Protein AF-A0A951DGU3-F1 (afdb_monomer)

Radius of gyration: 23.43 Å; Cα contacts (8 Å, |Δi|>4): 684; chains: 1; bounding box: 63×49×63 Å

pLDDT: mean 91.6, std 9.41, range [34.16, 98.75]

Secondary structure (DSSP, 8-state):
-HHHHHHTS-HHHHHHTGGGSBHHHHTTGGGS-HHHIIIIIIIHHHHHHSS-TTTBBHHHHHHHHHHHHHHTTSTT-S----SS-HIIIIIHHHHHHHHHTTPPP--SEEEEEEEEETTEEEEEEEEETTEEEEE--S-EEE---HHHHHHHS-HHHHHH-GGGTTGGGSEEE--EEEEEEESS----SSS-EE-TT-TT-EEEEEGGGGSPTTGGGGSTTS---EEEEEEE--SSSPPSSSSS-GGGS-HHHHHHHHHHHHHHHHS-TT---S-GGGEEEEEE-TTEEPPSSSS-EESSPEEE-BTTGGGGPPPSB-SSTTEEE-STTS--SS-SSSHHHHHHHHHHHHHHHHHHTT--SPPPP----PPPGGGHHHHHHHHHHHHTTPPPP------

Solvent-accessible surface area (backbone atoms only — not comparable to full-atom values): 22348 Å² total; per-residue (Å²): 108,67,67,54,51,57,73,30,42,23,73,67,51,36,59,73,50,30,24,61,34,24,33,29,65,75,70,44,34,89,84,47,55,71,65,50,32,33,50,68,33,43,31,52,28,44,76,74,58,67,28,57,24,79,45,19,10,27,34,47,56,47,51,47,53,51,53,52,56,53,35,68,75,45,91,85,68,74,80,89,77,69,56,49,58,63,50,75,75,45,50,51,58,50,52,52,53,39,43,76,71,68,54,82,85,78,75,74,58,48,78,72,42,71,40,68,53,99,92,17,63,72,30,35,38,28,32,41,92,89,38,83,42,81,46,74,63,88,63,45,74,45,63,58,55,58,82,58,41,37,66,51,43,37,74,71,50,21,72,56,21,59,61,49,66,38,33,75,72,57,49,66,40,61,67,50,46,38,36,38,34,17,49,56,60,60,85,62,70,101,51,81,44,74,42,59,82,41,59,34,45,37,33,34,32,40,49,58,83,52,31,55,89,74,63,47,56,82,42,92,89,43,58,49,45,22,38,43,40,30,40,43,48,33,46,74,40,48,38,91,77,80,64,44,23,49,50,77,41,53,73,71,52,42,52,54,38,52,52,49,52,51,34,66,69,56,40,46,98,86,43,80,70,67,56,79,89,38,57,72,51,71,48,68,45,80,49,58,40,72,62,80,90,85,43,49,44,70,75,74,62,41,68,37,67,36,40,54,37,70,81,40,39,31,59,23,58,51,72,30,80,34,42,25,32,28,21,60,62,32,65,46,69,66,56,49,73,46,72,65,23,30,49,47,15,38,31,46,19,50,38,48,48,35,59,70,69,68,50,86,69,85,69,61,82,82,75,69,86,80,72,66,71,88,46,46,68,49,19,52,52,27,40,57,29,48,78,69,74,43,74,79,74,87,75,78,74,83,129

Mean predicted aligned error: 5.34 Å

Foldseek 3Di:
DLLVLLLLAAPVCCVVPQLFAFQCVSVVVVPDDPVCCLCVQAQLCCVQFLDHSRFFGRSLSSLSVVVLVVCVVDPDDRFDDDQAPCCPRPVVVVVVVVVVVVDDDDPQKAWDEFDADPQFTQWTWIDHPNDIDTGDDQFAEDADALVVLLVRCDPVNCVLFVLSPLSVVFDFFDKWKKKFFFQAQQQDPQHKDWLRPFQQRKIWDWNNSRYDPPNQCPDDVSRGRTMIMMMRSWQQAQADPPRGRVFADDPVRNVVRNLVSVQVRPCPPNRGRDDPVGTDDMDTDPQFDQDDDHTTGRNDTGTGSTRPCLSSAAAQDTSRLRYGYQYQSHDAQSSHPDPVSSVLSVLRNVQSVCVSVVHPDDRRDGDHDDRPPVSVVSNVVNVVCVVVVHDRDPDDPDD

Sequence (399 aa):
DRLFILLTSCPERRLAEYEKIPWWTFIGAAERSTDYQTLLGKGLTRSLVAVRAQEGSTRTVGYTLLQLLFGLLTYGGFDRLLNGPTNDVWLTPWVDYLRQRGVQFQSQTLITSFQVSESGIAGVTAETAGKPLQITADYYISAIPVEVMAVLADEQLTKFAPSLANLGKIRTAWMNGIQFYLAQDVPLEFGHSLYADSPWALTSISQRQFWREGSLAGFGDGRVGGILSVDVSDWQVPGILYGKPAMQCSADEIEKEVWQQIKVHLNVSGNQVLLDTNLLSWFMDPDISFPNPTSVTNLEPLMINTSGSLQFRPEAHTEISNLFLASDYVKTYTDVACMEAANEAARRAVNALLDRAGSSAPRAAVWPLAEPEFFRPLIEYDRLRFDLGLPHAPFAIPA

Structure (mmCIF, N/CA/C/O backbone):
data_AF-A0A951DGU3-F1
#
_entry.id   AF-A0A951DGU3-F1
#
loop_
_atom_site.group_PDB
_atom_site.id
_atom_site.type_symbol
_atom_site.label_atom_id
_atom_site.label_alt_id
_atom_site.label_comp_id
_atom_site.label_asym_id
_atom_site.label_entity_id
_atom_site.label_seq_id
_atom_site.pdbx_PDB_ins_code
_atom_site.Cartn_x
_atom_site.Cartn_y
_atom_site.Cartn_z
_atom_site.occupancy
_atom_site.B_iso_or_equiv
_atom_site.auth_seq_id
_atom_site.auth_comp_id
_atom_site.auth_asym_id
_atom_site.auth_atom_id
_atom_site.pdbx_PDB_model_num
ATOM 1 N N . ASP A 1 1 ? 25.015 -8.450 5.203 1.00 77.00 1 ASP A N 1
ATOM 2 C CA . ASP A 1 1 ? 25.273 -7.713 6.465 1.00 77.00 1 ASP A CA 1
ATOM 3 C C . ASP A 1 1 ? 24.042 -7.008 7.025 1.00 77.00 1 ASP A C 1
ATOM 5 O O . ASP A 1 1 ? 23.509 -7.457 8.027 1.00 77.00 1 ASP A O 1
ATOM 9 N N . ARG A 1 2 ? 23.535 -5.939 6.394 1.00 88.19 2 ARG A N 1
ATOM 10 C CA . ARG A 1 2 ? 22.447 -5.110 6.964 1.00 88.19 2 ARG A CA 1
ATOM 11 C C . ARG A 1 2 ? 21.130 -5.860 7.209 1.00 88.19 2 ARG A C 1
ATOM 13 O O . ARG A 1 2 ? 20.534 -5.703 8.267 1.00 88.19 2 ARG A O 1
ATOM 20 N N . LEU A 1 3 ? 20.718 -6.729 6.284 1.00 87.62 3 LEU A N 1
ATOM 21 C CA . LEU A 1 3 ? 19.549 -7.598 6.486 1.00 87.62 3 LEU A CA 1
ATOM 22 C C . LEU A 1 3 ? 19.761 -8.630 7.601 1.00 87.62 3 LEU A C 1
ATOM 24 O O . LEU A 1 3 ? 18.819 -8.946 8.313 1.00 87.62 3 LEU A O 1
ATOM 28 N N . PHE A 1 4 ? 20.991 -9.114 7.794 1.00 90.19 4 PHE A N 1
ATOM 29 C CA . PHE A 1 4 ? 21.311 -10.038 8.884 1.00 90.19 4 PHE A CA 1
ATOM 30 C C . PHE A 1 4 ? 21.227 -9.344 10.248 1.00 90.19 4 PHE A C 1
ATOM 32 O O . PHE A 1 4 ? 20.694 -9.918 11.193 1.00 90.19 4 PHE A O 1
ATOM 39 N N . ILE A 1 5 ? 21.686 -8.088 10.339 1.00 93.19 5 ILE A N 1
ATOM 40 C CA . ILE A 1 5 ? 21.488 -7.252 11.533 1.00 93.19 5 ILE A CA 1
ATOM 41 C C . ILE A 1 5 ? 19.998 -7.153 11.841 1.00 93.19 5 ILE A C 1
ATOM 43 O O . ILE A 1 5 ? 19.596 -7.463 12.956 1.00 93.19 5 ILE A O 1
ATOM 47 N N . LEU A 1 6 ? 19.169 -6.800 10.851 1.00 92.12 6 LEU A N 1
ATOM 48 C CA . LEU A 1 6 ? 17.720 -6.729 11.044 1.00 92.12 6 LEU A CA 1
ATOM 49 C C . LEU A 1 6 ? 17.149 -8.056 11.533 1.00 92.12 6 LEU A C 1
ATOM 51 O O . LEU A 1 6 ? 16.522 -8.076 12.588 1.00 92.12 6 LEU A O 1
ATOM 55 N N . LEU A 1 7 ? 17.435 -9.147 10.823 1.00 92.31 7 LEU A N 1
ATOM 56 C CA . LEU A 1 7 ? 16.982 -10.502 11.138 1.00 92.31 7 LEU A CA 1
ATOM 57 C C . LEU A 1 7 ? 17.350 -10.950 12.556 1.00 92.31 7 LEU A C 1
ATOM 59 O O . LEU A 1 7 ? 16.583 -11.645 13.204 1.00 92.31 7 LEU A O 1
ATOM 63 N N . THR A 1 8 ? 18.505 -10.526 13.060 1.00 94.25 8 THR A N 1
ATOM 64 C CA . THR A 1 8 ? 18.994 -10.899 14.395 1.00 94.25 8 THR A CA 1
ATOM 65 C C . THR A 1 8 ? 18.763 -9.821 15.452 1.00 94.25 8 THR A C 1
ATOM 67 O O . THR A 1 8 ? 19.254 -9.958 16.566 1.00 94.25 8 THR A O 1
ATOM 70 N N . SER A 1 9 ? 18.055 -8.739 15.122 1.00 95.31 9 SER A N 1
ATOM 71 C CA . SER A 1 9 ? 17.674 -7.705 16.088 1.00 95.31 9 SER A CA 1
ATOM 72 C C . SER A 1 9 ? 16.375 -8.063 16.792 1.00 95.31 9 SER A C 1
ATOM 74 O O . SER A 1 9 ? 15.453 -8.560 16.147 1.00 95.31 9 SER A O 1
ATOM 76 N N . CYS A 1 10 ? 16.259 -7.755 18.081 1.00 95.00 10 CYS A N 1
ATOM 77 C CA . CYS A 1 10 ? 15.014 -7.979 18.809 1.00 95.00 10 CYS A CA 1
ATOM 78 C C . CYS A 1 10 ? 13.883 -7.044 18.328 1.00 95.00 10 CYS A C 1
ATOM 80 O O . CYS A 1 10 ? 14.155 -5.924 17.870 1.00 95.00 10 CYS A O 1
ATOM 82 N N . PRO A 1 11 ? 12.602 -7.461 18.418 1.00 93.62 11 PRO A N 1
ATOM 83 C CA . PRO A 1 11 ? 11.464 -6.617 18.046 1.00 93.62 11 PRO A CA 1
ATOM 84 C C . PRO A 1 11 ? 11.469 -5.244 18.733 1.00 93.62 11 PRO A C 1
ATOM 86 O O . PRO A 1 11 ? 11.115 -4.242 18.110 1.00 93.62 11 PRO A O 1
ATOM 89 N N . GLU A 1 12 ? 11.923 -5.185 19.986 1.00 96.06 12 GLU A N 1
ATOM 90 C CA . GLU A 1 12 ? 12.018 -3.962 20.779 1.00 96.06 12 GLU A CA 1
ATOM 91 C C . GLU A 1 12 ? 13.017 -2.971 20.166 1.00 96.06 12 GLU A C 1
ATOM 93 O O . GLU A 1 12 ? 12.669 -1.806 19.960 1.00 96.06 12 GLU A O 1
ATOM 98 N N . ARG A 1 13 ? 14.214 -3.431 19.770 1.00 97.19 13 ARG A N 1
ATOM 99 C CA . ARG A 1 13 ? 15.205 -2.601 19.066 1.00 97.19 13 ARG A CA 1
ATOM 100 C C . ARG A 1 13 ? 14.674 -2.131 17.720 1.00 97.19 13 ARG A C 1
ATOM 102 O O . ARG A 1 13 ? 14.782 -0.950 17.386 1.00 97.19 13 ARG A O 1
ATOM 109 N N . ARG A 1 14 ? 14.078 -3.035 16.939 1.00 95.31 14 ARG A N 1
ATOM 110 C CA . ARG A 1 14 ? 13.527 -2.696 15.617 1.00 95.31 14 ARG A CA 1
ATOM 111 C C . ARG A 1 14 ? 12.480 -1.586 15.717 1.00 95.31 14 ARG A C 1
ATOM 113 O O . ARG A 1 14 ? 12.458 -0.693 14.875 1.00 95.31 14 ARG A O 1
ATOM 120 N N . LEU A 1 15 ? 11.651 -1.612 16.758 1.00 95.25 15 LEU A N 1
ATOM 121 C CA . LEU A 1 15 ? 10.664 -0.571 17.035 1.00 95.25 15 LEU A CA 1
ATOM 122 C C . LEU A 1 15 ? 11.295 0.719 17.584 1.00 95.25 15 LEU A C 1
ATOM 124 O O . LEU A 1 15 ? 10.924 1.816 17.172 1.00 95.25 15 LEU A O 1
ATOM 128 N N . ALA A 1 16 ? 12.229 0.614 18.527 1.00 96.31 16 ALA A N 1
ATOM 129 C CA . ALA A 1 16 ? 12.781 1.772 19.222 1.00 96.31 16 ALA A CA 1
ATOM 130 C C . ALA A 1 16 ? 13.787 2.567 18.376 1.00 96.31 16 ALA A C 1
ATOM 132 O O . ALA A 1 16 ? 13.841 3.796 18.505 1.00 96.31 16 ALA A O 1
ATOM 133 N N . GLU A 1 17 ? 14.557 1.879 17.532 1.00 96.00 17 GLU A N 1
ATOM 134 C CA . GLU A 1 17 ? 15.648 2.434 16.728 1.00 96.00 17 GLU A CA 1
ATOM 135 C C . GLU A 1 17 ? 15.293 2.433 15.237 1.00 96.00 17 GLU A C 1
ATOM 137 O O . GLU A 1 17 ? 15.254 3.490 14.609 1.00 96.00 17 GLU A O 1
ATOM 142 N N . TYR A 1 18 ? 14.999 1.263 14.661 1.00 95.88 18 TYR A N 1
ATOM 143 C CA . TYR A 1 18 ? 14.912 1.111 13.200 1.00 95.88 18 TYR A CA 1
ATOM 144 C C . TYR A 1 18 ? 13.622 1.647 12.587 1.00 95.88 18 TYR A C 1
ATOM 146 O O . TYR A 1 18 ? 13.611 2.030 11.421 1.00 95.88 18 TYR A O 1
ATOM 154 N N . GLU A 1 19 ? 12.555 1.774 13.368 1.00 95.94 19 GLU A N 1
ATOM 155 C CA . GLU A 1 19 ? 11.368 2.510 12.936 1.00 95.94 19 GLU A CA 1
ATOM 156 C C . GLU A 1 19 ? 11.675 3.989 12.673 1.00 95.94 19 GLU A C 1
ATOM 158 O O . GLU A 1 19 ? 11.032 4.618 11.841 1.00 95.94 19 GLU A O 1
ATOM 163 N N . LYS A 1 20 ? 12.661 4.560 13.374 1.00 96.50 20 LYS A N 1
ATOM 164 C CA . LYS A 1 20 ? 12.921 6.006 13.397 1.00 96.50 20 LYS A CA 1
ATOM 165 C C . LYS A 1 20 ? 13.996 6.456 12.413 1.00 96.50 20 LYS A C 1
ATOM 167 O O . LYS A 1 20 ? 14.275 7.652 12.346 1.00 96.50 20 LYS A O 1
ATOM 172 N N . ILE A 1 21 ? 14.607 5.533 11.672 1.00 96.12 21 ILE A N 1
ATOM 173 C CA . ILE A 1 21 ? 15.666 5.853 10.713 1.00 96.12 21 ILE A CA 1
ATOM 174 C C . ILE A 1 21 ? 15.287 5.428 9.289 1.00 96.12 21 ILE A C 1
ATOM 176 O O . ILE A 1 21 ? 14.768 4.321 9.093 1.00 96.12 21 ILE A O 1
ATOM 180 N N . PRO A 1 22 ? 15.610 6.255 8.278 1.00 95.19 22 PRO A N 1
ATOM 181 C CA . PRO A 1 22 ? 15.389 5.884 6.891 1.00 95.19 22 PRO A CA 1
ATOM 182 C C . PRO A 1 22 ? 16.235 4.695 6.444 1.00 95.19 22 PRO A C 1
ATOM 184 O O . PRO A 1 22 ? 17.409 4.588 6.817 1.00 95.19 22 PRO A O 1
ATOM 187 N N . TRP A 1 23 ? 15.675 3.861 5.564 1.00 93.62 23 TRP A N 1
ATOM 188 C CA . TRP A 1 23 ? 16.373 2.716 4.967 1.00 93.62 23 TRP A CA 1
ATOM 189 C C . TRP A 1 23 ? 17.717 3.105 4.345 1.00 93.62 23 TRP A C 1
ATOM 191 O O . TRP A 1 23 ? 18.731 2.449 4.587 1.00 93.62 23 TRP A O 1
ATOM 201 N N . TRP A 1 24 ? 17.745 4.212 3.595 1.00 93.88 24 TRP A N 1
ATOM 202 C CA . TRP A 1 24 ? 18.949 4.741 2.948 1.00 93.88 24 TRP A CA 1
ATOM 203 C C . TRP A 1 24 ? 20.097 4.966 3.938 1.00 93.88 24 TRP A C 1
ATOM 205 O O . TRP A 1 24 ? 21.249 4.626 3.652 1.00 93.88 24 TRP A O 1
ATOM 215 N N . THR A 1 25 ? 19.773 5.505 5.115 1.00 94.81 25 THR A N 1
ATOM 216 C CA . THR A 1 25 ? 20.730 5.743 6.199 1.00 94.81 25 THR A CA 1
ATOM 217 C C . THR A 1 25 ? 21.183 4.427 6.815 1.00 94.81 25 THR A C 1
ATOM 219 O O . THR A 1 25 ? 22.383 4.212 6.971 1.00 94.81 25 THR A O 1
ATOM 222 N N . PHE A 1 26 ? 20.253 3.512 7.108 1.00 94.06 26 PHE A N 1
ATOM 223 C CA . PHE A 1 26 ? 20.580 2.224 7.721 1.00 94.06 26 PHE A CA 1
ATOM 224 C C . PHE A 1 26 ? 21.552 1.397 6.877 1.00 94.06 26 PHE A C 1
ATOM 226 O O . PHE A 1 26 ? 22.516 0.839 7.407 1.00 94.06 26 PHE A O 1
ATOM 233 N N . ILE A 1 27 ? 21.347 1.344 5.558 1.00 92.38 27 ILE A N 1
ATOM 234 C CA . ILE A 1 27 ? 22.244 0.595 4.672 1.00 92.38 27 ILE A CA 1
ATOM 235 C C . ILE A 1 27 ? 23.543 1.341 4.335 1.00 92.38 27 ILE A C 1
ATOM 237 O O . ILE A 1 27 ? 24.456 0.745 3.762 1.00 92.38 27 ILE A O 1
ATOM 241 N N . GLY A 1 28 ? 23.660 2.613 4.732 1.00 93.00 28 GLY A N 1
ATOM 242 C CA . GLY A 1 28 ? 24.805 3.469 4.425 1.00 93.00 28 GLY A CA 1
ATOM 243 C C . GLY A 1 28 ? 24.919 3.786 2.935 1.00 93.00 28 GLY A C 1
ATOM 244 O O . GLY A 1 28 ? 26.024 3.868 2.412 1.00 93.00 28 GLY A O 1
ATOM 245 N N . ALA A 1 29 ? 23.792 3.915 2.226 1.00 92.25 29 ALA A N 1
ATOM 246 C CA . ALA A 1 29 ? 23.773 3.991 0.763 1.00 92.25 29 ALA A CA 1
ATOM 247 C C . ALA A 1 29 ? 24.591 5.163 0.195 1.00 92.25 29 ALA A C 1
ATOM 249 O O . ALA A 1 29 ? 25.199 5.010 -0.860 1.00 92.25 29 ALA A O 1
ATOM 250 N N . ALA A 1 30 ? 24.656 6.298 0.900 1.00 92.75 30 ALA A N 1
ATOM 251 C CA . ALA A 1 30 ? 25.411 7.480 0.468 1.00 92.75 30 ALA A CA 1
ATOM 252 C C . ALA A 1 30 ? 26.919 7.221 0.283 1.00 92.75 30 ALA A C 1
ATOM 254 O O . ALA A 1 30 ? 27.559 7.882 -0.528 1.00 92.75 30 ALA A O 1
ATOM 255 N N . GLU A 1 31 ? 27.476 6.250 1.008 1.00 93.62 31 GLU A N 1
ATOM 256 C CA . GLU A 1 31 ? 28.903 5.897 0.986 1.00 93.62 31 GLU A CA 1
ATOM 257 C C . GLU A 1 31 ? 29.201 4.720 0.040 1.00 93.62 31 GLU A C 1
ATOM 259 O O . GLU A 1 31 ? 30.326 4.223 -0.027 1.00 93.62 31 GLU A O 1
ATOM 264 N N . ARG A 1 32 ? 28.183 4.222 -0.671 1.00 93.50 32 ARG A N 1
ATOM 265 C CA . ARG A 1 32 ? 28.284 3.069 -1.574 1.00 93.50 32 ARG A CA 1
ATOM 266 C C . ARG A 1 32 ? 28.257 3.504 -3.036 1.00 93.50 32 ARG A C 1
ATOM 268 O O . ARG A 1 32 ? 27.914 4.641 -3.353 1.00 93.50 32 ARG A O 1
ATOM 275 N N . SER A 1 33 ? 28.616 2.576 -3.924 1.00 94.31 33 SER A N 1
ATOM 276 C CA . SER A 1 33 ? 28.634 2.807 -5.371 1.00 94.31 33 SER A CA 1
ATOM 277 C C . SER A 1 33 ? 27.263 3.216 -5.917 1.00 94.31 33 SER A C 1
ATOM 279 O O . SER A 1 33 ? 26.221 2.886 -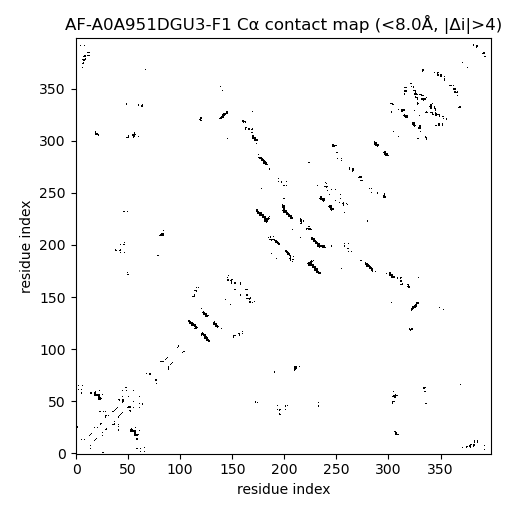5.345 1.00 94.31 33 SER A O 1
ATOM 281 N N . THR A 1 34 ? 27.261 3.887 -7.068 1.00 91.50 34 THR A N 1
ATOM 282 C CA . THR A 1 34 ? 26.035 4.246 -7.795 1.00 91.50 34 THR A CA 1
ATOM 283 C C . THR A 1 34 ? 25.166 3.023 -8.089 1.00 91.50 34 THR A C 1
ATOM 285 O O . THR A 1 34 ? 23.949 3.087 -7.924 1.00 91.50 34 THR A O 1
ATOM 288 N N . ASP A 1 35 ? 25.773 1.885 -8.428 1.00 90.75 35 ASP A N 1
ATOM 289 C CA . ASP A 1 35 ? 25.045 0.637 -8.685 1.00 90.75 35 ASP A CA 1
ATOM 290 C C . ASP A 1 35 ? 24.359 0.112 -7.421 1.00 90.75 35 ASP A C 1
ATOM 292 O O . ASP A 1 35 ? 23.192 -0.273 -7.456 1.00 90.75 35 ASP A O 1
ATOM 296 N N . TYR A 1 36 ? 25.042 0.166 -6.271 1.00 90.31 36 TYR A N 1
ATOM 297 C CA . TYR A 1 36 ? 24.450 -0.204 -4.984 1.00 90.31 36 TYR A CA 1
ATOM 298 C C . TYR A 1 36 ? 23.258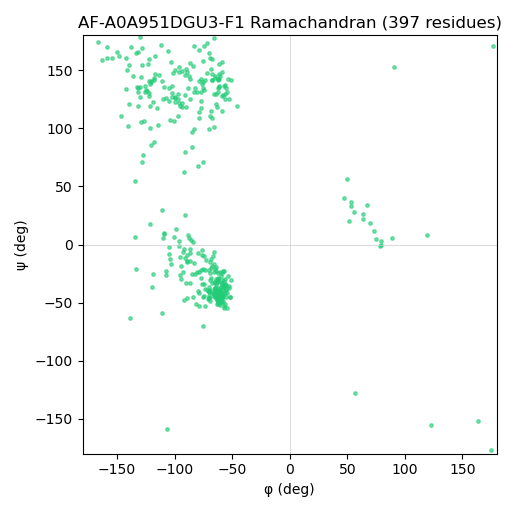 0.697 -4.649 1.00 90.31 36 TYR A C 1
ATOM 300 O O . TYR A 1 36 ? 22.192 0.224 -4.251 1.00 90.31 36 TYR A O 1
ATOM 308 N N . GLN A 1 37 ? 23.432 2.006 -4.831 1.00 90.31 37 GLN A N 1
ATOM 309 C CA . GLN A 1 37 ? 22.379 2.992 -4.614 1.00 90.31 37 GLN A CA 1
ATOM 310 C C . GLN A 1 37 ? 21.174 2.754 -5.527 1.00 90.31 37 GLN A C 1
ATOM 312 O O . GLN A 1 37 ? 20.037 2.891 -5.079 1.00 90.31 37 GLN A O 1
ATOM 317 N N . THR A 1 38 ? 21.416 2.391 -6.785 1.00 86.69 38 THR A N 1
ATOM 318 C CA . THR A 1 38 ? 20.378 2.171 -7.796 1.00 86.69 38 THR A CA 1
ATOM 319 C C . THR A 1 38 ? 19.628 0.873 -7.538 1.00 86.69 38 THR A C 1
ATOM 321 O O . THR A 1 38 ? 18.413 0.907 -7.388 1.00 86.69 38 THR A O 1
ATOM 324 N N . LEU A 1 39 ? 20.327 -0.251 -7.383 1.00 84.38 39 LEU A N 1
ATOM 325 C CA . LEU A 1 39 ? 19.698 -1.566 -7.250 1.00 84.38 39 LEU A CA 1
ATOM 326 C C . LEU A 1 39 ? 19.145 -1.817 -5.838 1.00 84.38 39 LEU A C 1
ATOM 328 O O . LEU A 1 39 ? 17.970 -2.140 -5.674 1.00 84.38 39 LEU A O 1
ATOM 332 N N . LEU A 1 40 ? 19.975 -1.645 -4.804 1.00 82.62 40 LEU A N 1
ATOM 333 C CA . LEU A 1 40 ? 19.638 -2.037 -3.426 1.00 82.62 40 LEU A CA 1
ATOM 334 C C . LEU A 1 40 ? 19.051 -0.893 -2.593 1.00 82.62 40 LEU A C 1
ATOM 336 O O . LEU A 1 40 ? 18.255 -1.127 -1.682 1.00 82.62 40 LEU A O 1
ATOM 340 N N . GLY A 1 41 ? 19.438 0.346 -2.897 1.00 82.44 41 GLY A N 1
ATOM 341 C CA . GLY A 1 41 ? 18.839 1.533 -2.296 1.00 82.44 41 GLY A CA 1
ATOM 342 C C . GLY A 1 41 ? 17.462 1.815 -2.889 1.00 82.44 41 GLY A C 1
ATOM 343 O O . GLY A 1 41 ? 16.447 1.659 -2.213 1.00 82.44 41 GLY A O 1
ATOM 344 N N . LYS A 1 42 ? 17.432 2.245 -4.154 1.00 80.94 42 LYS A N 1
ATOM 345 C CA . LYS A 1 42 ? 16.222 2.725 -4.837 1.00 80.94 42 LYS A CA 1
ATOM 346 C C . LYS A 1 42 ? 15.359 1.588 -5.379 1.00 80.94 42 LYS A C 1
ATOM 348 O O . LYS A 1 42 ? 14.175 1.563 -5.070 1.00 80.94 42 LYS A O 1
ATOM 353 N N . GLY A 1 43 ? 15.938 0.660 -6.140 1.00 74.31 43 GLY A N 1
ATOM 354 C CA . GLY A 1 43 ? 15.212 -0.394 -6.851 1.00 74.31 43 GLY A CA 1
ATOM 355 C C . GLY A 1 43 ? 14.358 -1.246 -5.918 1.00 74.31 43 GLY A C 1
ATOM 356 O O . GLY A 1 43 ? 13.143 -1.308 -6.086 1.00 74.31 43 GLY A O 1
ATOM 357 N N . LEU A 1 44 ? 14.964 -1.821 -4.874 1.00 72.88 44 LEU A N 1
ATOM 358 C CA . LEU A 1 44 ? 14.238 -2.656 -3.908 1.00 72.88 44 LEU A CA 1
ATOM 359 C C . LEU A 1 44 ? 13.136 -1.906 -3.145 1.00 72.88 44 LEU A C 1
ATOM 361 O O . LEU A 1 44 ? 12.063 -2.458 -2.934 1.00 72.88 44 LEU A O 1
ATOM 365 N N . THR A 1 45 ? 13.371 -0.661 -2.724 1.00 72.06 45 THR A N 1
ATOM 366 C CA . THR A 1 45 ? 12.366 0.082 -1.941 1.00 72.06 45 THR A CA 1
ATOM 367 C C . THR A 1 45 ? 11.222 0.593 -2.803 1.00 72.06 45 THR A C 1
ATOM 369 O O . THR A 1 45 ? 10.061 0.410 -2.452 1.00 72.06 45 THR A O 1
ATOM 372 N N . ARG A 1 46 ? 11.522 1.170 -3.968 1.00 71.88 46 ARG A N 1
ATOM 373 C CA . ARG A 1 46 ? 10.485 1.696 -4.859 1.00 71.88 46 ARG A CA 1
ATOM 374 C C . ARG A 1 46 ? 9.589 0.590 -5.411 1.00 71.88 46 ARG A C 1
ATOM 376 O O . ARG A 1 46 ? 8.385 0.786 -5.448 1.00 71.88 46 ARG A O 1
ATOM 383 N N . SER A 1 47 ? 10.154 -0.573 -5.739 1.00 64.19 47 SER A N 1
ATOM 384 C CA . SER A 1 47 ? 9.387 -1.674 -6.346 1.00 64.19 47 SER A CA 1
ATOM 385 C C . SER A 1 47 ? 8.518 -2.451 -5.357 1.00 64.19 47 SER A C 1
ATOM 387 O O . SER A 1 47 ? 7.523 -3.031 -5.764 1.00 64.19 47 SER A O 1
ATOM 389 N N . LEU A 1 48 ? 8.908 -2.526 -4.077 1.00 66.69 48 LEU A N 1
ATOM 390 C CA . LEU A 1 48 ? 8.262 -3.431 -3.111 1.00 66.69 48 LEU A CA 1
ATOM 391 C C . LEU A 1 48 ? 7.382 -2.719 -2.085 1.00 66.69 48 LEU A C 1
ATOM 393 O O . LEU A 1 48 ? 6.484 -3.336 -1.523 1.00 66.69 48 LEU A O 1
ATOM 397 N N . VAL A 1 49 ? 7.665 -1.450 -1.790 1.00 64.25 49 VAL A N 1
ATOM 398 C CA . VAL A 1 49 ? 6.975 -0.704 -0.724 1.00 64.25 49 VAL A CA 1
ATOM 399 C C . VAL A 1 49 ? 6.545 0.701 -1.156 1.00 64.25 49 VAL A C 1
ATOM 401 O O . VAL A 1 49 ? 6.111 1.476 -0.306 1.00 64.25 49 VAL A O 1
ATOM 404 N N . ALA A 1 50 ? 6.704 1.050 -2.442 1.00 68.50 50 ALA A N 1
ATOM 405 C CA . ALA A 1 50 ? 6.302 2.331 -3.039 1.00 68.50 50 ALA A CA 1
ATOM 406 C C . ALA A 1 50 ? 6.806 3.590 -2.296 1.00 68.50 50 ALA A C 1
ATOM 408 O O . ALA A 1 50 ? 6.279 4.689 -2.461 1.00 68.50 50 ALA A O 1
ATOM 409 N N . VAL A 1 51 ? 7.851 3.457 -1.469 1.00 76.50 51 VAL A N 1
ATOM 410 C CA . VAL A 1 51 ? 8.431 4.562 -0.700 1.00 76.50 51 VAL A CA 1
ATOM 411 C C . VAL A 1 51 ? 9.877 4.785 -1.107 1.00 76.50 51 VAL A C 1
ATOM 413 O O . VAL A 1 51 ? 10.654 3.855 -1.332 1.00 76.50 51 VAL A O 1
ATOM 416 N N . ARG A 1 52 ? 10.271 6.057 -1.169 1.00 79.69 52 ARG A N 1
ATOM 417 C CA . ARG A 1 52 ? 11.669 6.436 -1.367 1.00 79.69 52 ARG A CA 1
ATOM 418 C C . ARG A 1 52 ? 12.505 5.929 -0.193 1.00 79.69 52 ARG A C 1
ATOM 420 O O . ARG A 1 52 ? 12.188 6.209 0.962 1.00 79.69 52 ARG A O 1
ATOM 427 N N . ALA A 1 53 ? 13.623 5.266 -0.481 1.00 77.56 53 ALA A N 1
ATOM 428 C CA . ALA A 1 53 ? 14.566 4.782 0.531 1.00 77.56 53 ALA A CA 1
ATOM 429 C C . ALA A 1 53 ? 15.005 5.845 1.555 1.00 77.56 53 ALA A C 1
ATOM 431 O O . ALA A 1 53 ? 15.326 5.511 2.693 1.00 77.56 53 ALA A O 1
ATOM 432 N N . GLN A 1 54 ? 15.054 7.116 1.151 1.00 86.62 54 GLN A N 1
ATOM 433 C CA . GLN A 1 54 ? 15.441 8.246 2.000 1.00 86.62 54 GLN A CA 1
ATOM 434 C C . GLN A 1 54 ? 14.377 8.625 3.040 1.00 86.62 54 GLN A C 1
ATOM 436 O O . GLN A 1 54 ? 14.676 9.376 3.962 1.00 86.62 54 GLN A O 1
ATOM 441 N N . GLU A 1 55 ? 13.155 8.117 2.901 1.00 90.75 55 GLU A N 1
ATOM 442 C CA . GLU A 1 55 ? 12.013 8.458 3.753 1.00 90.75 55 GLU A CA 1
ATOM 443 C C . GLU A 1 55 ? 11.464 7.221 4.477 1.00 90.75 55 GLU A C 1
ATOM 445 O O . GLU A 1 55 ? 11.075 7.309 5.645 1.00 90.75 55 GLU A O 1
ATOM 450 N N . GLY A 1 56 ? 11.466 6.065 3.805 1.00 90.81 56 GLY A N 1
ATOM 451 C CA . GLY A 1 56 ? 10.885 4.816 4.294 1.00 90.81 56 GLY A CA 1
ATOM 452 C C . GLY A 1 56 ? 11.525 4.292 5.578 1.00 90.81 56 GLY A C 1
ATOM 453 O O . GLY A 1 56 ? 12.751 4.270 5.700 1.00 90.81 56 GLY A O 1
ATOM 454 N N . SER A 1 57 ? 10.687 3.841 6.516 1.00 94.50 57 SER A N 1
ATOM 455 C CA . SER A 1 57 ? 11.117 3.215 7.773 1.00 94.50 57 SER A CA 1
ATOM 456 C C . SER A 1 57 ? 11.990 1.986 7.505 1.00 94.50 57 SER A C 1
ATOM 458 O O . SER A 1 57 ? 11.598 1.075 6.770 1.00 94.50 57 SER A O 1
ATOM 460 N N . THR A 1 58 ? 13.163 1.921 8.144 1.00 94.44 58 THR A N 1
ATOM 461 C CA . THR A 1 58 ? 14.044 0.745 8.053 1.00 94.44 58 THR A CA 1
ATOM 462 C C . THR A 1 58 ? 13.347 -0.512 8.562 1.00 94.44 58 THR A C 1
ATOM 464 O O . THR A 1 58 ? 13.541 -1.585 7.994 1.00 94.44 58 THR A O 1
ATOM 467 N N . ARG A 1 59 ? 12.516 -0.393 9.603 1.00 94.00 59 ARG A N 1
ATOM 468 C CA . ARG A 1 59 ? 11.745 -1.518 10.141 1.00 94.00 59 ARG A CA 1
ATOM 469 C C . ARG A 1 59 ? 10.772 -2.071 9.097 1.00 94.00 59 ARG A C 1
ATOM 471 O O . ARG A 1 59 ? 10.812 -3.268 8.834 1.00 94.00 59 ARG A O 1
ATOM 478 N N . THR A 1 60 ? 9.966 -1.214 8.469 1.00 92.00 60 THR A N 1
ATOM 479 C CA . THR A 1 60 ? 8.988 -1.631 7.448 1.00 92.00 60 THR A CA 1
ATOM 480 C C . THR A 1 60 ? 9.665 -2.240 6.223 1.00 92.00 60 THR A C 1
ATOM 482 O O . THR A 1 60 ? 9.326 -3.351 5.809 1.00 92.00 60 THR A O 1
ATOM 485 N N . VAL A 1 61 ? 10.660 -1.544 5.658 1.00 91.06 61 VAL A N 1
ATOM 486 C CA . VAL A 1 61 ? 11.417 -2.041 4.497 1.00 91.06 61 VAL A CA 1
ATOM 487 C C . VAL A 1 61 ? 12.087 -3.371 4.838 1.00 91.06 61 VAL A C 1
ATOM 489 O O . VAL A 1 61 ? 11.998 -4.332 4.077 1.00 91.06 61 VAL A O 1
ATOM 492 N N . GLY A 1 62 ? 12.713 -3.450 6.012 1.00 90.06 62 GLY A N 1
ATOM 493 C CA . GLY A 1 62 ? 13.364 -4.650 6.516 1.00 90.06 62 GLY A CA 1
ATOM 494 C C . GLY A 1 62 ? 12.414 -5.836 6.648 1.00 90.06 62 GLY A C 1
ATOM 495 O O . GLY A 1 62 ? 12.721 -6.911 6.146 1.00 90.06 62 GLY A O 1
ATOM 496 N N . TYR A 1 63 ? 11.253 -5.650 7.278 1.00 89.31 63 TYR A N 1
ATOM 497 C CA . TYR A 1 63 ? 10.238 -6.699 7.431 1.00 89.31 63 TYR A CA 1
ATOM 498 C C . TYR A 1 63 ? 9.674 -7.173 6.111 1.00 89.31 63 TYR A C 1
ATOM 500 O O . TYR A 1 63 ? 9.494 -8.376 5.933 1.00 89.31 63 TYR A O 1
ATOM 508 N N . THR A 1 64 ? 9.439 -6.254 5.181 1.00 88.56 64 THR A N 1
ATOM 509 C CA . THR A 1 64 ? 9.004 -6.619 3.834 1.00 88.56 64 THR A CA 1
ATOM 510 C C . THR A 1 64 ? 10.071 -7.488 3.168 1.00 88.56 64 THR A C 1
ATOM 512 O O . THR A 1 64 ? 9.783 -8.601 2.744 1.00 88.56 64 THR A O 1
ATOM 515 N N . LEU A 1 65 ? 11.338 -7.061 3.175 1.00 87.19 65 LEU A N 1
ATOM 516 C CA . LEU A 1 65 ? 12.436 -7.825 2.573 1.00 87.19 65 LEU A CA 1
ATOM 517 C C . LEU A 1 65 ? 12.676 -9.186 3.245 1.00 87.19 65 LEU A C 1
ATOM 519 O O . LEU A 1 65 ? 12.951 -10.159 2.547 1.00 87.19 65 LEU A O 1
ATOM 523 N N . LEU A 1 66 ? 12.567 -9.284 4.574 1.00 87.69 66 LEU A N 1
ATOM 524 C CA . LEU A 1 66 ? 12.704 -10.556 5.292 1.00 87.69 66 LEU A CA 1
ATOM 525 C C . LEU A 1 66 ? 11.563 -11.521 4.956 1.00 87.69 66 LEU A C 1
ATOM 527 O O . LEU A 1 66 ? 11.827 -12.687 4.674 1.00 87.69 66 LEU A O 1
ATOM 531 N N . GLN A 1 67 ? 10.318 -11.038 4.926 1.00 85.94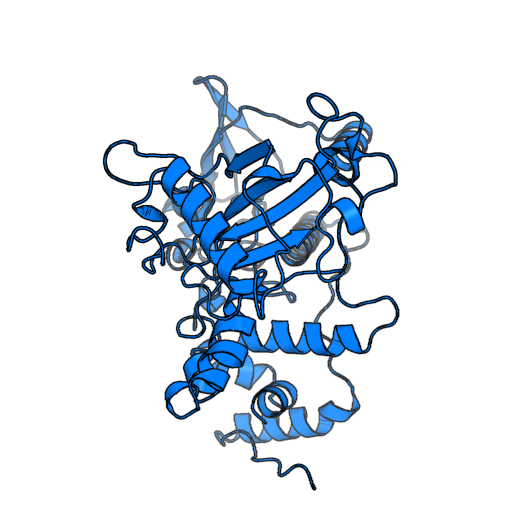 67 GLN A N 1
ATOM 532 C CA . GLN A 1 67 ? 9.160 -11.835 4.504 1.00 85.94 67 GLN A CA 1
ATOM 533 C C . GLN A 1 67 ? 9.333 -12.359 3.081 1.00 85.94 67 GLN A C 1
ATOM 535 O O . GLN A 1 67 ? 9.130 -13.545 2.830 1.00 85.94 67 GLN A O 1
ATOM 540 N N . LEU A 1 68 ? 9.772 -11.493 2.168 1.00 83.75 68 LEU A N 1
ATOM 541 C CA . LEU A 1 68 ? 10.026 -11.857 0.782 1.00 83.75 68 LEU A CA 1
ATOM 542 C C . LEU A 1 68 ? 11.147 -12.904 0.662 1.00 83.75 68 LEU A C 1
ATOM 544 O O . LEU A 1 68 ? 10.988 -13.904 -0.036 1.00 83.75 68 LEU A O 1
ATOM 548 N N . LEU A 1 69 ? 12.244 -12.734 1.407 1.00 84.06 69 LEU A N 1
ATOM 549 C CA . LEU A 1 69 ? 13.342 -13.703 1.460 1.00 84.06 69 LEU A CA 1
ATOM 550 C C . LEU A 1 69 ? 12.886 -15.063 2.001 1.00 84.06 69 LEU A C 1
ATOM 552 O O . LEU A 1 69 ? 13.257 -16.096 1.450 1.00 84.06 69 LEU A O 1
ATOM 556 N N . PHE A 1 70 ? 12.075 -15.088 3.059 1.00 84.19 70 PHE A N 1
ATOM 557 C CA . PHE A 1 70 ? 11.511 -16.337 3.571 1.00 84.19 70 PHE A CA 1
ATOM 558 C C . PHE A 1 70 ? 10.522 -16.962 2.591 1.00 84.19 70 PHE A C 1
ATOM 560 O O . PHE A 1 70 ? 10.490 -18.183 2.473 1.00 84.19 70 PHE A O 1
ATOM 567 N N . GLY A 1 71 ? 9.783 -16.150 1.834 1.00 79.75 71 GLY A N 1
ATOM 568 C CA . GLY A 1 71 ? 8.937 -16.605 0.733 1.00 79.75 71 GLY A CA 1
ATOM 569 C C . GLY A 1 71 ? 9.711 -17.354 -0.356 1.00 79.75 71 GLY A C 1
ATOM 570 O O . GLY A 1 71 ? 9.203 -18.329 -0.895 1.00 79.75 71 GLY A O 1
ATOM 571 N N . LEU A 1 72 ? 10.972 -16.995 -0.628 1.00 79.31 72 LEU A N 1
ATOM 572 C CA . LEU A 1 72 ? 11.826 -17.765 -1.551 1.00 79.31 72 LEU A CA 1
ATOM 573 C C . LEU A 1 72 ? 12.142 -19.179 -1.040 1.00 79.31 72 LEU A C 1
ATOM 575 O O . LEU A 1 72 ? 12.507 -20.053 -1.824 1.00 79.31 72 LEU A O 1
ATOM 579 N N . LEU A 1 73 ? 12.016 -19.406 0.269 1.00 76.62 73 LEU A N 1
ATOM 580 C CA . LEU A 1 73 ? 12.241 -20.701 0.907 1.00 76.62 73 LEU A CA 1
ATOM 581 C C . LEU A 1 73 ? 10.947 -21.519 1.043 1.00 76.62 73 LEU A C 1
ATOM 583 O O . LEU A 1 73 ? 11.011 -22.678 1.461 1.00 76.62 73 LEU A O 1
ATOM 587 N N . THR A 1 74 ? 9.777 -20.953 0.717 1.00 72.94 74 THR A N 1
ATOM 588 C CA . THR A 1 74 ? 8.500 -21.671 0.795 1.00 72.94 74 THR A CA 1
ATOM 589 C C . THR A 1 74 ? 8.170 -22.397 -0.507 1.00 72.94 74 THR A C 1
ATOM 591 O O . THR A 1 74 ? 8.535 -22.005 -1.616 1.00 72.94 74 THR A O 1
ATOM 594 N N . TYR A 1 75 ? 7.469 -23.521 -0.369 1.00 60.84 75 TYR A N 1
ATOM 595 C CA . TYR A 1 75 ? 7.061 -24.347 -1.499 1.00 60.84 75 TYR A CA 1
ATOM 596 C C . TYR A 1 75 ? 5.861 -23.699 -2.210 1.00 60.84 75 TYR A C 1
ATOM 598 O O . TYR A 1 75 ? 4.827 -23.470 -1.584 1.00 60.84 75 TYR A O 1
ATOM 606 N N . GLY A 1 76 ? 5.969 -23.434 -3.517 1.00 63.47 76 GLY A N 1
ATOM 607 C CA . GLY A 1 76 ? 4.857 -22.915 -4.332 1.00 63.47 76 GLY A CA 1
ATOM 608 C C . GLY A 1 76 ? 5.068 -21.548 -4.991 1.00 63.47 76 GLY A C 1
ATOM 609 O O . GLY A 1 76 ? 4.113 -21.031 -5.574 1.00 63.47 76 GLY A O 1
ATOM 610 N N . GLY A 1 77 ? 6.279 -20.989 -4.938 1.00 65.88 77 GLY A N 1
ATOM 611 C CA . GLY A 1 77 ? 6.658 -19.777 -5.670 1.00 65.88 77 GLY A CA 1
ATOM 612 C C . GLY A 1 77 ? 6.432 -18.476 -4.896 1.00 65.88 77 GLY A C 1
ATOM 613 O O . GLY A 1 77 ? 5.569 -18.394 -4.026 1.00 65.88 77 GLY A O 1
ATOM 614 N N . PHE A 1 78 ? 7.239 -17.473 -5.239 1.00 69.94 78 PHE A N 1
ATOM 615 C CA . PHE A 1 78 ? 7.358 -16.181 -4.556 1.00 69.94 78 PHE A CA 1
ATOM 616 C C . PHE A 1 78 ? 6.492 -15.067 -5.170 1.00 69.94 78 PHE A C 1
ATOM 618 O O . PHE A 1 78 ? 6.094 -14.145 -4.466 1.00 69.94 78 PHE A O 1
ATOM 625 N N . ASP A 1 79 ? 6.173 -15.173 -6.461 1.00 79.69 79 ASP A N 1
ATOM 626 C CA . ASP A 1 79 ? 5.404 -14.185 -7.220 1.00 79.69 79 ASP A CA 1
ATOM 627 C C . ASP A 1 79 ? 4.201 -14.876 -7.878 1.00 79.69 79 ASP A C 1
ATOM 629 O O . ASP A 1 79 ? 4.335 -15.961 -8.455 1.00 79.69 79 ASP A O 1
ATOM 633 N N . ARG A 1 80 ? 3.008 -14.293 -7.729 1.00 85.44 80 ARG A N 1
ATOM 634 C CA . ARG A 1 80 ? 1.747 -14.840 -8.243 1.00 85.44 80 ARG A CA 1
ATOM 635 C C . ARG A 1 80 ? 0.858 -13.721 -8.743 1.00 85.44 80 ARG A C 1
ATOM 637 O O . ARG A 1 80 ? 0.615 -12.745 -8.041 1.00 85.44 80 ARG A O 1
ATOM 644 N N . LEU A 1 81 ? 0.296 -13.940 -9.922 1.00 89.31 81 LEU A N 1
ATOM 645 C CA . LEU A 1 81 ? -0.577 -12.992 -10.593 1.00 89.31 81 LEU A CA 1
ATOM 646 C C . LEU A 1 81 ? -1.936 -13.618 -10.889 1.00 89.31 81 LEU A C 1
ATOM 648 O O . LEU A 1 81 ? -2.082 -14.841 -10.977 1.00 89.31 81 LEU A O 1
ATOM 652 N N . LEU A 1 82 ? -2.942 -12.756 -11.017 1.00 91.00 82 LEU A N 1
ATOM 653 C CA . LEU A 1 82 ? -4.284 -13.157 -11.419 1.00 91.00 82 LEU A CA 1
ATOM 654 C C . LEU A 1 82 ? -4.265 -13.692 -12.857 1.00 91.00 82 LEU A C 1
ATOM 656 O O . LEU A 1 82 ? -3.558 -13.182 -13.723 1.00 91.00 82 LEU A O 1
ATOM 660 N N . ASN A 1 83 ? -5.073 -14.719 -13.119 1.00 92.00 83 ASN A N 1
ATOM 661 C CA . ASN A 1 83 ? -5.127 -15.410 -14.412 1.00 92.00 83 ASN A CA 1
ATOM 662 C C . ASN A 1 83 ? -6.166 -14.828 -15.389 1.00 92.00 83 ASN A C 1
ATOM 664 O O . ASN A 1 83 ? -6.685 -15.544 -16.253 1.00 92.00 83 ASN A O 1
ATOM 668 N N . GLY A 1 84 ? -6.489 -13.548 -15.222 1.00 92.69 84 GLY A N 1
ATOM 669 C CA . GLY A 1 84 ? -7.470 -12.799 -15.996 1.00 92.69 84 GLY A CA 1
ATOM 670 C C . GLY A 1 84 ? -7.654 -11.384 -15.434 1.00 92.69 84 GLY A C 1
ATOM 671 O O . GLY A 1 84 ? -6.984 -11.028 -14.458 1.00 92.69 84 GLY A O 1
ATOM 672 N N . PRO A 1 85 ? -8.572 -10.588 -16.009 1.00 91.31 85 PRO A N 1
ATOM 673 C CA . PRO A 1 85 ? -8.923 -9.277 -15.473 1.00 91.31 85 PRO A CA 1
ATOM 674 C C . PRO A 1 85 ? -9.383 -9.374 -14.016 1.00 91.31 85 PRO A C 1
ATOM 676 O O . PRO A 1 85 ? -10.188 -10.241 -13.674 1.00 91.31 85 PRO A O 1
ATOM 679 N N . THR A 1 86 ? -8.922 -8.452 -13.168 1.00 92.25 86 THR A N 1
ATOM 680 C CA . THR A 1 86 ? -9.208 -8.438 -11.721 1.00 92.25 86 THR A CA 1
ATOM 681 C C . THR A 1 86 ? -10.704 -8.507 -11.400 1.00 92.25 86 THR A C 1
ATOM 683 O O . THR A 1 86 ? -11.106 -9.201 -10.464 1.00 92.25 86 THR A O 1
ATOM 686 N N . ASN A 1 87 ? -11.541 -7.844 -12.203 1.00 92.81 87 ASN A N 1
ATOM 687 C CA . ASN A 1 87 ? -12.995 -7.906 -12.058 1.00 92.81 87 ASN A CA 1
ATOM 688 C C . ASN A 1 87 ? -13.525 -9.334 -12.233 1.00 92.81 87 ASN A C 1
ATOM 690 O O . ASN A 1 87 ? -14.211 -9.851 -11.353 1.00 92.81 87 ASN A O 1
ATOM 694 N N . ASP A 1 88 ? -13.148 -9.988 -13.328 1.00 92.19 88 ASP A N 1
ATOM 695 C CA . ASP A 1 88 ? -13.717 -11.268 -13.744 1.00 92.19 88 ASP A CA 1
ATOM 696 C C . ASP A 1 88 ? -13.296 -12.418 -12.827 1.00 92.19 88 ASP A C 1
ATOM 698 O O . ASP A 1 88 ? -14.103 -13.288 -12.498 1.00 92.19 88 ASP A O 1
ATOM 702 N N . VAL A 1 89 ? -12.025 -12.439 -12.413 1.00 93.38 89 VAL A N 1
ATOM 703 C CA . VAL A 1 89 ? -11.468 -13.576 -11.662 1.00 93.38 89 VAL A CA 1
ATOM 704 C C . VAL A 1 89 ? -11.509 -13.389 -10.149 1.00 93.38 89 VAL A C 1
ATOM 706 O O . VAL A 1 89 ? -11.277 -14.356 -9.422 1.00 93.38 89 VAL A O 1
ATOM 709 N N . TRP A 1 90 ? -11.813 -12.181 -9.661 1.00 94.12 90 TRP A N 1
ATOM 710 C CA . TRP A 1 90 ? -11.821 -11.899 -8.227 1.00 94.12 90 TRP A CA 1
ATOM 711 C C . TRP A 1 90 ? -12.993 -11.034 -7.756 1.00 94.12 90 TRP A C 1
ATOM 713 O O . TRP A 1 90 ? -13.797 -11.521 -6.957 1.00 94.12 90 TRP A O 1
ATOM 723 N N . LEU A 1 91 ? -13.119 -9.783 -8.216 1.00 95.94 91 LEU A N 1
ATOM 724 C CA . LEU A 1 91 ? -14.058 -8.834 -7.598 1.00 95.94 91 LEU A CA 1
ATOM 725 C C . LEU A 1 91 ? -15.523 -9.208 -7.841 1.00 95.94 91 LEU A C 1
ATOM 727 O O . LEU A 1 91 ? -16.296 -9.277 -6.885 1.00 95.94 91 LEU A O 1
ATOM 731 N N . THR A 1 92 ? -15.915 -9.506 -9.080 1.00 96.75 92 THR A N 1
ATOM 732 C CA . THR A 1 92 ? -17.296 -9.888 -9.406 1.00 96.75 92 THR A CA 1
ATOM 733 C C . THR A 1 92 ? -17.714 -11.186 -8.704 1.00 96.75 92 THR A C 1
ATOM 735 O O . THR A 1 92 ? -18.730 -11.153 -8.004 1.00 96.75 92 THR A O 1
ATOM 738 N N . PRO A 1 93 ? -16.933 -12.290 -8.753 1.00 97.62 93 PRO A N 1
ATOM 739 C CA . PRO A 1 93 ? -17.247 -13.494 -7.981 1.00 97.62 93 PRO A CA 1
ATOM 740 C C . PRO A 1 93 ? -17.409 -13.234 -6.478 1.00 97.62 93 PRO A C 1
ATOM 742 O O . PRO A 1 93 ? -18.291 -13.810 -5.837 1.00 97.62 93 PRO A O 1
ATOM 745 N N . TRP A 1 94 ? -16.575 -12.360 -5.905 1.00 96.94 94 TRP A N 1
ATOM 746 C CA . TRP A 1 94 ? -16.639 -12.027 -4.485 1.00 96.94 94 TRP A CA 1
ATOM 747 C C . TRP A 1 94 ? -17.885 -11.211 -4.128 1.00 96.94 94 TRP A C 1
ATOM 749 O O . TRP A 1 94 ? -18.576 -11.530 -3.159 1.00 96.94 94 TRP A O 1
ATOM 759 N N . VAL A 1 95 ? -18.222 -10.203 -4.934 1.00 97.38 95 VAL A N 1
ATOM 760 C CA . VAL A 1 95 ? -19.448 -9.408 -4.770 1.00 97.38 95 VAL A CA 1
ATOM 761 C C . VAL A 1 95 ? -20.688 -10.295 -4.876 1.00 97.38 95 VAL A C 1
ATOM 763 O O . VAL A 1 95 ? -21.587 -10.192 -4.039 1.00 97.38 95 VAL A O 1
ATOM 766 N N . ASP A 1 96 ? -20.732 -11.196 -5.857 1.00 97.81 96 ASP A N 1
ATOM 767 C CA . ASP A 1 96 ? -21.861 -12.107 -6.045 1.00 97.81 96 ASP A CA 1
ATOM 768 C C . ASP A 1 96 ? -22.010 -13.077 -4.871 1.00 97.81 96 ASP A C 1
ATOM 770 O O . ASP A 1 96 ? -23.118 -13.269 -4.362 1.00 97.81 96 ASP A O 1
ATOM 774 N N . TYR A 1 97 ? -20.898 -13.623 -4.372 1.00 98.25 97 TYR A N 1
ATOM 775 C CA . TYR A 1 97 ? -20.894 -14.443 -3.163 1.00 98.25 97 TYR A CA 1
ATOM 776 C C . TYR A 1 97 ? -21.439 -13.677 -1.947 1.00 98.25 97 TYR A C 1
ATOM 778 O O . TYR A 1 97 ? -22.298 -14.188 -1.225 1.00 98.25 97 TYR A O 1
ATOM 786 N N . LEU A 1 98 ? -20.998 -12.436 -1.726 1.00 98.00 98 LEU A N 1
ATOM 787 C CA . LEU A 1 98 ? -21.466 -11.613 -0.608 1.00 98.00 98 LEU A CA 1
ATOM 788 C C . LEU A 1 98 ? -22.957 -11.263 -0.730 1.00 98.00 98 LEU A C 1
ATOM 790 O O . LEU A 1 98 ? -23.688 -11.355 0.260 1.00 98.00 98 LEU A O 1
ATOM 794 N N . ARG A 1 99 ? -23.446 -10.952 -1.937 1.00 98.06 99 ARG A N 1
ATOM 795 C CA . ARG A 1 99 ? -24.882 -10.737 -2.196 1.00 98.06 99 ARG A CA 1
ATOM 796 C C . ARG A 1 99 ? -25.713 -11.977 -1.880 1.00 98.06 99 ARG A C 1
ATOM 798 O O . ARG A 1 99 ? -26.743 -11.863 -1.222 1.00 98.06 99 ARG A O 1
ATOM 805 N N . GLN A 1 100 ? -25.249 -13.165 -2.273 1.00 98.25 100 GLN A N 1
ATOM 806 C CA . GLN A 1 100 ? -25.909 -14.434 -1.930 1.00 98.25 100 GLN A CA 1
ATOM 807 C C . GLN A 1 100 ? -25.947 -14.689 -0.414 1.00 98.25 100 GLN A C 1
ATOM 809 O O . GLN A 1 100 ? -26.832 -15.391 0.071 1.00 98.25 100 GLN A O 1
ATOM 814 N N . ARG A 1 101 ? -25.019 -14.097 0.349 1.00 98.06 101 ARG A N 1
ATOM 815 C CA . ARG A 1 101 ? -25.006 -14.110 1.822 1.00 98.06 101 ARG A CA 1
ATOM 816 C C . ARG A 1 101 ? -25.812 -12.975 2.463 1.00 98.06 101 ARG A C 1
ATOM 818 O O . ARG A 1 101 ? -25.808 -12.858 3.684 1.00 98.06 101 ARG A O 1
ATOM 825 N N . GLY A 1 102 ? -26.521 -12.174 1.669 1.00 98.06 102 GLY A N 1
ATOM 826 C CA . GLY A 1 102 ? -27.403 -11.109 2.147 1.00 98.06 102 GLY A CA 1
ATOM 827 C C . GLY A 1 102 ? -26.729 -9.751 2.341 1.00 98.06 102 GLY A C 1
ATOM 828 O O . GLY A 1 102 ? -27.389 -8.825 2.815 1.00 98.06 102 GLY A O 1
ATOM 829 N N . VAL A 1 103 ? -25.454 -9.596 1.961 1.00 98.06 103 VAL A N 1
ATOM 830 C CA . VAL A 1 103 ? -24.769 -8.297 2.013 1.00 98.06 103 VAL A CA 1
ATOM 831 C C . VAL A 1 103 ? -25.438 -7.322 1.047 1.00 98.06 103 VAL A C 1
ATOM 833 O O . VAL A 1 103 ? -25.633 -7.622 -0.132 1.00 98.06 103 VAL A O 1
ATOM 836 N N . GLN A 1 104 ? -25.771 -6.138 1.558 1.00 97.06 104 GLN A N 1
ATOM 837 C CA . GLN A 1 104 ? -26.339 -5.043 0.780 1.00 97.06 104 GLN A CA 1
ATOM 838 C C . GLN A 1 104 ? -25.220 -4.089 0.362 1.00 97.06 104 GLN A C 1
ATOM 840 O O . GLN A 1 104 ? -24.526 -3.536 1.211 1.00 97.06 104 GLN A O 1
ATOM 845 N N . PHE A 1 105 ? -25.062 -3.881 -0.944 1.00 96.12 105 PHE A N 1
ATOM 846 C CA . PHE A 1 105 ? -24.118 -2.910 -1.494 1.00 96.12 105 PHE A CA 1
ATOM 847 C C . PHE A 1 105 ? -24.867 -1.636 -1.881 1.00 96.12 105 PHE A C 1
ATOM 849 O O . PHE A 1 105 ? -25.826 -1.703 -2.648 1.00 96.12 105 PHE A O 1
ATOM 856 N N . GLN A 1 106 ? -24.413 -0.490 -1.374 1.00 93.75 106 GLN A N 1
ATOM 857 C CA . GLN A 1 106 ? -24.962 0.829 -1.692 1.00 93.75 106 GLN A CA 1
ATOM 858 C C . GLN A 1 106 ? -23.903 1.637 -2.450 1.00 93.75 106 GLN A C 1
ATOM 860 O O . GLN A 1 106 ? -22.935 2.111 -1.863 1.00 93.75 106 GLN A O 1
ATOM 865 N N . SER A 1 107 ? -24.056 1.753 -3.769 1.00 93.50 107 SER A N 1
ATOM 866 C CA . SER A 1 107 ? -23.202 2.607 -4.608 1.00 93.50 107 SER A CA 1
ATOM 867 C C . SER A 1 107 ? -23.679 4.062 -4.584 1.00 93.50 107 SER A C 1
ATOM 869 O O . SER A 1 107 ? -24.781 4.341 -4.116 1.00 93.50 107 SER A O 1
ATOM 871 N N . GLN A 1 108 ? -22.889 4.989 -5.141 1.00 93.44 108 GLN A N 1
ATOM 872 C CA . GLN A 1 108 ? -23.256 6.415 -5.242 1.00 93.44 108 GLN A CA 1
ATOM 873 C C . GLN A 1 108 ? -23.663 7.017 -3.883 1.00 93.44 108 GLN A C 1
ATOM 875 O O . GLN A 1 108 ? -24.610 7.799 -3.789 1.00 93.44 108 GLN A O 1
ATOM 880 N N . THR A 1 109 ? -22.979 6.584 -2.825 1.00 95.69 109 THR A N 1
ATOM 881 C CA . THR A 1 109 ? -23.219 6.999 -1.444 1.00 95.69 109 THR A CA 1
ATOM 882 C C . THR A 1 109 ? -21.899 7.497 -0.876 1.00 95.69 109 THR A C 1
ATOM 884 O O . THR A 1 109 ? -20.992 6.704 -0.633 1.00 95.69 109 THR A O 1
ATOM 887 N N . LEU A 1 110 ? -21.776 8.810 -0.713 1.00 95.62 110 LEU A N 1
ATOM 888 C CA . LEU A 1 110 ? -20.590 9.459 -0.163 1.00 95.62 110 LEU A CA 1
ATOM 889 C C . LEU A 1 110 ? -20.779 9.656 1.339 1.00 95.62 110 LEU A C 1
ATOM 891 O O . LEU A 1 110 ? -21.726 10.318 1.745 1.00 95.62 110 LEU A O 1
ATOM 895 N N . ILE A 1 111 ? -19.890 9.111 2.165 1.00 96.50 111 ILE A N 1
ATOM 896 C CA . ILE A 1 111 ? -19.897 9.376 3.608 1.00 96.50 111 ILE A CA 1
ATOM 897 C C . ILE A 1 111 ? -19.302 10.762 3.874 1.00 96.50 111 ILE A C 1
ATOM 899 O O . ILE A 1 111 ? -18.225 11.068 3.370 1.00 96.50 111 ILE A O 1
ATOM 903 N N . THR A 1 112 ? -19.983 11.583 4.675 1.00 95.94 112 THR A N 1
ATOM 904 C CA . THR A 1 112 ? -19.582 12.977 4.933 1.00 95.94 112 THR A CA 1
ATOM 905 C C . THR A 1 112 ? -19.277 13.280 6.396 1.00 95.94 112 THR A C 1
ATOM 907 O O . THR A 1 112 ? -18.492 14.188 6.658 1.00 95.94 112 THR A O 1
ATOM 910 N N . SER A 1 113 ? -19.844 12.546 7.363 1.00 96.75 113 SER A N 1
ATOM 911 C CA . SER A 1 113 ? -19.486 12.711 8.781 1.00 96.75 113 SER A CA 1
ATOM 912 C C . SER A 1 113 ? -19.913 11.544 9.672 1.00 96.75 113 SER A C 1
ATOM 914 O O . SER A 1 113 ? -20.843 10.797 9.358 1.00 96.75 113 SER A O 1
ATOM 916 N N . PHE A 1 114 ? -19.261 11.429 10.831 1.00 97.69 114 PHE A N 1
ATOM 917 C CA . PHE A 1 114 ? -19.654 10.536 11.919 1.00 97.69 114 PHE A CA 1
ATOM 918 C C . PHE A 1 114 ? -20.360 11.333 13.017 1.00 97.69 114 PHE A C 1
ATOM 920 O O . PHE A 1 114 ? -19.842 12.332 13.503 1.00 97.69 114 PHE A O 1
ATOM 927 N N . GLN A 1 115 ? -21.526 10.870 13.455 1.00 97.06 115 GLN A N 1
ATOM 928 C CA . GLN A 1 115 ? -22.222 11.435 14.607 1.00 97.06 115 GLN A CA 1
ATOM 929 C C . GLN A 1 115 ? -21.894 10.588 15.830 1.00 97.06 115 GLN A C 1
ATOM 931 O O . GLN A 1 115 ? -22.318 9.435 15.929 1.00 97.06 115 GLN A O 1
ATOM 936 N N . VAL A 1 116 ? -21.133 11.155 16.761 1.00 96.81 116 VAL A N 1
ATOM 937 C CA . VAL A 1 116 ? -20.666 10.464 17.968 1.00 96.81 116 VAL A CA 1
ATOM 938 C C . VAL A 1 116 ? -21.335 11.018 19.225 1.00 96.81 116 VAL A C 1
ATOM 940 O O . VAL A 1 116 ? -21.536 12.225 19.372 1.00 96.81 116 VAL A O 1
ATOM 943 N N . SER A 1 117 ? -21.666 10.126 20.149 1.00 92.94 117 SER A N 1
ATOM 944 C CA . SER A 1 117 ? -22.177 10.420 21.485 1.00 92.94 117 SER A CA 1
ATOM 945 C C . SER A 1 117 ? -21.386 9.634 22.538 1.00 92.94 117 SER A C 1
ATOM 947 O O . SER A 1 117 ? -20.509 8.834 22.213 1.00 92.94 117 SER A O 1
ATOM 949 N N . GLU A 1 118 ? -21.718 9.814 23.818 1.00 90.38 118 GLU A N 1
ATOM 950 C CA . GLU A 1 118 ? -21.093 9.054 24.913 1.00 90.38 118 GLU A CA 1
ATOM 951 C C . GLU A 1 118 ? -21.304 7.534 24.801 1.00 90.38 118 GLU A C 1
ATOM 953 O O . GLU A 1 118 ? -20.504 6.760 25.322 1.00 90.38 118 GLU A O 1
ATOM 958 N N . SER A 1 119 ? -22.356 7.089 24.103 1.00 91.75 119 SER A N 1
ATOM 959 C CA . SER A 1 119 ? -22.637 5.667 23.875 1.00 91.75 119 SER A CA 1
ATOM 960 C C . SER A 1 119 ? -21.919 5.084 22.650 1.00 91.75 119 SER A C 1
ATOM 962 O O . SER A 1 119 ? -21.975 3.873 22.441 1.00 91.75 119 SER A O 1
ATOM 964 N N . GLY A 1 120 ? -21.253 5.918 21.844 1.00 96.69 120 GLY A N 1
ATOM 965 C CA . GLY A 1 120 ? -20.536 5.535 20.627 1.00 96.69 120 GLY A CA 1
ATOM 966 C C . GLY A 1 120 ? -21.023 6.277 19.379 1.00 96.69 120 GLY A C 1
ATOM 967 O O . GLY A 1 120 ? -21.564 7.376 19.470 1.00 96.69 120 GLY A O 1
ATOM 968 N N . ILE A 1 121 ? -20.834 5.690 18.197 1.00 98.12 121 ILE A N 1
ATOM 969 C CA . ILE A 1 121 ? -21.389 6.222 16.947 1.00 98.12 121 ILE A CA 1
ATOM 970 C C . ILE A 1 121 ? -22.911 6.072 16.978 1.00 98.12 121 ILE A C 1
ATOM 972 O O . ILE A 1 121 ? -23.431 4.955 16.985 1.00 98.12 121 ILE A O 1
ATOM 976 N N . ALA A 1 122 ? -23.611 7.204 16.990 1.00 97.25 122 ALA A N 1
ATOM 977 C CA . ALA A 1 122 ? -25.067 7.296 16.921 1.00 97.25 122 ALA A CA 1
ATOM 978 C C . ALA A 1 122 ? -25.583 7.195 15.476 1.00 97.25 122 ALA A C 1
ATOM 980 O O . ALA A 1 122 ? -26.719 6.784 15.245 1.00 97.25 122 ALA A O 1
ATOM 981 N N . GLY A 1 123 ? -24.747 7.549 14.500 1.00 97.44 123 GLY A N 1
ATOM 982 C CA . GLY A 1 123 ? -25.053 7.420 13.084 1.00 97.44 123 GLY A CA 1
ATOM 983 C C . GLY A 1 123 ? -23.949 7.974 12.195 1.00 97.44 123 GLY A C 1
ATOM 984 O O . GLY A 1 123 ? -23.016 8.625 12.661 1.00 97.44 123 GLY A O 1
ATOM 985 N N . VAL A 1 124 ? -24.071 7.724 10.899 1.00 97.56 124 VAL A N 1
ATOM 986 C CA . VAL A 1 124 ? -23.167 8.228 9.866 1.00 97.56 124 VAL A CA 1
ATOM 987 C C . VAL A 1 124 ? -23.984 9.027 8.862 1.00 97.56 124 VAL A C 1
ATOM 989 O O . VAL A 1 124 ? -24.991 8.540 8.345 1.00 97.56 124 VAL A O 1
ATOM 992 N N . THR A 1 125 ? -23.554 10.258 8.600 1.00 97.06 125 THR A N 1
ATOM 993 C CA . THR A 1 125 ? -24.150 11.102 7.566 1.00 97.06 125 THR A CA 1
ATOM 994 C C . THR A 1 125 ? -23.540 10.726 6.225 1.00 97.06 125 THR A C 1
ATOM 996 O O . THR A 1 125 ? -22.317 10.628 6.090 1.00 97.06 125 THR A O 1
ATOM 999 N N . ALA A 1 126 ? -24.393 10.524 5.232 1.00 96.94 126 ALA A N 1
ATOM 1000 C CA . ALA A 1 126 ? -24.006 10.243 3.865 1.00 96.94 126 ALA A CA 1
ATOM 1001 C C . ALA A 1 126 ? -24.802 11.108 2.885 1.00 96.94 126 ALA A C 1
ATOM 1003 O O . ALA A 1 126 ? -25.841 11.667 3.230 1.00 96.94 126 ALA A O 1
ATOM 1004 N N . GLU A 1 127 ? -24.348 11.183 1.643 1.00 96.19 127 GLU A N 1
ATOM 1005 C CA . GLU A 1 127 ? -25.057 11.814 0.540 1.00 96.19 127 GLU A CA 1
ATOM 1006 C C . GLU A 1 127 ? -25.227 10.832 -0.613 1.00 96.19 127 GLU A C 1
ATOM 1008 O O . GLU A 1 127 ? -24.275 10.177 -1.037 1.00 96.19 127 GLU A O 1
ATOM 1013 N N . THR A 1 128 ? -26.442 10.750 -1.153 1.00 93.44 128 THR A N 1
ATOM 1014 C CA . THR A 1 128 ? -26.733 9.983 -2.367 1.00 93.44 128 THR A CA 1
ATOM 1015 C C . THR A 1 128 ? -27.510 10.841 -3.354 1.00 93.44 128 THR A C 1
ATOM 1017 O O . THR A 1 128 ? -28.507 11.470 -2.996 1.00 93.44 128 THR A O 1
ATOM 1020 N N . ALA A 1 129 ? -27.018 10.937 -4.592 1.00 88.88 129 ALA A N 1
ATOM 1021 C CA . ALA A 1 129 ? -27.568 11.827 -5.621 1.00 88.88 129 ALA A CA 1
ATOM 1022 C C . ALA A 1 129 ? -27.822 13.273 -5.117 1.00 88.88 129 ALA A C 1
ATOM 1024 O O . ALA A 1 129 ? -28.851 13.879 -5.424 1.00 88.88 129 ALA A O 1
ATOM 1025 N N . GLY A 1 130 ? -26.903 13.801 -4.295 1.00 86.38 130 GLY A N 1
ATOM 1026 C CA . GLY A 1 130 ? -26.982 15.144 -3.702 1.00 86.38 130 GLY A CA 1
ATOM 1027 C C . GLY A 1 130 ? -28.016 15.308 -2.582 1.00 86.38 130 GLY A C 1
ATOM 1028 O O . GLY A 1 130 ? -28.327 16.435 -2.201 1.00 86.38 130 GLY A O 1
ATOM 1029 N N . LYS A 1 131 ? -28.591 14.214 -2.069 1.00 91.81 131 LYS A N 1
ATOM 1030 C CA . LYS A 1 131 ? -29.529 14.233 -0.940 1.00 91.81 131 LYS A CA 1
ATOM 1031 C C . LYS A 1 131 ? -28.882 13.630 0.305 1.00 91.81 131 LYS A C 1
ATOM 1033 O O . LYS A 1 131 ? -28.297 12.551 0.195 1.00 91.81 131 LYS A O 1
ATOM 1038 N N . PRO A 1 132 ? -29.034 14.265 1.480 1.00 93.69 132 PRO A N 1
ATOM 1039 C CA . PRO A 1 132 ? -28.524 13.711 2.722 1.00 93.69 132 PRO A CA 1
ATOM 1040 C C . PRO A 1 132 ? -29.291 12.441 3.108 1.00 93.69 132 PRO A C 1
ATOM 1042 O O . PRO A 1 132 ? -30.513 12.355 2.963 1.00 93.69 132 PRO A O 1
ATOM 1045 N N . LEU A 1 133 ? -28.554 11.469 3.628 1.00 94.88 133 LEU A N 1
ATOM 1046 C CA . LEU A 1 133 ? -29.011 10.187 4.140 1.00 94.88 133 LEU A CA 1
ATOM 1047 C C . LEU A 1 133 ? -28.357 9.954 5.501 1.00 94.88 133 LEU A C 1
ATOM 1049 O O . LEU A 1 133 ? -27.152 10.134 5.655 1.00 94.88 133 LEU A O 1
ATOM 1053 N N . GLN A 1 134 ? -29.145 9.503 6.473 1.00 96.19 134 GLN A N 1
ATOM 1054 C CA . GLN A 1 134 ? -28.622 9.054 7.756 1.00 96.19 134 GLN A CA 1
ATOM 1055 C C . GLN A 1 134 ? -28.543 7.529 7.773 1.00 96.19 134 GLN A C 1
ATOM 1057 O O . GLN A 1 134 ? -29.544 6.854 7.529 1.00 96.19 134 GLN A O 1
ATOM 1062 N N . ILE A 1 135 ? -27.368 6.996 8.091 1.00 96.31 135 ILE A N 1
ATOM 1063 C CA . ILE A 1 135 ? -27.127 5.561 8.233 1.00 96.31 135 ILE A CA 1
ATOM 1064 C C . ILE A 1 135 ? -26.970 5.253 9.719 1.00 96.31 135 ILE A C 1
ATOM 1066 O O . ILE A 1 135 ? -26.147 5.863 10.402 1.00 96.31 135 ILE A O 1
ATOM 1070 N N . THR A 1 136 ? -27.756 4.302 10.220 1.00 97.19 136 THR A N 1
ATOM 1071 C CA . THR A 1 136 ? -27.659 3.809 11.596 1.00 97.19 136 THR A CA 1
ATOM 1072 C C . THR A 1 136 ? -27.408 2.306 11.610 1.00 97.19 136 THR A C 1
ATOM 1074 O O . THR A 1 136 ? -27.953 1.556 10.800 1.00 97.19 136 THR A O 1
ATOM 1077 N N . ALA A 1 137 ? -26.553 1.873 12.528 1.00 97.31 137 ALA A N 1
ATOM 1078 C CA . ALA A 1 137 ? -26.200 0.485 12.774 1.00 97.31 137 ALA A CA 1
ATOM 1079 C C . ALA A 1 137 ? -25.741 0.319 14.228 1.00 97.31 137 ALA A C 1
ATOM 1081 O O . ALA A 1 137 ? -25.326 1.287 14.871 1.00 97.31 137 ALA A O 1
ATOM 1082 N N . ASP A 1 138 ? -25.770 -0.916 14.724 1.00 97.44 138 ASP A N 1
ATOM 1083 C CA . ASP A 1 138 ? -25.239 -1.242 16.050 1.00 97.44 138 ASP A CA 1
ATOM 1084 C C . ASP A 1 138 ? -23.706 -1.146 16.080 1.00 97.44 138 ASP A C 1
ATOM 1086 O O . ASP A 1 138 ? -23.128 -0.686 17.064 1.00 97.44 138 ASP A O 1
ATOM 1090 N N . TYR A 1 139 ? -23.056 -1.534 14.977 1.00 98.19 139 TYR A N 1
ATOM 1091 C CA . TYR A 1 139 ? -21.605 -1.536 14.798 1.00 98.19 139 TYR A CA 1
ATOM 1092 C C . TYR A 1 139 ? -21.216 -0.974 13.429 1.00 98.19 139 TYR A C 1
ATOM 1094 O O . TYR A 1 139 ? -21.889 -1.231 12.431 1.00 98.19 139 TYR A O 1
ATOM 1102 N N . TYR A 1 140 ? -20.085 -0.269 13.379 1.00 98.31 140 TYR A N 1
ATOM 1103 C CA . TYR A 1 140 ? -19.523 0.334 12.173 1.00 98.31 140 TYR A CA 1
ATOM 1104 C C . TYR A 1 140 ? -18.093 -0.165 11.958 1.00 98.31 140 TYR A C 1
ATOM 1106 O O . TYR A 1 140 ? -17.273 -0.141 12.877 1.00 98.31 140 TYR A O 1
ATOM 1114 N N . ILE A 1 141 ? -17.778 -0.587 10.733 1.00 98.31 141 ILE A N 1
ATOM 1115 C CA . ILE A 1 141 ? -16.411 -0.898 10.298 1.00 98.31 141 ILE A CA 1
ATOM 1116 C C . ILE A 1 141 ? -16.044 0.100 9.200 1.00 98.31 141 ILE A C 1
ATOM 1118 O O . ILE A 1 141 ? -16.686 0.125 8.153 1.00 98.31 141 ILE A O 1
ATOM 1122 N N . SER A 1 142 ? -15.027 0.926 9.444 1.00 97.88 142 SER A N 1
ATOM 1123 C CA . SER A 1 142 ? -14.512 1.895 8.477 1.00 97.88 142 SER A CA 1
ATOM 1124 C C . SER A 1 142 ? -13.348 1.297 7.690 1.00 97.88 142 SER A C 1
ATOM 1126 O O . SER A 1 142 ? -12.315 0.959 8.266 1.00 97.88 142 SER A O 1
ATOM 1128 N N . ALA A 1 143 ? -13.515 1.191 6.373 1.00 97.12 143 ALA A N 1
ATOM 1129 C CA . ALA A 1 143 ? -12.463 0.842 5.412 1.00 97.12 143 ALA A CA 1
ATOM 1130 C C . ALA A 1 143 ? -12.103 2.048 4.521 1.00 97.12 143 ALA A C 1
ATOM 1132 O O . ALA A 1 143 ? -11.771 1.899 3.351 1.00 97.12 143 ALA A O 1
ATOM 1133 N N . I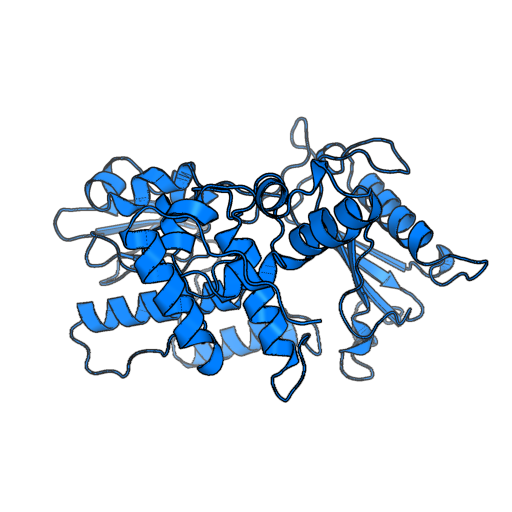LE A 1 144 ? -12.251 3.258 5.065 1.00 96.38 144 ILE A N 1
ATOM 1134 C CA . ILE A 1 144 ? -11.969 4.523 4.378 1.00 96.38 144 ILE A CA 1
ATOM 1135 C C . ILE A 1 144 ? -10.442 4.712 4.307 1.00 96.38 144 ILE A C 1
ATOM 1137 O O . ILE A 1 144 ? -9.775 4.385 5.292 1.00 96.38 144 ILE A O 1
ATOM 1141 N N . PRO A 1 145 ? -9.861 5.207 3.199 1.00 95.62 145 PRO A N 1
ATOM 1142 C CA . PRO A 1 145 ? -8.420 5.457 3.104 1.00 95.62 145 PRO A CA 1
ATOM 1143 C C . PRO A 1 145 ? -7.979 6.631 3.994 1.00 95.62 145 PRO A C 1
ATOM 1145 O O . PRO A 1 145 ? -8.798 7.438 4.449 1.00 95.62 145 PRO A O 1
ATOM 1148 N N . VAL A 1 146 ? -6.684 6.704 4.312 1.00 96.25 146 VAL A N 1
ATOM 1149 C CA . VAL A 1 146 ? -6.168 7.569 5.390 1.00 96.25 146 VAL A CA 1
ATOM 1150 C C . VAL A 1 146 ? -6.421 9.056 5.150 1.00 96.25 146 VAL A C 1
ATOM 1152 O O . VAL A 1 146 ? -6.796 9.769 6.079 1.00 96.25 146 VAL A O 1
ATOM 1155 N N . GLU A 1 147 ? -6.260 9.526 3.918 1.00 95.25 147 GLU A N 1
ATOM 1156 C CA . GLU A 1 147 ? -6.427 10.922 3.519 1.00 95.25 147 GLU A CA 1
ATOM 1157 C C . GLU A 1 147 ? -7.883 11.383 3.603 1.00 95.25 147 GLU A C 1
ATOM 1159 O O . GLU A 1 147 ? -8.138 12.547 3.903 1.00 95.25 147 GLU A O 1
ATOM 1164 N N . VAL A 1 148 ? -8.838 10.464 3.436 1.00 96.56 148 VAL A N 1
ATOM 1165 C CA . VAL A 1 148 ? -10.266 10.742 3.623 1.00 96.56 148 VAL A CA 1
ATOM 1166 C C . VAL A 1 148 ? -10.645 10.615 5.099 1.00 96.56 148 VAL A C 1
ATOM 1168 O O . VAL A 1 148 ? -11.298 11.501 5.652 1.00 96.56 148 VAL A O 1
ATOM 1171 N N . MET A 1 149 ? -10.198 9.558 5.786 1.00 97.62 149 MET A N 1
ATOM 1172 C CA . MET A 1 149 ? -10.515 9.360 7.203 1.00 97.62 149 MET A CA 1
ATOM 1173 C C . MET A 1 149 ? -9.915 10.462 8.084 1.00 97.62 149 MET A C 1
ATOM 1175 O O . MET A 1 149 ? -10.542 10.861 9.059 1.00 97.62 149 MET A O 1
ATOM 1179 N N . ALA A 1 150 ? -8.743 11.002 7.737 1.00 97.06 150 ALA A N 1
ATOM 1180 C CA . ALA A 1 150 ? -8.143 12.135 8.441 1.00 97.06 150 ALA A CA 1
ATOM 1181 C C . ALA A 1 150 ? -9.009 13.405 8.376 1.00 97.06 150 ALA A C 1
ATOM 1183 O O . ALA A 1 150 ? -8.966 14.208 9.304 1.00 97.06 150 ALA A O 1
ATOM 1184 N N . VAL A 1 151 ? -9.803 13.578 7.313 1.00 96.50 151 VAL A N 1
ATOM 1185 C CA . VAL A 1 151 ? -10.770 14.681 7.183 1.00 96.50 151 VAL A CA 1
ATOM 1186 C C . VAL A 1 151 ? -12.051 14.383 7.963 1.00 96.50 151 VAL A C 1
ATOM 1188 O O . VAL A 1 151 ? -12.592 15.274 8.612 1.00 96.50 151 VAL A O 1
ATOM 1191 N N . LEU A 1 152 ? -12.527 13.134 7.933 1.00 97.81 152 LEU A N 1
ATOM 1192 C CA . LEU A 1 152 ? -13.735 12.709 8.655 1.00 97.81 152 LEU A CA 1
ATOM 1193 C C . LEU A 1 152 ? -13.530 12.582 10.174 1.00 97.81 152 LEU A C 1
ATOM 1195 O O . LEU A 1 152 ? -14.502 12.616 10.929 1.00 97.81 152 LEU A O 1
ATOM 1199 N N . ALA A 1 153 ? -12.286 12.420 10.629 1.00 97.06 153 ALA A N 1
ATOM 1200 C CA . ALA A 1 153 ? -11.907 12.381 12.036 1.00 97.06 153 ALA A CA 1
ATOM 1201 C C . ALA A 1 153 ? -11.829 13.794 12.630 1.00 97.06 153 ALA A C 1
ATOM 1203 O O . ALA A 1 153 ? -10.758 14.285 12.986 1.00 97.06 153 ALA A O 1
ATOM 1204 N N . ASP A 1 154 ? -12.987 14.443 12.730 1.00 95.69 154 ASP A N 1
ATOM 1205 C CA . ASP A 1 154 ? -13.122 15.780 13.299 1.00 95.69 154 ASP A CA 1
ATOM 1206 C C . ASP A 1 154 ? -12.805 15.839 14.811 1.00 95.69 154 ASP A C 1
ATOM 1208 O O . ASP A 1 154 ? -12.492 14.840 15.472 1.00 95.69 154 ASP A O 1
ATOM 1212 N N . GLU A 1 155 ? -12.872 17.042 15.387 1.00 95.75 155 GLU A N 1
ATOM 1213 C CA . GLU A 1 155 ? -12.612 17.268 16.816 1.00 95.75 155 GLU A CA 1
ATOM 1214 C C . GLU A 1 155 ? -13.548 16.444 17.715 1.00 95.75 155 GLU A C 1
ATOM 1216 O O . GLU A 1 155 ? -13.133 15.940 18.763 1.00 95.75 155 GLU A O 1
ATOM 1221 N N . GLN A 1 156 ? -14.807 16.266 17.309 1.00 95.38 156 GLN A N 1
ATOM 1222 C CA . GLN A 1 156 ? -15.776 15.525 18.102 1.00 95.38 156 GLN A CA 1
ATOM 1223 C C . GLN A 1 156 ? -15.443 14.032 18.095 1.00 95.38 156 GLN A C 1
ATOM 1225 O O . GLN A 1 156 ? -15.401 13.421 19.162 1.00 95.38 156 GLN A O 1
ATOM 1230 N N . LEU A 1 157 ? -15.155 13.447 16.930 1.00 97.12 157 LEU A N 1
ATOM 1231 C CA . LEU A 1 157 ? -14.776 12.042 16.810 1.00 97.12 157 LEU A CA 1
ATOM 1232 C C . LEU A 1 157 ? -13.467 11.756 17.548 1.00 97.12 157 LEU A C 1
ATOM 1234 O O . LEU A 1 157 ? -13.395 10.810 18.330 1.00 97.12 157 LEU A O 1
ATOM 1238 N N . THR A 1 158 ? -12.450 12.595 17.357 1.00 97.38 158 THR A N 1
ATOM 1239 C CA . THR A 1 158 ? -11.122 12.406 17.966 1.00 97.38 158 THR A CA 1
ATOM 1240 C C . THR A 1 158 ? -11.114 12.618 19.477 1.00 97.38 158 THR A C 1
ATOM 1242 O O . THR A 1 158 ? -10.300 12.011 20.170 1.00 97.38 158 THR A O 1
ATOM 1245 N N . LYS A 1 159 ? -12.056 13.393 20.028 1.00 96.94 159 LYS A N 1
ATOM 1246 C CA . LYS A 1 159 ? -12.271 13.467 21.480 1.00 96.94 159 LYS A CA 1
ATOM 1247 C C . LYS A 1 159 ? -12.649 12.108 22.078 1.00 96.94 159 LYS A C 1
ATOM 1249 O O . LYS A 1 159 ? -12.217 11.799 23.187 1.00 96.94 159 LYS A O 1
ATOM 1254 N N . PHE A 1 160 ? -13.457 11.319 21.369 1.00 97.69 160 PHE A N 1
ATOM 1255 C CA . PHE A 1 160 ? -13.893 9.994 21.823 1.00 97.69 160 PHE A CA 1
ATOM 1256 C C . PHE A 1 160 ? -12.995 8.855 21.328 1.00 97.69 160 PHE A C 1
ATOM 1258 O O . PHE A 1 160 ? -12.942 7.826 21.990 1.00 97.69 160 PHE A O 1
ATOM 1265 N N . ALA A 1 161 ? -12.272 9.043 20.221 1.00 97.44 161 ALA A N 1
ATOM 1266 C CA . ALA A 1 161 ? -11.253 8.128 19.708 1.00 97.44 161 ALA A CA 1
ATOM 1267 C C . ALA A 1 161 ? -9.916 8.858 19.458 1.00 97.44 161 ALA A C 1
ATOM 1269 O O . ALA A 1 161 ? -9.575 9.158 18.305 1.00 97.44 161 ALA A O 1
ATOM 1270 N N . PRO A 1 162 ? -9.134 9.161 20.517 1.00 97.62 162 PRO A N 1
ATOM 1271 C CA . PRO A 1 162 ? -7.853 9.858 20.388 1.00 97.62 162 PRO A CA 1
ATOM 1272 C C . PRO A 1 162 ? -6.849 9.155 19.469 1.00 97.62 162 PRO A C 1
ATOM 1274 O O . PRO A 1 162 ? -5.974 9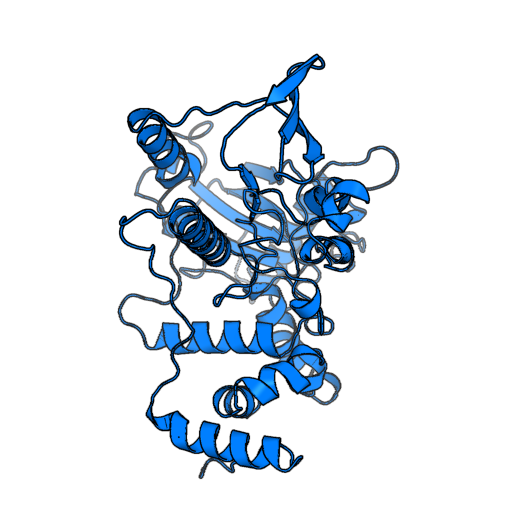.818 18.904 1.00 97.62 162 PRO A O 1
ATOM 1277 N N . SER A 1 163 ? -6.985 7.840 19.260 1.00 97.19 163 SER A N 1
ATOM 1278 C CA . SER A 1 163 ? -6.169 7.080 18.309 1.00 97.19 163 SER A CA 1
ATOM 1279 C C . SER A 1 163 ? -6.253 7.603 16.867 1.00 97.19 163 SER A C 1
ATOM 1281 O O . SER A 1 163 ? -5.339 7.360 16.081 1.00 97.19 163 SER A O 1
ATOM 1283 N N . LEU A 1 164 ? -7.323 8.323 16.506 1.00 98.12 164 LEU A N 1
ATOM 1284 C CA . LEU A 1 164 ? -7.539 8.882 15.166 1.00 98.12 164 LEU A CA 1
ATOM 1285 C C . LEU A 1 164 ? -6.937 10.287 14.988 1.00 98.12 164 LEU A C 1
ATOM 1287 O O . LEU A 1 164 ? -6.776 10.753 13.862 1.00 98.12 164 LEU A O 1
ATOM 1291 N N . ALA A 1 165 ? -6.554 10.962 16.076 1.00 97.44 165 ALA A N 1
ATOM 1292 C CA . ALA A 1 165 ? -6.175 12.380 16.058 1.00 97.44 165 ALA A CA 1
ATOM 1293 C C . ALA A 1 165 ? -4.917 12.692 15.229 1.00 97.44 165 ALA A C 1
ATOM 1295 O O . ALA A 1 165 ? -4.672 13.838 14.861 1.00 97.44 165 ALA A O 1
ATOM 1296 N N . ASN A 1 166 ? -4.088 11.682 14.956 1.00 96.94 166 ASN A N 1
ATOM 1297 C CA . ASN A 1 166 ? -2.825 11.850 14.242 1.00 96.94 166 ASN A CA 1
ATOM 1298 C C . ASN A 1 166 ? -2.830 11.265 12.824 1.00 96.94 166 ASN A C 1
ATOM 1300 O O . ASN A 1 166 ? -1.768 11.242 12.203 1.00 96.94 166 ASN A O 1
ATOM 1304 N N . LEU A 1 167 ? -3.978 10.832 12.288 1.00 97.38 167 LEU A N 1
ATOM 1305 C CA . LEU A 1 167 ? -4.033 10.250 10.940 1.00 97.38 167 LEU A CA 1
ATOM 1306 C C . LEU A 1 167 ? -3.497 11.206 9.865 1.00 97.38 167 LEU A C 1
ATOM 1308 O O . LEU A 1 167 ? -2.755 10.775 8.991 1.00 97.38 167 LEU A O 1
ATOM 1312 N N . GLY A 1 168 ? -3.737 12.516 9.994 1.00 96.31 168 GLY A N 1
ATOM 1313 C CA . GLY A 1 168 ? -3.196 13.528 9.073 1.00 96.31 168 GLY A CA 1
ATOM 1314 C C . GLY A 1 168 ? -1.665 13.687 9.088 1.00 96.31 168 GLY A C 1
ATOM 1315 O O . GLY A 1 168 ? -1.121 14.436 8.282 1.00 96.31 168 GLY A O 1
ATOM 1316 N N . LYS A 1 169 ? -0.949 13.012 10.000 1.00 96.81 169 LYS A N 1
ATOM 1317 C CA . LYS A 1 169 ? 0.526 12.950 10.010 1.00 96.81 169 LYS A CA 1
ATOM 1318 C C . LYS A 1 169 ? 1.073 11.766 9.210 1.00 96.81 169 LYS A C 1
ATOM 1320 O O . LYS A 1 169 ? 2.281 11.708 8.975 1.00 96.81 169 LYS A O 1
ATOM 1325 N N . ILE A 1 170 ? 0.218 10.821 8.821 1.00 95.88 170 ILE A N 1
ATOM 1326 C CA . ILE A 1 170 ? 0.574 9.735 7.911 1.00 95.88 170 ILE A CA 1
ATOM 1327 C C . ILE A 1 170 ? 0.663 10.327 6.506 1.00 95.88 170 ILE A C 1
ATOM 1329 O O . ILE A 1 170 ? -0.189 11.108 6.091 1.00 95.88 170 ILE A O 1
ATOM 1333 N N . ARG A 1 171 ? 1.737 9.996 5.790 1.00 94.19 171 ARG A N 1
ATOM 1334 C CA . ARG A 1 171 ? 1.993 10.534 4.455 1.00 94.19 171 ARG A CA 1
ATOM 1335 C C . ARG A 1 171 ? 1.502 9.572 3.387 1.00 94.19 171 ARG A C 1
ATOM 1337 O O . ARG A 1 171 ? 1.506 8.358 3.583 1.00 94.19 171 ARG A O 1
ATOM 1344 N N . THR A 1 172 ? 1.156 10.139 2.243 1.00 92.69 172 THR A N 1
ATOM 1345 C CA . THR A 1 172 ? 0.824 9.401 1.029 1.00 92.69 172 THR A CA 1
ATOM 1346 C C . THR A 1 172 ? 1.816 9.727 -0.091 1.00 92.69 172 THR A C 1
ATOM 1348 O O . THR A 1 172 ? 2.566 10.710 -0.021 1.00 92.69 172 THR A O 1
ATOM 1351 N N . ALA A 1 173 ? 1.858 8.872 -1.107 1.00 89.88 173 ALA A N 1
ATOM 1352 C CA . ALA A 1 173 ? 2.631 9.039 -2.331 1.00 89.88 173 ALA A CA 1
ATOM 1353 C C . ALA A 1 173 ? 1.803 8.607 -3.548 1.00 89.88 173 ALA A C 1
ATOM 1355 O O . ALA A 1 173 ? 0.713 8.059 -3.409 1.00 89.88 173 ALA A O 1
ATOM 1356 N N . TRP A 1 174 ? 2.304 8.901 -4.746 1.00 90.56 174 TRP A N 1
ATOM 1357 C CA . TRP A 1 174 ? 1.638 8.527 -5.992 1.00 90.56 174 TRP A CA 1
ATOM 1358 C C . TRP A 1 174 ? 2.332 7.318 -6.598 1.00 90.56 174 TRP A C 1
ATOM 1360 O O . TRP A 1 174 ? 3.547 7.335 -6.801 1.00 90.56 174 TRP A O 1
ATOM 1370 N N . MET A 1 175 ? 1.534 6.302 -6.890 1.00 90.62 175 MET A N 1
ATOM 1371 C CA . MET A 1 175 ? 1.910 5.123 -7.646 1.00 90.62 175 MET A CA 1
ATOM 1372 C C . MET A 1 175 ? 0.665 4.716 -8.422 1.00 90.62 175 MET A C 1
ATOM 1374 O O . MET A 1 175 ? -0.329 4.331 -7.817 1.00 90.62 175 MET A O 1
ATOM 1378 N N . ASN A 1 176 ? 0.700 4.880 -9.740 1.00 92.56 176 ASN A N 1
ATOM 1379 C CA . ASN A 1 176 ? -0.483 4.744 -10.586 1.00 92.56 176 ASN A CA 1
ATOM 1380 C C . ASN A 1 176 ? -0.130 4.010 -11.875 1.00 92.56 176 ASN A C 1
ATOM 1382 O O . ASN A 1 176 ? 1.025 4.024 -12.317 1.00 92.56 176 ASN A O 1
ATOM 1386 N N . GLY A 1 177 ? -1.139 3.374 -12.462 1.00 93.75 177 GLY A N 1
ATOM 1387 C CA . GLY A 1 177 ? -0.966 2.481 -13.598 1.00 93.75 177 GLY A CA 1
ATOM 1388 C C . GLY A 1 177 ? -1.151 3.149 -14.961 1.00 93.75 177 GLY A C 1
ATOM 1389 O O . GLY A 1 177 ? -1.987 4.032 -15.149 1.00 93.75 177 GLY A O 1
ATOM 1390 N N . ILE A 1 178 ? -0.431 2.645 -15.958 1.00 97.75 178 ILE A N 1
ATOM 1391 C CA . ILE A 1 178 ? -0.782 2.785 -17.372 1.00 97.75 178 ILE A CA 1
ATOM 1392 C C . ILE A 1 178 ? -0.690 1.414 -18.042 1.00 97.75 178 ILE A C 1
ATOM 1394 O O . ILE A 1 178 ? 0.253 0.649 -17.840 1.00 97.75 178 ILE A O 1
ATOM 1398 N N . GLN A 1 179 ? -1.693 1.080 -18.843 1.00 97.44 179 GLN A N 1
ATOM 1399 C CA . GLN A 1 179 ? -1.739 -0.155 -19.616 1.00 97.44 179 GLN A CA 1
ATOM 1400 C C . GLN A 1 179 ? -1.461 0.145 -21.082 1.00 97.44 179 GLN A C 1
ATOM 1402 O O . GLN A 1 179 ? -2.061 1.058 -21.645 1.00 97.44 179 GLN A O 1
ATOM 1407 N N . PHE A 1 180 ? -0.610 -0.660 -21.714 1.00 98.25 180 PHE A N 1
ATOM 1408 C CA . PHE A 1 180 ? -0.377 -0.641 -23.156 1.00 98.25 180 PHE A CA 1
ATOM 1409 C C . PHE A 1 180 ? -0.944 -1.908 -23.792 1.00 98.25 180 PHE A C 1
ATOM 1411 O O . PHE A 1 180 ? -0.589 -3.026 -23.410 1.00 98.25 180 PHE A O 1
ATOM 1418 N N . TYR A 1 181 ? -1.804 -1.731 -24.790 1.00 97.25 181 TYR A N 1
ATOM 1419 C CA . TYR A 1 181 ? -2.415 -2.811 -25.557 1.00 97.25 181 TYR A CA 1
ATOM 1420 C C . TYR A 1 181 ? -1.637 -3.021 -26.850 1.00 97.25 181 TYR A C 1
ATOM 1422 O O . TYR A 1 181 ? -1.457 -2.090 -27.637 1.00 97.25 181 TYR A O 1
ATOM 1430 N N . LEU A 1 182 ? -1.183 -4.249 -27.076 1.00 97.31 182 LEU A N 1
ATOM 1431 C CA . LEU A 1 182 ? -0.248 -4.593 -28.143 1.00 97.31 182 LEU A CA 1
ATOM 1432 C C . LEU A 1 182 ? -0.907 -5.498 -29.185 1.00 97.31 182 LEU A C 1
ATOM 1434 O O . LEU A 1 182 ? -1.729 -6.344 -28.835 1.00 97.31 182 LEU A O 1
ATOM 1438 N N . ALA A 1 183 ? -0.540 -5.351 -30.459 1.00 96.12 183 ALA A N 1
ATOM 1439 C CA . ALA A 1 183 ? -1.060 -6.183 -31.550 1.00 96.12 183 ALA A CA 1
ATOM 1440 C C . ALA A 1 183 ? -0.510 -7.614 -31.496 1.00 96.12 183 ALA A C 1
ATOM 1442 O O . ALA A 1 183 ? -1.221 -8.586 -31.740 1.00 96.12 183 ALA A O 1
ATOM 1443 N N . GLN A 1 184 ? 0.766 -7.741 -31.153 1.00 94.81 184 GLN A N 1
ATOM 1444 C CA . GLN A 1 184 ? 1.458 -8.992 -30.893 1.00 94.81 184 GLN A CA 1
ATOM 1445 C C . GLN A 1 184 ? 1.943 -8.999 -29.451 1.00 94.81 184 GLN A C 1
ATOM 1447 O O . GLN A 1 184 ? 2.355 -7.963 -28.923 1.00 94.81 184 GLN A O 1
ATOM 1452 N N . ASP A 1 185 ? 1.886 -10.174 -28.827 1.00 94.44 185 ASP A N 1
ATOM 1453 C CA . ASP A 1 185 ? 2.382 -10.331 -27.468 1.00 94.44 185 ASP A CA 1
ATOM 1454 C C . ASP A 1 185 ? 3.881 -10.043 -27.397 1.00 94.44 185 ASP A C 1
ATOM 1456 O O . ASP A 1 185 ? 4.640 -10.427 -28.289 1.00 94.44 185 ASP A O 1
ATOM 1460 N N . VAL A 1 186 ? 4.292 -9.394 -26.315 1.00 94.75 186 VAL A N 1
ATOM 1461 C CA . VAL A 1 186 ? 5.699 -9.156 -25.995 1.00 94.75 186 VAL A CA 1
ATOM 1462 C C . VAL A 1 186 ? 5.944 -9.828 -24.649 1.00 94.75 186 VAL A C 1
ATOM 1464 O O . VAL A 1 186 ? 5.770 -9.191 -23.605 1.00 94.75 186 VAL A O 1
ATOM 1467 N N . PRO A 1 187 ? 6.260 -11.136 -24.638 1.00 93.31 187 PRO A N 1
ATOM 1468 C CA . PRO A 1 187 ? 6.580 -11.821 -23.400 1.00 93.31 187 PRO A CA 1
ATOM 1469 C C . PRO A 1 187 ? 7.883 -11.245 -22.842 1.00 93.31 187 PRO A C 1
ATOM 1471 O O . PRO A 1 187 ? 8.878 -11.120 -23.558 1.00 93.31 187 PRO A O 1
ATOM 1474 N N . LEU A 1 188 ? 7.855 -10.882 -21.565 1.00 92.25 188 LEU A N 1
ATOM 1475 C CA . LEU A 1 188 ? 9.029 -10.464 -20.805 1.00 92.25 188 LEU A CA 1
ATOM 1476 C C . LEU A 1 188 ? 9.394 -11.592 -19.830 1.00 92.25 188 LEU A C 1
ATOM 1478 O O . LEU A 1 188 ? 9.018 -12.755 -20.023 1.00 92.25 188 LEU A O 1
ATOM 1482 N N . GLU A 1 189 ? 10.124 -11.256 -18.770 1.00 88.94 189 GLU A N 1
ATOM 1483 C CA . GLU A 1 189 ? 10.296 -12.163 -17.640 1.00 88.94 189 GLU A CA 1
ATOM 1484 C C . GLU A 1 189 ? 8.935 -12.634 -17.113 1.00 88.94 189 GLU A C 1
ATOM 1486 O O . GLU A 1 189 ? 7.967 -11.872 -17.073 1.00 88.94 189 GLU A O 1
ATOM 1491 N N . PHE A 1 190 ? 8.857 -13.902 -16.700 1.00 90.31 190 PHE A N 1
ATOM 1492 C CA . PHE A 1 190 ? 7.646 -14.470 -16.105 1.00 90.31 190 PHE A CA 1
ATOM 1493 C C . PHE A 1 190 ? 7.480 -13.964 -14.662 1.00 90.31 190 PHE A C 1
ATOM 1495 O O . PHE A 1 190 ? 7.688 -14.695 -13.695 1.00 90.31 190 PHE A O 1
ATOM 1502 N N . GLY A 1 191 ? 7.145 -12.682 -14.532 1.00 88.69 191 GLY A N 1
ATOM 1503 C CA . GLY A 1 191 ? 6.906 -11.976 -13.279 1.00 88.69 191 GLY A CA 1
ATOM 1504 C C . GLY A 1 191 ? 6.946 -10.465 -13.491 1.00 88.69 191 GLY A C 1
ATOM 1505 O O . GLY A 1 191 ? 6.672 -9.958 -14.582 1.00 88.69 191 GLY A O 1
ATOM 1506 N N . HIS A 1 192 ? 7.315 -9.741 -12.440 1.00 89.31 192 HIS A N 1
ATOM 1507 C CA . HIS A 1 192 ? 7.508 -8.296 -12.501 1.00 89.31 192 HIS A CA 1
ATOM 1508 C C . HIS A 1 192 ? 8.882 -7.942 -13.085 1.00 89.31 192 HIS A C 1
ATOM 1510 O O . HIS A 1 192 ? 9.916 -8.441 -12.643 1.00 89.31 192 HIS A O 1
ATOM 1516 N N . SER A 1 193 ? 8.900 -7.029 -14.053 1.00 90.69 193 SER A N 1
ATOM 1517 C CA . SER A 1 193 ? 10.115 -6.419 -14.597 1.00 90.69 193 SER A CA 1
ATOM 1518 C C . SER A 1 193 ? 10.366 -5.069 -13.928 1.00 90.69 193 SER A C 1
ATOM 1520 O O . SER A 1 193 ? 9.465 -4.234 -13.875 1.00 90.69 193 SER A O 1
ATOM 1522 N N . LEU A 1 194 ? 11.587 -4.848 -13.438 1.00 89.75 194 LEU A N 1
ATOM 1523 C CA . LEU A 1 194 ? 12.030 -3.582 -12.849 1.00 89.75 194 LEU A CA 1
ATOM 1524 C C . LEU A 1 194 ? 12.953 -2.839 -13.819 1.00 89.75 194 LEU A C 1
ATOM 1526 O O . LEU A 1 194 ? 14.021 -3.340 -14.174 1.00 89.75 194 LEU A O 1
ATOM 1530 N N . TYR A 1 195 ? 12.592 -1.604 -14.161 1.00 91.88 195 TYR A N 1
ATOM 1531 C CA . TYR A 1 195 ? 13.429 -0.688 -14.933 1.00 91.88 195 TYR A CA 1
ATOM 1532 C C . TYR A 1 195 ? 14.275 0.157 -13.969 1.00 91.88 195 TYR A C 1
ATOM 1534 O O . TYR A 1 195 ? 13.911 1.277 -13.609 1.00 91.88 195 TYR A O 1
ATOM 1542 N N . ALA A 1 196 ? 15.361 -0.438 -13.462 1.00 84.62 196 ALA A N 1
ATOM 1543 C CA . ALA A 1 196 ? 16.046 -0.011 -12.235 1.00 84.62 196 ALA A CA 1
ATOM 1544 C C . ALA A 1 196 ? 16.524 1.453 -12.208 1.00 84.62 196 ALA A C 1
ATOM 1546 O O . ALA A 1 196 ? 16.514 2.076 -11.143 1.00 84.62 196 ALA A O 1
ATOM 1547 N N . ASP A 1 197 ? 16.943 2.000 -13.346 1.00 87.62 197 ASP A N 1
ATOM 1548 C CA . ASP A 1 197 ? 17.423 3.375 -13.502 1.00 87.62 197 ASP A CA 1
ATOM 1549 C C . ASP A 1 197 ? 16.460 4.277 -14.290 1.00 87.62 197 ASP A C 1
ATOM 1551 O O . ASP A 1 197 ? 16.788 5.433 -14.568 1.00 87.62 197 ASP A O 1
ATOM 1555 N N . SER A 1 198 ? 15.240 3.808 -14.571 1.00 93.62 198 SER A N 1
ATOM 1556 C CA . SER A 1 198 ? 14.184 4.657 -15.126 1.00 93.62 198 SER A CA 1
ATOM 1557 C C . SER A 1 198 ? 13.890 5.837 -14.181 1.00 93.62 198 SER A C 1
ATOM 1559 O O . SER A 1 198 ? 13.640 5.629 -12.985 1.00 93.62 198 SER A O 1
ATOM 1561 N N . PRO A 1 199 ? 13.901 7.095 -14.671 1.00 93.31 199 PRO A N 1
ATOM 1562 C CA . PRO A 1 199 ? 13.637 8.252 -13.817 1.00 93.31 199 PRO A CA 1
ATOM 1563 C C . PRO A 1 199 ? 12.295 8.179 -13.087 1.00 93.31 199 PRO A C 1
ATOM 1565 O O . PRO A 1 199 ? 12.205 8.594 -11.931 1.00 93.31 199 PRO A O 1
ATOM 1568 N N . TRP A 1 200 ? 11.281 7.602 -13.737 1.00 93.88 200 TRP A N 1
ATOM 1569 C CA . TRP A 1 200 ? 9.929 7.456 -13.193 1.00 93.88 200 TRP A CA 1
ATOM 1570 C C . TRP A 1 200 ? 9.713 6.172 -12.381 1.00 93.88 200 TRP A C 1
ATOM 1572 O O . TRP A 1 200 ? 8.590 5.898 -11.956 1.00 93.88 200 TRP A O 1
ATOM 1582 N N . ALA A 1 201 ? 10.788 5.416 -12.112 1.00 91.56 201 ALA A N 1
ATOM 1583 C CA . ALA A 1 201 ? 10.772 4.176 -11.336 1.00 91.56 201 ALA A CA 1
ATOM 1584 C C . ALA A 1 201 ? 9.696 3.198 -11.821 1.00 91.56 201 ALA A C 1
ATOM 1586 O O . ALA A 1 201 ? 8.811 2.795 -11.067 1.00 91.56 201 ALA A O 1
ATOM 1587 N N . LEU A 1 202 ? 9.775 2.874 -13.106 1.00 94.56 202 LEU A N 1
ATOM 1588 C CA . LEU A 1 202 ? 8.822 2.020 -13.783 1.00 94.56 202 LEU A CA 1
ATOM 1589 C C . LEU A 1 202 ? 9.010 0.558 -13.371 1.00 94.56 202 LEU A C 1
ATOM 1591 O O . LEU A 1 202 ? 10.132 0.041 -13.288 1.00 94.56 202 LEU A O 1
ATOM 1595 N N . THR A 1 203 ? 7.886 -0.126 -13.220 1.00 93.56 203 THR A N 1
ATOM 1596 C CA . THR A 1 203 ? 7.790 -1.587 -13.181 1.00 93.56 203 THR A CA 1
ATOM 1597 C C . THR A 1 203 ? 6.740 -2.034 -14.184 1.00 93.56 203 THR A C 1
ATOM 1599 O O . THR A 1 203 ? 5.843 -1.267 -14.527 1.00 93.56 203 THR A O 1
ATOM 1602 N N . SER A 1 204 ? 6.841 -3.259 -14.696 1.00 95.19 204 SER A N 1
ATOM 1603 C CA . SER A 1 204 ? 5.810 -3.779 -15.594 1.00 95.19 204 SER A CA 1
ATOM 1604 C C . SER A 1 204 ? 5.603 -5.278 -15.511 1.00 95.19 204 SER A C 1
ATOM 1606 O O . SER A 1 204 ? 6.497 -6.022 -15.114 1.00 95.19 204 SER A O 1
ATOM 1608 N N . ILE A 1 205 ? 4.454 -5.715 -16.012 1.00 95.19 205 ILE A N 1
ATOM 1609 C CA . ILE A 1 205 ? 4.079 -7.115 -16.180 1.00 95.19 205 ILE A CA 1
ATOM 1610 C C . ILE A 1 205 ? 3.540 -7.298 -17.596 1.00 95.19 205 ILE A C 1
ATOM 1612 O O . ILE A 1 205 ? 2.649 -6.558 -18.024 1.00 95.19 205 ILE A O 1
ATOM 1616 N N . SER A 1 206 ? 4.029 -8.316 -18.301 1.00 95.44 206 SER A N 1
ATOM 1617 C CA . SER A 1 206 ? 3.401 -8.781 -19.539 1.00 95.44 206 SER A CA 1
ATOM 1618 C C . SER A 1 206 ? 2.286 -9.775 -19.191 1.00 95.44 206 SER A C 1
ATOM 1620 O O . SER A 1 206 ? 2.518 -10.942 -18.873 1.00 95.44 206 SER A O 1
ATOM 1622 N N . GLN A 1 207 ? 1.047 -9.278 -19.140 1.00 93.50 207 GLN A N 1
ATOM 1623 C CA . GLN A 1 207 ? -0.062 -9.970 -18.470 1.00 93.50 207 GLN A CA 1
ATOM 1624 C C . GLN A 1 207 ? -0.508 -11.246 -19.185 1.00 93.50 207 GLN A C 1
ATOM 1626 O O . GLN A 1 207 ? -0.947 -12.193 -18.529 1.00 93.50 207 GLN A O 1
ATOM 1631 N N . ARG A 1 208 ? -0.380 -1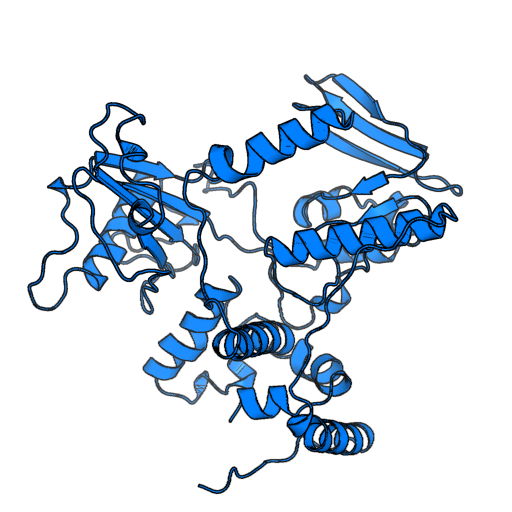1.301 -20.519 1.00 92.56 208 ARG A N 1
ATOM 1632 C CA . ARG A 1 208 ? -0.835 -12.453 -21.312 1.00 92.56 208 ARG A CA 1
ATOM 1633 C C . ARG A 1 208 ? -0.175 -13.756 -20.861 1.00 92.56 208 ARG A C 1
ATOM 1635 O O . ARG A 1 208 ? -0.829 -14.793 -20.910 1.00 92.56 208 ARG A O 1
ATOM 1642 N N . GLN A 1 209 ? 1.061 -13.699 -20.361 1.00 92.44 209 GLN A N 1
ATOM 1643 C CA . GLN A 1 209 ? 1.786 -14.864 -19.846 1.00 92.44 209 GLN A CA 1
ATOM 1644 C C . GLN A 1 209 ? 1.050 -15.569 -18.689 1.00 92.44 209 GLN A C 1
ATOM 1646 O O . GLN A 1 209 ? 1.246 -16.764 -18.484 1.00 92.44 209 GLN A O 1
ATOM 1651 N N . PHE A 1 210 ? 0.184 -14.860 -17.957 1.00 91.88 210 PHE A N 1
ATOM 1652 C CA . PHE A 1 210 ? -0.523 -15.374 -16.777 1.00 91.88 210 PHE A CA 1
ATOM 1653 C C . PHE A 1 210 ? -1.984 -15.726 -17.046 1.00 91.88 210 PHE A C 1
ATOM 1655 O O . PHE A 1 210 ? -2.617 -16.416 -16.243 1.00 91.88 210 PHE A O 1
ATOM 1662 N N . TRP A 1 211 ? -2.548 -15.235 -18.147 1.00 91.50 211 TRP A N 1
ATOM 1663 C CA . TRP A 1 211 ? -3.966 -15.386 -18.440 1.00 91.50 211 TRP A CA 1
ATOM 1664 C C . TRP A 1 211 ? -4.250 -16.704 -19.158 1.00 91.50 211 TRP A C 1
ATOM 1666 O O . TRP A 1 211 ? -3.383 -17.308 -19.790 1.00 91.50 211 TRP A O 1
ATOM 1676 N N . ARG A 1 212 ? -5.494 -17.178 -19.049 1.00 83.00 212 ARG A N 1
ATOM 1677 C CA . ARG A 1 212 ? -5.926 -18.392 -19.755 1.00 83.00 212 ARG A CA 1
ATOM 1678 C C . ARG A 1 212 ? -5.808 -18.204 -21.269 1.00 83.00 212 ARG A C 1
ATOM 1680 O O . ARG A 1 212 ? -6.126 -17.143 -21.797 1.00 83.00 212 ARG A O 1
ATOM 1687 N N . GLU A 1 213 ? -5.404 -19.255 -21.975 1.00 75.81 213 GLU A N 1
ATOM 1688 C CA . GLU A 1 213 ? -5.247 -19.206 -23.429 1.00 75.81 213 GLU A CA 1
ATOM 1689 C C . GLU A 1 213 ? -6.543 -18.746 -24.125 1.00 75.81 213 GLU A C 1
ATOM 1691 O O . GLU A 1 213 ? -7.643 -19.182 -23.782 1.00 75.81 213 GLU A O 1
ATOM 1696 N N . GLY A 1 214 ? -6.414 -17.826 -25.086 1.00 70.81 214 GLY A N 1
ATOM 1697 C CA . GLY A 1 214 ? -7.542 -17.266 -25.837 1.00 70.81 214 GLY A CA 1
ATOM 1698 C C . GLY A 1 214 ? -8.351 -16.185 -25.110 1.00 70.81 214 GLY A C 1
ATOM 1699 O O . GLY A 1 214 ? -9.254 -15.616 -25.722 1.00 70.81 214 GLY A O 1
ATOM 1700 N N . SER A 1 215 ? -8.021 -15.838 -23.859 1.00 79.62 215 SER A N 1
ATOM 1701 C CA . SER A 1 215 ? -8.787 -14.862 -23.068 1.00 79.62 215 SER A CA 1
ATOM 1702 C C . SER A 1 215 ? -8.884 -13.477 -23.711 1.00 79.62 215 SER A C 1
ATOM 1704 O O . SER A 1 215 ? -9.881 -12.796 -23.515 1.00 79.62 215 SER A O 1
ATOM 1706 N N . LEU A 1 216 ? -7.876 -13.051 -24.481 1.00 87.50 216 LEU A N 1
ATOM 1707 C CA . LEU A 1 216 ? -7.835 -11.706 -25.071 1.00 87.50 216 LEU A CA 1
ATOM 1708 C C . LEU A 1 216 ? -8.710 -11.543 -26.319 1.00 87.50 216 LEU A C 1
ATOM 1710 O O . LEU A 1 216 ? -9.140 -10.431 -26.611 1.00 87.50 216 LEU A O 1
ATOM 1714 N N . ALA A 1 217 ? -9.023 -12.631 -27.030 1.00 85.00 217 ALA A N 1
ATOM 1715 C CA . ALA A 1 217 ? -9.757 -12.562 -28.297 1.00 85.00 217 ALA A CA 1
ATOM 1716 C C . ALA A 1 217 ? -11.189 -12.011 -28.142 1.00 85.00 217 ALA A C 1
ATOM 1718 O O . ALA A 1 217 ? -11.765 -11.519 -29.108 1.00 85.00 217 ALA A O 1
ATOM 1719 N N . GLY A 1 218 ? -11.760 -12.098 -26.934 1.00 84.38 218 GLY A N 1
ATOM 1720 C CA . GLY A 1 218 ? -13.090 -11.578 -26.610 1.00 84.38 218 GLY A CA 1
ATOM 1721 C C . GLY A 1 218 ? -13.131 -10.103 -26.193 1.00 84.38 218 GLY A C 1
ATOM 1722 O O . GLY A 1 218 ? -14.224 -9.595 -25.953 1.00 84.38 218 GLY A O 1
ATOM 1723 N N . PHE A 1 219 ? -11.987 -9.418 -26.083 1.00 86.44 219 PHE A N 1
ATOM 1724 C CA . PHE A 1 219 ? -11.919 -8.024 -25.634 1.00 86.44 219 PHE A CA 1
ATOM 1725 C C . PHE A 1 219 ? -11.737 -7.039 -26.794 1.00 86.44 219 PHE A C 1
ATOM 1727 O O . PHE A 1 219 ? -11.067 -7.324 -27.789 1.00 86.44 219 PHE A O 1
ATOM 1734 N N . GLY A 1 220 ? -12.305 -5.838 -26.634 1.00 86.81 220 GLY A N 1
ATOM 1735 C CA . GLY A 1 220 ? -12.185 -4.750 -27.604 1.00 86.81 220 GLY A CA 1
ATOM 1736 C C . GLY A 1 220 ? -12.679 -5.153 -28.996 1.00 86.81 220 GLY A C 1
ATOM 1737 O O . GLY A 1 220 ? -13.791 -5.648 -29.154 1.00 86.81 220 GLY A O 1
ATOM 1738 N N . ASP A 1 221 ? -11.840 -4.938 -30.005 1.00 91.19 221 ASP A N 1
ATOM 1739 C CA . ASP A 1 221 ? -12.084 -5.329 -31.399 1.00 91.19 221 ASP A CA 1
ATOM 1740 C C . ASP A 1 221 ? -11.389 -6.648 -31.795 1.00 91.19 221 ASP A C 1
ATOM 1742 O O . ASP A 1 221 ? -11.274 -6.964 -32.981 1.00 91.19 221 ASP A O 1
ATOM 1746 N N . GLY A 1 222 ? -10.901 -7.412 -30.810 1.00 92.25 222 GLY A N 1
ATOM 1747 C CA . GLY A 1 222 ? -10.232 -8.698 -31.011 1.00 92.25 222 GLY A CA 1
ATOM 1748 C C . GLY A 1 222 ? -8.802 -8.611 -31.555 1.00 92.25 222 GLY A C 1
ATOM 1749 O O . GLY A 1 222 ? -8.207 -9.651 -31.835 1.00 92.25 222 GLY A O 1
ATOM 1750 N N . ARG A 1 223 ? -8.222 -7.409 -31.713 1.00 93.75 223 ARG A N 1
ATOM 1751 C CA . ARG A 1 223 ? -6.845 -7.237 -32.221 1.00 93.75 223 ARG A CA 1
ATOM 1752 C C . ARG A 1 223 ? -5.761 -7.317 -31.148 1.00 93.75 223 ARG A C 1
ATOM 1754 O O . ARG A 1 223 ? -4.588 -7.418 -31.497 1.00 93.75 223 ARG A O 1
ATOM 1761 N N . VAL A 1 224 ? -6.125 -7.240 -29.868 1.00 95.44 224 VAL A N 1
ATOM 1762 C CA . VAL A 1 224 ? -5.162 -7.233 -28.760 1.00 95.44 224 VAL A CA 1
ATOM 1763 C C . VAL A 1 224 ? -4.500 -8.605 -28.634 1.00 95.44 224 VAL A C 1
ATOM 1765 O O . VAL A 1 224 ? -5.118 -9.590 -28.232 1.00 95.44 224 VAL A O 1
ATOM 1768 N N . GLY A 1 225 ? -3.215 -8.651 -28.968 1.00 94.38 225 GLY A N 1
ATOM 1769 C CA . GLY A 1 225 ? -2.346 -9.804 -28.801 1.00 94.38 225 GLY A CA 1
ATOM 1770 C C . GLY A 1 225 ? -1.557 -9.790 -27.494 1.00 94.38 225 GLY A C 1
ATOM 1771 O O . GLY A 1 225 ? -1.102 -10.849 -27.088 1.00 94.38 225 GLY A O 1
ATOM 1772 N N . GLY A 1 226 ? -1.406 -8.661 -26.807 1.00 95.25 226 GLY A N 1
ATOM 1773 C CA . GLY A 1 226 ? -0.693 -8.592 -25.529 1.00 95.25 226 GLY A CA 1
ATOM 1774 C C . GLY A 1 226 ? -1.082 -7.368 -24.712 1.00 95.25 226 GLY A C 1
ATOM 1775 O O . GLY A 1 226 ? -1.625 -6.404 -25.252 1.00 95.25 226 GLY A O 1
ATOM 1776 N N . ILE A 1 227 ? -0.807 -7.414 -23.410 1.00 96.19 227 ILE A N 1
ATOM 1777 C CA . ILE A 1 227 ? -1.024 -6.292 -22.490 1.00 96.19 227 ILE A CA 1
ATOM 1778 C C . ILE A 1 227 ? 0.241 -6.122 -21.660 1.00 96.19 227 ILE A C 1
ATOM 1780 O O . ILE A 1 227 ? 0.623 -7.032 -20.920 1.00 96.19 227 ILE A O 1
ATOM 1784 N N . LEU A 1 228 ? 0.863 -4.952 -21.768 1.00 97.44 228 LEU A N 1
ATOM 1785 C CA . LEU A 1 228 ? 1.941 -4.536 -20.883 1.00 97.44 228 LEU A CA 1
ATOM 1786 C C . LEU A 1 228 ? 1.354 -3.581 -19.841 1.00 97.44 228 LEU A C 1
ATOM 1788 O O . LEU A 1 228 ? 1.003 -2.446 -20.158 1.00 97.44 228 LEU A O 1
ATOM 1792 N N . SER A 1 229 ? 1.206 -4.064 -18.610 1.00 96.62 229 SER A N 1
ATOM 1793 C CA . SER A 1 229 ? 0.733 -3.267 -17.474 1.00 96.62 229 SER A CA 1
ATOM 1794 C C . SER A 1 229 ? 1.930 -2.649 -16.779 1.00 96.62 229 SER A C 1
ATOM 1796 O O . SER A 1 229 ? 2.873 -3.378 -16.473 1.00 96.62 229 SER A O 1
ATOM 1798 N N . VAL A 1 230 ? 1.906 -1.341 -16.545 1.00 97.38 230 VAL A N 1
ATOM 1799 C CA . VAL A 1 230 ? 3.053 -0.581 -16.043 1.00 97.38 230 VAL A CA 1
ATOM 1800 C C . VAL A 1 230 ? 2.632 0.264 -14.852 1.00 97.38 230 VAL A C 1
ATOM 1802 O O . VAL A 1 230 ? 1.622 0.954 -14.945 1.00 97.38 230 VAL A O 1
ATOM 1805 N N . ASP A 1 231 ? 3.437 0.274 -13.792 1.00 94.50 231 ASP A N 1
ATOM 1806 C CA . ASP A 1 231 ? 3.269 1.216 -12.683 1.00 94.50 231 ASP A CA 1
ATOM 1807 C C . ASP A 1 231 ? 4.297 2.347 -12.778 1.00 94.50 231 ASP A C 1
ATOM 1809 O O . ASP A 1 231 ? 5.488 2.124 -13.021 1.00 94.50 231 ASP A O 1
ATOM 1813 N N . VAL A 1 232 ? 3.834 3.576 -12.550 1.00 94.19 232 VAL A N 1
ATOM 1814 C CA . VAL A 1 232 ? 4.650 4.791 -12.455 1.00 94.19 232 VAL A CA 1
ATOM 1815 C C . VAL A 1 232 ? 4.774 5.173 -10.985 1.00 94.19 232 VAL A C 1
ATOM 1817 O O . VAL A 1 232 ? 3.810 5.657 -10.390 1.00 94.19 232 VAL A O 1
ATOM 1820 N N . SER A 1 233 ? 5.958 4.972 -10.399 1.00 90.31 233 SER A N 1
ATOM 1821 C CA . SER A 1 233 ? 6.175 5.105 -8.946 1.00 90.31 233 SER A CA 1
ATOM 1822 C C . SER A 1 233 ? 6.918 6.381 -8.526 1.00 90.31 233 SER A C 1
ATOM 1824 O O . SER A 1 233 ? 7.043 6.665 -7.335 1.00 90.31 233 SER A O 1
ATOM 1826 N N . ASP A 1 234 ? 7.452 7.165 -9.470 1.00 90.06 234 ASP A N 1
ATOM 1827 C CA . ASP A 1 234 ? 8.038 8.479 -9.184 1.00 90.06 234 ASP A CA 1
ATOM 1828 C C . ASP A 1 234 ? 7.468 9.559 -10.104 1.00 90.06 234 ASP A C 1
ATOM 1830 O O . ASP A 1 234 ? 7.822 9.673 -11.275 1.00 90.06 234 ASP A O 1
ATOM 1834 N N . TRP A 1 235 ? 6.597 10.386 -9.529 1.00 91.94 235 TRP A N 1
ATOM 1835 C CA . TRP A 1 235 ? 5.898 11.453 -10.240 1.00 91.94 235 TRP A CA 1
ATOM 1836 C C . TRP A 1 235 ? 6.618 12.807 -10.200 1.00 91.94 235 TRP A C 1
ATOM 1838 O O . TRP A 1 235 ? 6.142 13.765 -10.810 1.00 91.94 235 TRP A O 1
ATOM 1848 N N . GLN A 1 236 ? 7.740 12.911 -9.477 1.00 91.38 236 GLN A N 1
ATOM 1849 C CA . GLN A 1 236 ? 8.426 14.176 -9.176 1.00 91.38 236 GLN A CA 1
ATOM 1850 C C . GLN A 1 236 ? 9.739 14.355 -9.940 1.00 91.38 236 GLN A C 1
ATOM 1852 O O . GLN A 1 236 ? 10.203 15.485 -10.106 1.00 91.38 236 GLN A O 1
ATOM 1857 N N . VAL A 1 237 ? 10.356 13.265 -10.391 1.00 92.38 237 VAL A N 1
ATOM 1858 C CA . VAL A 1 237 ? 11.616 13.320 -11.136 1.00 92.38 237 VAL A CA 1
ATOM 1859 C C . VAL A 1 237 ? 11.353 13.629 -12.619 1.00 92.38 237 VAL A C 1
ATOM 1861 O O . VAL A 1 237 ? 10.473 13.015 -13.225 1.00 92.38 237 VAL A O 1
ATOM 1864 N N . PRO A 1 238 ? 12.110 14.555 -13.239 1.00 97.00 238 PRO A N 1
ATOM 1865 C CA . PRO A 1 238 ? 12.065 14.777 -14.681 1.00 97.00 238 PRO A CA 1
ATOM 1866 C C . PRO A 1 238 ? 12.304 13.507 -15.510 1.00 97.00 238 PRO A C 1
ATOM 1868 O O . PRO A 1 238 ? 13.271 12.785 -15.270 1.00 97.00 238 PRO A O 1
ATOM 1871 N N . GLY A 1 239 ? 11.440 13.263 -16.498 1.00 97.06 239 GLY A N 1
ATOM 1872 C CA . GLY A 1 239 ? 11.603 12.192 -17.484 1.00 97.06 239 GLY A CA 1
ATOM 1873 C C . GLY A 1 239 ? 12.726 12.452 -18.499 1.00 97.06 239 GLY A C 1
ATOM 1874 O O . GLY A 1 239 ? 13.323 13.531 -18.534 1.00 97.06 239 GLY A O 1
ATOM 1875 N N . ILE A 1 240 ? 13.008 11.459 -19.342 1.00 97.81 240 ILE A N 1
ATOM 1876 C CA . ILE A 1 240 ? 14.047 11.489 -20.380 1.00 97.81 240 ILE A CA 1
ATOM 1877 C C . ILE A 1 240 ? 13.590 12.127 -21.697 1.00 97.81 240 ILE A C 1
ATOM 1879 O O . ILE A 1 240 ? 14.438 12.608 -22.446 1.00 97.81 240 ILE A O 1
ATOM 1883 N N . LEU A 1 241 ? 12.290 12.116 -22.011 1.00 97.31 241 LEU A N 1
ATOM 1884 C CA . LEU A 1 241 ? 11.765 12.605 -23.289 1.00 97.31 241 LEU A CA 1
ATOM 1885 C C . LEU A 1 241 ? 11.380 14.084 -23.207 1.00 97.31 241 LEU A C 1
ATOM 1887 O O . LEU A 1 241 ? 11.771 14.869 -24.071 1.00 97.31 241 LEU A O 1
ATOM 1891 N N . TYR A 1 242 ? 10.645 14.476 -22.164 1.00 96.50 242 TYR A N 1
ATOM 1892 C CA . TYR A 1 242 ? 10.152 15.851 -22.007 1.00 96.50 242 TYR A CA 1
ATOM 1893 C C . TYR A 1 242 ? 10.917 16.683 -20.978 1.00 96.50 242 TYR A C 1
ATOM 1895 O O . TYR A 1 242 ? 10.715 17.895 -20.910 1.00 96.50 242 TYR A O 1
ATOM 1903 N N . GLY A 1 243 ? 11.768 16.063 -20.153 1.00 96.81 243 GLY A N 1
ATOM 1904 C CA . GLY A 1 243 ? 12.467 16.761 -19.068 1.00 96.81 243 GLY A CA 1
ATOM 1905 C C . GLY A 1 243 ? 11.524 17.319 -17.995 1.00 96.81 243 GLY A C 1
ATOM 1906 O O . GLY A 1 243 ? 11.890 18.253 -17.281 1.00 96.81 243 GLY A O 1
ATOM 1907 N N . LYS A 1 244 ? 10.308 16.768 -17.884 1.00 95.50 244 LYS A N 1
ATOM 1908 C CA . LYS A 1 244 ? 9.274 17.171 -16.921 1.00 95.50 244 LYS A CA 1
ATOM 1909 C C . LYS A 1 244 ? 8.951 16.032 -15.951 1.00 95.50 244 LYS A C 1
ATOM 1911 O O . LYS A 1 244 ? 9.009 14.868 -16.352 1.00 95.50 244 LYS A O 1
ATOM 1916 N N . PRO A 1 245 ? 8.605 16.333 -14.691 1.00 95.00 245 PRO A N 1
ATOM 1917 C CA . PRO A 1 245 ? 7.958 15.375 -13.798 1.00 95.00 245 PRO A CA 1
ATOM 1918 C C . PRO A 1 245 ? 6.605 14.913 -14.348 1.00 95.00 245 PRO A C 1
ATOM 1920 O O . PRO A 1 245 ? 5.889 15.727 -14.933 1.00 95.00 245 PRO A O 1
ATOM 1923 N N . ALA A 1 246 ? 6.208 13.662 -14.094 1.00 93.31 246 ALA A N 1
ATOM 1924 C CA . ALA A 1 246 ? 4.921 13.130 -14.562 1.00 93.31 246 ALA A CA 1
ATOM 1925 C C . ALA A 1 246 ? 3.723 13.976 -14.089 1.00 93.31 246 ALA A C 1
ATOM 1927 O O . ALA A 1 246 ? 2.796 14.221 -14.853 1.00 93.31 246 ALA A O 1
ATOM 1928 N N . MET A 1 247 ? 3.776 14.535 -12.871 1.00 92.12 247 MET A N 1
ATOM 1929 C CA . MET A 1 247 ? 2.711 15.405 -12.332 1.00 92.12 247 MET A CA 1
ATOM 1930 C C . MET A 1 247 ? 2.540 16.749 -13.068 1.00 92.12 247 MET A C 1
ATOM 1932 O O . MET A 1 247 ? 1.592 17.489 -12.801 1.00 92.12 247 MET A O 1
ATOM 1936 N N . GLN A 1 248 ? 3.468 17.087 -13.966 1.00 92.50 248 GLN A N 1
ATOM 1937 C CA . GLN A 1 248 ? 3.440 18.286 -14.810 1.00 92.50 248 GLN A CA 1
ATOM 1938 C C . GLN A 1 248 ? 3.192 17.953 -16.290 1.00 92.50 248 GLN A C 1
ATOM 1940 O O . GLN A 1 248 ? 3.273 18.842 -17.140 1.00 92.50 248 GLN A O 1
ATOM 1945 N N . CYS A 1 249 ? 2.918 16.686 -16.601 1.00 92.50 249 CYS A N 1
ATOM 1946 C CA . CYS A 1 249 ? 2.654 16.203 -17.947 1.00 92.50 249 CYS A CA 1
ATOM 1947 C C . CYS A 1 249 ? 1.145 16.050 -18.192 1.00 92.50 249 CYS A C 1
ATOM 1949 O O . CYS A 1 249 ? 0.362 15.761 -17.289 1.00 92.50 249 CYS A O 1
ATOM 1951 N N . SER A 1 250 ? 0.736 16.224 -19.444 1.00 92.56 250 SER A N 1
ATOM 1952 C CA . SER A 1 250 ? -0.553 15.742 -19.954 1.00 92.56 250 SER A CA 1
ATOM 1953 C C . SER A 1 250 ? -0.572 14.212 -20.070 1.00 92.56 250 SER A C 1
ATOM 1955 O O . SER A 1 250 ? 0.484 13.581 -20.074 1.00 92.56 250 SER A O 1
ATOM 1957 N N . ALA A 1 251 ? -1.755 13.609 -20.224 1.00 93.81 251 ALA A N 1
ATOM 1958 C CA . ALA A 1 251 ? -1.888 12.158 -20.383 1.00 93.81 251 ALA A CA 1
ATOM 1959 C C . ALA A 1 251 ? -1.039 11.617 -21.550 1.00 93.81 251 ALA A C 1
ATOM 1961 O O . ALA A 1 251 ? -0.289 10.660 -21.373 1.00 93.81 251 ALA A O 1
ATOM 1962 N N . ASP A 1 252 ? -1.077 12.299 -22.700 1.00 95.06 252 ASP A N 1
ATOM 1963 C CA . ASP A 1 252 ? -0.280 11.956 -23.886 1.00 95.06 252 ASP A CA 1
ATOM 1964 C C . ASP A 1 252 ? 1.233 12.093 -23.653 1.00 95.06 252 ASP A C 1
ATOM 1966 O O . ASP A 1 252 ? 2.022 11.349 -24.231 1.00 95.06 252 ASP A O 1
ATOM 1970 N N . GLU A 1 253 ? 1.671 13.076 -22.857 1.00 96.31 253 GLU A N 1
ATOM 1971 C CA . GLU A 1 253 ? 3.089 13.219 -22.501 1.00 96.31 253 GLU A CA 1
ATOM 1972 C C . GLU A 1 253 ? 3.530 12.095 -21.557 1.00 96.31 253 GLU A C 1
ATOM 1974 O O . GLU A 1 253 ? 4.621 11.559 -21.739 1.00 96.31 253 GLU A O 1
ATOM 1979 N N . ILE A 1 254 ? 2.695 11.710 -20.581 1.00 96.56 254 ILE A N 1
ATOM 1980 C CA . ILE A 1 254 ? 2.997 10.590 -19.677 1.00 96.56 254 ILE A CA 1
ATOM 1981 C C . ILE A 1 254 ? 3.101 9.291 -20.467 1.00 96.56 254 ILE A C 1
ATOM 1983 O O . ILE A 1 254 ? 4.078 8.567 -20.306 1.00 96.56 254 ILE A O 1
ATOM 1987 N N . GLU A 1 255 ? 2.143 9.013 -21.347 1.00 97.50 255 GLU A N 1
ATOM 1988 C CA . GLU A 1 255 ? 2.156 7.812 -22.178 1.00 97.50 255 GLU A CA 1
ATOM 1989 C C . GLU A 1 255 ? 3.452 7.675 -22.983 1.00 97.50 255 GLU A C 1
ATOM 1991 O O . GLU A 1 255 ? 4.165 6.677 -22.843 1.00 97.50 255 GLU A O 1
ATOM 1996 N N . LYS A 1 256 ? 3.809 8.705 -23.759 1.00 98.38 256 LYS A N 1
ATOM 1997 C CA . LYS A 1 256 ? 5.018 8.699 -24.598 1.00 98.38 256 LYS A CA 1
ATOM 1998 C C . LYS A 1 256 ? 6.293 8.570 -23.779 1.00 98.38 256 LYS A C 1
ATOM 2000 O O . LYS A 1 256 ? 7.241 7.916 -24.209 1.00 98.38 256 LYS A O 1
ATOM 2005 N N . GLU A 1 257 ? 6.336 9.205 -22.614 1.00 98.31 257 GLU A N 1
ATOM 2006 C CA . GLU A 1 257 ? 7.485 9.165 -21.716 1.00 98.31 257 GLU A CA 1
ATOM 2007 C C . GLU A 1 257 ? 7.647 7.783 -21.069 1.00 98.31 257 GLU A C 1
ATOM 2009 O O . GLU A 1 257 ? 8.748 7.232 -21.104 1.00 98.31 257 GLU A O 1
ATOM 2014 N N . VAL A 1 258 ? 6.564 7.177 -20.567 1.00 98.31 258 VAL A N 1
ATOM 2015 C CA . VAL A 1 258 ? 6.584 5.801 -20.046 1.00 98.31 258 VAL A CA 1
ATOM 2016 C C . VAL A 1 258 ? 7.019 4.829 -21.140 1.00 98.31 258 VAL A C 1
ATOM 2018 O O . VAL A 1 258 ? 7.945 4.041 -20.936 1.00 98.31 258 VAL A O 1
ATOM 2021 N N . TRP A 1 259 ? 6.404 4.915 -22.321 1.00 98.19 259 TRP A N 1
ATOM 2022 C CA . TRP A 1 259 ? 6.730 4.056 -23.457 1.00 98.19 259 TRP A CA 1
ATOM 2023 C C . TRP A 1 259 ? 8.204 4.177 -23.861 1.00 98.19 259 TRP A C 1
ATOM 2025 O O . TRP A 1 259 ? 8.897 3.174 -24.051 1.00 98.19 259 TRP A O 1
ATOM 2035 N N . GLN A 1 260 ? 8.723 5.406 -23.930 1.00 98.12 260 GLN A N 1
ATOM 2036 C CA . GLN A 1 260 ? 10.117 5.657 -24.279 1.00 98.12 260 GLN A CA 1
ATOM 2037 C C . GLN A 1 260 ? 11.088 5.155 -23.205 1.00 98.12 260 GLN A C 1
ATOM 2039 O O . GLN A 1 260 ? 12.110 4.558 -23.553 1.00 98.12 260 GLN A O 1
ATOM 2044 N N . GLN A 1 261 ? 10.786 5.353 -21.918 1.00 97.88 261 GLN A N 1
ATOM 2045 C CA . GLN A 1 261 ? 11.611 4.825 -20.830 1.00 97.88 261 GLN A CA 1
ATOM 2046 C C . GLN A 1 261 ? 11.680 3.296 -20.890 1.00 97.88 261 GLN A C 1
ATOM 2048 O O . GLN A 1 261 ? 12.779 2.750 -20.827 1.00 97.88 261 GLN A O 1
ATOM 2053 N N . ILE A 1 262 ? 10.564 2.600 -21.121 1.00 97.31 262 ILE A N 1
ATOM 2054 C CA . ILE A 1 262 ? 10.561 1.137 -21.287 1.00 97.31 262 ILE A CA 1
ATOM 2055 C C . ILE A 1 262 ? 11.395 0.716 -22.504 1.00 97.31 262 ILE A C 1
ATOM 2057 O O . ILE A 1 262 ? 12.246 -0.169 -22.394 1.00 97.31 262 ILE A O 1
ATOM 2061 N N . LYS A 1 263 ? 11.217 1.373 -23.659 1.00 96.75 263 LYS A N 1
ATOM 2062 C CA . LYS A 1 263 ? 11.984 1.065 -24.880 1.00 96.75 263 LYS A CA 1
ATOM 2063 C C . LYS A 1 263 ? 13.490 1.162 -24.667 1.00 96.75 263 LYS A C 1
ATOM 2065 O O . LYS A 1 263 ? 14.207 0.300 -25.162 1.00 96.75 263 LYS A O 1
ATOM 2070 N N . VAL A 1 264 ? 13.974 2.171 -23.941 1.00 95.62 264 VAL A N 1
ATOM 2071 C CA . VAL A 1 264 ? 15.415 2.330 -23.660 1.00 95.62 264 VAL A CA 1
ATOM 2072 C C . VAL A 1 264 ? 15.976 1.154 -22.856 1.00 95.62 264 VAL A C 1
ATOM 2074 O O . VAL A 1 264 ? 17.129 0.784 -23.060 1.00 95.62 264 VAL A O 1
ATOM 2077 N N . HIS A 1 265 ? 15.167 0.532 -21.997 1.00 94.50 265 HIS A N 1
ATOM 2078 C CA . HIS A 1 265 ? 15.599 -0.610 -21.192 1.00 94.50 265 HIS A CA 1
ATOM 2079 C C . HIS A 1 265 ? 15.438 -1.955 -21.913 1.00 94.50 265 HIS A C 1
ATOM 2081 O O . HIS A 1 265 ? 16.238 -2.860 -21.691 1.00 94.50 265 HIS A O 1
ATOM 2087 N N . LEU A 1 266 ? 14.421 -2.108 -22.768 1.00 94.75 266 LEU A N 1
ATOM 2088 C CA . LEU A 1 266 ? 14.151 -3.376 -23.458 1.00 94.75 266 LEU A CA 1
ATOM 2089 C C . LEU A 1 266 ? 14.867 -3.501 -24.810 1.00 94.75 266 LEU A C 1
ATOM 2091 O O . LEU A 1 266 ? 15.276 -4.597 -25.193 1.00 94.75 266 LEU A O 1
ATOM 2095 N N . ASN A 1 267 ? 15.053 -2.398 -25.539 1.00 95.62 267 ASN A N 1
ATOM 2096 C CA . ASN A 1 267 ? 15.676 -2.401 -26.865 1.00 95.62 267 ASN A CA 1
ATOM 2097 C C . ASN A 1 267 ? 17.191 -2.178 -26.775 1.00 95.62 267 ASN A C 1
ATOM 2099 O O . ASN A 1 267 ? 17.729 -1.182 -27.265 1.00 95.62 267 ASN A O 1
ATOM 2103 N N . VAL A 1 268 ? 17.881 -3.104 -26.111 1.00 92.44 268 VAL A N 1
ATOM 2104 C CA . VAL A 1 268 ? 19.326 -3.033 -25.846 1.00 92.44 268 VAL A CA 1
ATOM 2105 C C . VAL A 1 268 ? 20.127 -3.952 -26.769 1.00 92.44 268 VAL A C 1
ATOM 2107 O O . VAL A 1 268 ? 19.613 -4.929 -27.312 1.00 92.44 268 VAL A O 1
ATOM 2110 N N . SER A 1 269 ? 21.416 -3.648 -26.958 1.00 90.00 269 SER A N 1
ATOM 2111 C CA . SER A 1 269 ? 22.358 -4.470 -27.744 1.00 90.00 269 SER A CA 1
ATOM 2112 C C . SER A 1 269 ? 21.885 -4.809 -29.168 1.00 90.00 269 SER A C 1
ATOM 2114 O O . SER A 1 269 ? 22.176 -5.882 -29.691 1.00 90.00 269 SER A O 1
ATOM 2116 N N . GLY A 1 270 ? 21.147 -3.895 -29.806 1.00 86.50 270 GLY A N 1
ATOM 2117 C CA . GLY A 1 270 ? 20.617 -4.078 -31.161 1.00 86.50 270 GLY A CA 1
ATOM 2118 C C . GLY A 1 270 ? 19.356 -4.944 -31.250 1.00 86.50 270 GLY A C 1
ATOM 2119 O O . GLY A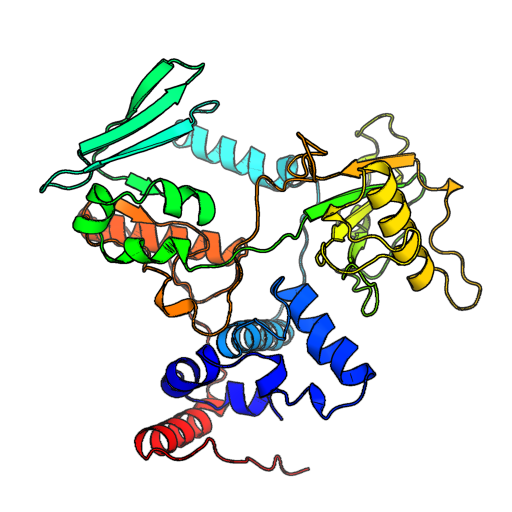 1 270 ? 18.828 -5.107 -32.348 1.00 86.50 270 GLY A O 1
ATOM 2120 N N . ASN A 1 271 ? 18.848 -5.467 -30.128 1.00 89.62 271 ASN A N 1
ATOM 2121 C CA . ASN A 1 271 ? 17.559 -6.146 -30.085 1.00 89.62 271 ASN A CA 1
ATOM 2122 C C . ASN A 1 271 ? 16.413 -5.121 -30.056 1.00 89.62 271 ASN A C 1
ATOM 2124 O O . ASN A 1 271 ? 16.508 -4.097 -29.382 1.00 89.62 271 ASN A O 1
ATOM 2128 N N . GLN A 1 272 ? 15.326 -5.399 -30.775 1.00 90.38 272 GLN A N 1
ATOM 2129 C CA . GLN A 1 272 ? 14.115 -4.576 -30.785 1.00 90.38 272 GLN A CA 1
ATOM 2130 C C . GLN A 1 272 ? 12.945 -5.402 -30.254 1.00 90.38 272 GLN A C 1
ATOM 2132 O O . GLN A 1 272 ? 12.242 -6.068 -31.007 1.00 90.38 272 GLN A O 1
ATOM 2137 N N . VAL A 1 273 ? 12.770 -5.364 -28.937 1.00 92.88 273 VAL A N 1
ATOM 2138 C CA . VAL A 1 273 ? 11.703 -6.065 -28.213 1.00 92.88 273 VAL A CA 1
ATOM 2139 C C . VAL A 1 273 ? 10.381 -5.306 -28.327 1.00 92.88 273 VAL A C 1
ATOM 2141 O O . VAL A 1 273 ? 9.332 -5.909 -28.533 1.00 92.88 273 VAL A O 1
ATOM 2144 N N . LEU A 1 274 ? 10.427 -3.975 -28.219 1.00 95.00 274 LEU A N 1
ATOM 2145 C CA . LEU A 1 274 ? 9.249 -3.116 -28.164 1.00 95.00 274 LEU A CA 1
ATOM 2146 C C . LEU A 1 274 ? 9.256 -2.093 -29.308 1.00 95.00 274 LEU A C 1
ATOM 2148 O O . LEU A 1 274 ? 10.170 -1.271 -29.423 1.00 95.00 274 LEU A O 1
ATOM 2152 N N . LEU A 1 275 ? 8.234 -2.145 -30.164 1.00 95.56 275 LEU A N 1
ATOM 2153 C CA . LEU A 1 275 ? 8.123 -1.348 -31.390 1.00 95.56 275 LEU A CA 1
ATOM 2154 C C . LEU A 1 275 ? 6.869 -0.475 -31.374 1.00 95.56 275 LEU A C 1
ATOM 2156 O O . LEU A 1 275 ? 5.796 -0.943 -31.003 1.00 95.56 275 LEU A O 1
ATOM 2160 N N . ASP A 1 276 ? 6.981 0.756 -31.879 1.00 96.94 276 ASP A N 1
ATOM 2161 C CA . ASP A 1 276 ? 5.853 1.701 -31.949 1.00 96.94 276 ASP A CA 1
ATOM 2162 C C . ASP A 1 276 ? 4.717 1.173 -32.835 1.00 96.94 276 ASP A C 1
ATOM 2164 O O . ASP A 1 276 ? 3.546 1.391 -32.555 1.00 96.94 276 ASP A O 1
ATOM 2168 N N . THR A 1 277 ? 5.051 0.402 -33.874 1.00 97.31 277 THR A N 1
ATOM 2169 C CA . THR A 1 277 ? 4.073 -0.251 -34.756 1.00 97.31 277 THR A CA 1
ATOM 2170 C C . THR A 1 277 ? 3.290 -1.377 -34.082 1.00 97.31 277 THR A C 1
ATOM 2172 O O . THR A 1 277 ? 2.280 -1.811 -34.633 1.00 97.31 277 THR A O 1
ATOM 2175 N N . ASN A 1 278 ? 3.746 -1.873 -32.926 1.00 97.62 278 ASN A N 1
ATOM 2176 C CA . ASN A 1 278 ? 3.048 -2.904 -32.161 1.00 97.62 278 ASN A CA 1
ATOM 2177 C C . ASN A 1 278 ? 2.041 -2.317 -31.158 1.00 97.62 278 ASN A C 1
ATOM 2179 O O . ASN A 1 278 ? 1.190 -3.049 -30.657 1.00 97.62 278 ASN A O 1
ATOM 2183 N N . LEU A 1 279 ? 2.121 -1.018 -30.858 1.00 97.88 279 LEU A N 1
ATOM 2184 C CA . LEU A 1 279 ? 1.216 -0.348 -29.932 1.00 97.88 279 LEU A CA 1
ATOM 2185 C C . LEU A 1 279 ? -0.136 -0.076 -30.610 1.00 97.88 279 LEU A C 1
ATOM 2187 O O . LEU A 1 279 ? -0.213 0.665 -31.588 1.00 97.88 279 LEU A O 1
ATOM 2191 N N . LEU A 1 280 ? -1.210 -0.673 -30.090 1.00 97.00 280 LEU A N 1
ATOM 2192 C CA . LEU A 1 280 ? -2.575 -0.444 -30.577 1.00 97.00 280 LEU A CA 1
ATOM 2193 C C . LEU A 1 280 ? -3.249 0.724 -29.861 1.00 97.00 280 LEU A C 1
ATOM 2195 O O . LEU A 1 280 ? -3.923 1.536 -30.490 1.00 97.00 280 LEU A O 1
ATOM 2199 N N . SER A 1 281 ? -3.132 0.754 -28.536 1.00 97.06 281 SER A N 1
ATOM 2200 C CA . SER A 1 281 ? -3.772 1.745 -27.675 1.00 97.06 281 SER A CA 1
ATOM 2201 C C . SER A 1 281 ? -3.167 1.692 -26.275 1.00 97.06 281 SER A C 1
ATOM 2203 O O . SER A 1 281 ? -2.377 0.801 -25.959 1.00 97.06 281 SER A O 1
ATOM 2205 N N . TRP A 1 282 ? -3.578 2.618 -25.424 1.00 97.81 282 TRP A N 1
ATOM 2206 C CA . TRP A 1 282 ? -3.184 2.695 -24.030 1.00 97.81 282 TRP A CA 1
ATOM 2207 C C . TRP A 1 282 ? -4.367 3.139 -23.172 1.00 97.81 282 TRP A C 1
ATOM 2209 O O . TRP A 1 282 ? -5.340 3.707 -23.670 1.00 97.81 282 TRP A O 1
ATOM 2219 N N . PHE A 1 283 ? -4.282 2.866 -21.876 1.00 96.62 283 PHE A N 1
ATOM 2220 C CA . PHE A 1 283 ? -5.267 3.297 -20.895 1.00 96.62 283 PHE A CA 1
ATOM 2221 C C . PHE A 1 283 ? -4.552 3.751 -19.627 1.00 96.62 283 PHE A C 1
ATOM 2223 O O . PHE A 1 283 ? -3.793 2.985 -19.035 1.00 96.62 283 PHE A O 1
ATOM 2230 N N . MET A 1 284 ? -4.774 5.006 -19.243 1.00 95.81 284 MET A N 1
ATOM 2231 C CA . MET A 1 284 ? -4.266 5.577 -17.998 1.00 95.81 284 MET A CA 1
ATOM 2232 C C . MET A 1 284 ? -5.251 5.304 -16.872 1.00 95.81 284 MET A C 1
ATOM 2234 O O . MET A 1 284 ? -6.461 5.350 -17.091 1.00 95.81 284 MET A O 1
ATOM 2238 N N . ASP A 1 285 ? -4.717 5.077 -15.679 1.00 94.81 285 ASP A N 1
ATOM 2239 C CA . ASP A 1 285 ? -5.477 5.080 -14.437 1.00 94.81 285 ASP A CA 1
ATOM 2240 C C . ASP A 1 285 ? -6.431 6.299 -14.361 1.00 94.81 285 ASP A C 1
ATOM 2242 O O . ASP A 1 285 ? -5.965 7.445 -14.440 1.00 94.81 285 ASP A O 1
ATOM 2246 N N . PRO A 1 286 ? -7.759 6.082 -14.259 1.00 92.62 286 PRO A N 1
ATOM 2247 C CA . PRO A 1 286 ? -8.746 7.159 -14.248 1.00 92.62 286 PRO A CA 1
ATOM 2248 C C . PRO A 1 286 ? -8.650 8.063 -13.012 1.00 92.62 286 PRO A C 1
ATOM 2250 O O . PRO A 1 286 ? -9.172 9.179 -13.056 1.00 92.62 286 PRO A O 1
ATOM 2253 N N . ASP A 1 287 ? -7.968 7.629 -11.948 1.00 91.75 287 ASP A N 1
ATOM 2254 C CA . ASP A 1 287 ? -7.765 8.442 -10.746 1.00 91.75 287 ASP A CA 1
ATOM 2255 C C . ASP A 1 287 ? -6.693 9.518 -10.935 1.00 91.75 287 ASP A C 1
ATOM 2257 O O . ASP A 1 287 ? -6.592 10.456 -10.139 1.00 91.75 287 ASP A O 1
ATOM 2261 N N . ILE A 1 288 ? -5.958 9.468 -12.050 1.00 91.94 288 ILE A N 1
ATOM 2262 C CA . ILE A 1 288 ? -5.140 10.578 -12.524 1.00 91.94 288 ILE A CA 1
ATOM 2263 C C . ILE A 1 288 ? -6.012 11.559 -13.315 1.00 91.94 288 ILE A C 1
ATOM 2265 O O . ILE A 1 288 ? -6.285 11.409 -14.507 1.00 91.94 288 ILE A O 1
ATOM 2269 N N . SER A 1 289 ? -6.410 12.636 -12.644 1.00 89.00 289 SER A N 1
ATOM 2270 C CA . SER A 1 289 ? -7.167 13.740 -13.229 1.00 89.00 289 SER A CA 1
ATOM 2271 C C . SER A 1 289 ? -6.240 14.821 -13.790 1.00 89.00 289 SER A C 1
ATOM 2273 O O . SER A 1 289 ? -5.478 15.463 -13.064 1.00 89.00 289 SER A O 1
ATOM 2275 N N . PHE A 1 290 ? -6.328 15.054 -15.098 1.00 83.75 290 PHE A N 1
ATOM 2276 C CA . PHE A 1 290 ? -5.573 16.083 -15.824 1.00 83.75 290 PHE A CA 1
ATOM 2277 C C . PHE A 1 290 ? -6.274 17.455 -15.735 1.00 83.75 290 PHE A C 1
ATOM 2279 O O . PHE A 1 290 ? -7.474 17.517 -15.475 1.00 83.75 290 PHE A O 1
ATOM 2286 N N . PRO A 1 291 ? -5.525 18.567 -15.854 1.00 70.62 291 PRO A N 1
ATOM 2287 C CA . PRO A 1 291 ? -5.602 19.681 -14.915 1.00 70.62 291 PRO A CA 1
ATOM 2288 C C . PRO A 1 291 ? -6.978 20.322 -14.725 1.00 70.62 291 PRO A C 1
ATOM 2290 O O . PRO A 1 291 ? -7.650 20.705 -15.681 1.00 70.62 291 PRO A O 1
ATOM 2293 N N . ASN A 1 292 ? -7.289 20.577 -13.450 1.00 40.78 292 ASN A N 1
ATOM 2294 C CA . ASN A 1 292 ? -8.282 21.548 -13.001 1.00 40.78 292 ASN A CA 1
ATOM 2295 C C . ASN A 1 292 ? -7.765 22.287 -11.743 1.00 40.78 292 ASN A C 1
ATOM 2297 O O . ASN A 1 292 ? -7.830 21.709 -10.659 1.00 40.78 292 ASN A O 1
ATOM 2301 N N . PRO A 1 293 ? -7.260 23.539 -11.803 1.00 50.00 293 PRO A N 1
ATOM 2302 C CA . PRO A 1 293 ? -6.960 24.384 -12.965 1.00 50.00 293 PRO A CA 1
ATOM 2303 C C . PRO A 1 293 ? -5.456 24.522 -13.308 1.00 50.00 293 PRO A C 1
ATOM 2305 O O . PRO A 1 293 ? -5.131 25.209 -14.274 1.00 50.00 293 PRO A O 1
ATOM 2308 N N . THR A 1 294 ? -4.526 23.927 -12.545 1.00 58.31 294 THR A N 1
ATOM 2309 C CA . THR A 1 294 ? -3.071 24.192 -12.699 1.00 58.31 294 THR A CA 1
ATOM 2310 C C . THR A 1 294 ? -2.155 22.963 -12.733 1.00 58.31 294 THR A C 1
ATOM 2312 O O . THR A 1 294 ? -1.047 23.081 -13.253 1.00 58.31 294 THR A O 1
ATOM 2315 N N . SER A 1 295 ? -2.570 21.797 -12.223 1.00 67.94 295 SER A N 1
ATOM 2316 C CA . SER A 1 295 ? -1.748 20.572 -12.215 1.00 67.94 295 SER A CA 1
ATOM 2317 C C . SER A 1 295 ? -2.585 19.295 -12.276 1.00 67.94 295 SER A C 1
ATOM 2319 O O . SER A 1 295 ? -3.794 19.325 -12.035 1.00 67.94 295 SER A O 1
ATOM 2321 N N . VAL A 1 296 ? -1.923 18.172 -12.568 1.00 78.81 296 VAL A N 1
ATOM 2322 C CA . VAL A 1 296 ? -2.492 16.827 -12.416 1.00 78.81 296 VAL A CA 1
ATOM 2323 C C . VAL A 1 296 ? -2.853 16.589 -10.946 1.00 78.81 296 VAL A C 1
ATOM 2325 O O . VAL A 1 296 ? -2.165 17.091 -10.054 1.00 78.81 296 VAL A O 1
ATOM 2328 N N . THR A 1 297 ? -3.931 15.851 -10.691 1.00 86.75 297 THR A N 1
ATOM 2329 C CA . THR A 1 297 ? -4.384 15.432 -9.355 1.00 86.75 297 THR A CA 1
ATOM 2330 C C . THR A 1 297 ? -4.546 13.917 -9.336 1.00 86.75 297 THR A C 1
ATOM 2332 O O . THR A 1 297 ? -5.105 13.368 -10.277 1.00 86.75 297 THR A O 1
ATOM 2335 N N . ASN A 1 298 ? -4.078 13.260 -8.276 1.00 90.25 298 ASN A N 1
ATOM 2336 C CA . ASN A 1 298 ? -4.368 11.855 -7.999 1.00 90.25 298 ASN A CA 1
ATOM 2337 C C . ASN A 1 298 ? -5.492 11.783 -6.960 1.00 90.25 298 ASN A C 1
ATOM 2339 O O . ASN A 1 298 ? -5.359 12.372 -5.882 1.00 90.25 298 ASN A O 1
ATOM 2343 N N . LEU A 1 299 ? -6.584 11.107 -7.307 1.00 90.06 299 LEU A N 1
ATOM 2344 C CA . LEU A 1 299 ? -7.757 10.943 -6.451 1.00 90.06 299 LEU A CA 1
ATOM 2345 C C . LEU A 1 299 ? -7.583 9.837 -5.401 1.00 90.06 299 LEU A C 1
ATOM 2347 O O . LEU A 1 299 ? -8.213 9.922 -4.350 1.00 90.06 299 LEU A O 1
ATOM 2351 N N . GLU A 1 300 ? -6.699 8.866 -5.645 1.00 89.88 300 GLU A N 1
ATOM 2352 C CA . GLU A 1 300 ? -6.462 7.706 -4.776 1.00 89.88 300 GLU A CA 1
ATOM 2353 C C . GLU A 1 300 ? -4.956 7.555 -4.470 1.00 89.88 300 GLU A C 1
ATOM 2355 O O . GLU A 1 300 ? -4.266 6.678 -4.999 1.00 89.88 300 GLU A O 1
ATOM 2360 N N . PRO A 1 301 ? -4.370 8.453 -3.654 1.00 91.94 301 PRO A N 1
ATOM 2361 C CA . PRO A 1 301 ? -2.964 8.353 -3.290 1.00 91.94 301 PRO A CA 1
ATOM 2362 C C . PRO A 1 301 ? -2.721 7.185 -2.319 1.00 91.94 301 PRO A C 1
ATOM 2364 O O . PRO A 1 301 ? -3.530 6.885 -1.448 1.00 91.94 301 PRO A O 1
ATOM 2367 N N . LEU A 1 302 ? -1.550 6.559 -2.416 1.00 90.56 302 LEU A N 1
ATOM 2368 C CA . LEU A 1 302 ? -1.188 5.388 -1.618 1.00 90.56 302 LEU A CA 1
ATOM 2369 C C . LEU A 1 302 ? -0.551 5.797 -0.284 1.00 90.56 302 LEU A C 1
ATOM 2371 O O . LEU A 1 302 ? 0.368 6.621 -0.265 1.00 90.56 302 LEU A O 1
ATOM 2375 N N . MET A 1 303 ? -0.959 5.184 0.831 1.00 92.38 303 MET A N 1
ATOM 2376 C CA . MET A 1 303 ? -0.281 5.348 2.122 1.00 92.38 303 MET A CA 1
ATOM 2377 C C . MET A 1 303 ? 1.171 4.849 2.066 1.00 92.38 303 MET A C 1
ATOM 2379 O O . MET A 1 303 ? 1.449 3.753 1.579 1.00 92.38 303 MET A O 1
ATOM 2383 N N . ILE A 1 304 ? 2.107 5.627 2.624 1.00 91.44 304 ILE A N 1
ATOM 2384 C CA . ILE A 1 304 ? 3.515 5.228 2.746 1.00 91.44 304 ILE A CA 1
ATOM 2385 C C . ILE A 1 304 ? 4.004 5.210 4.197 1.00 91.44 304 ILE A C 1
ATOM 2387 O O . ILE A 1 304 ? 3.791 6.135 4.983 1.00 91.44 304 ILE A O 1
ATOM 2391 N N . ASN A 1 305 ? 4.775 4.175 4.533 1.00 92.06 305 ASN A N 1
ATOM 2392 C CA . ASN A 1 305 ? 5.387 4.017 5.852 1.00 92.06 305 ASN A CA 1
ATOM 2393 C C . ASN A 1 305 ? 6.721 4.770 5.941 1.00 92.06 305 ASN A C 1
ATOM 2395 O O . ASN A 1 305 ? 7.807 4.209 5.754 1.00 92.06 305 ASN A O 1
ATOM 2399 N N . THR A 1 306 ? 6.649 6.069 6.236 1.00 94.00 306 THR A N 1
ATOM 2400 C CA . THR A 1 306 ? 7.840 6.885 6.507 1.00 94.00 306 THR A CA 1
ATOM 2401 C C . THR A 1 306 ? 8.412 6.602 7.893 1.00 94.00 306 THR A C 1
ATOM 2403 O O . THR A 1 306 ? 7.706 6.155 8.797 1.00 94.00 306 THR A O 1
ATOM 2406 N N . SER A 1 307 ? 9.689 6.911 8.089 1.00 95.31 307 SER A N 1
ATOM 2407 C CA . SER A 1 307 ? 10.371 6.762 9.379 1.00 95.31 307 SER A CA 1
ATOM 2408 C C . SER A 1 307 ? 9.602 7.465 10.506 1.00 95.31 307 SER A C 1
ATOM 2410 O O . SER A 1 307 ? 9.291 8.652 10.410 1.00 95.31 307 SER A O 1
ATOM 2412 N N . GLY A 1 308 ? 9.284 6.728 11.569 1.00 95.50 308 GLY A N 1
ATOM 2413 C CA . GLY A 1 308 ? 8.561 7.210 12.742 1.00 95.50 308 GLY A CA 1
ATOM 2414 C C . GLY A 1 308 ? 7.043 7.312 12.575 1.00 95.50 308 GLY A C 1
ATOM 2415 O O . GLY A 1 308 ? 6.382 7.762 13.511 1.00 95.50 308 GLY A O 1
ATOM 2416 N N . SER A 1 309 ? 6.474 6.917 11.432 1.00 95.50 309 SER A N 1
ATOM 2417 C CA . SER A 1 309 ? 5.031 7.042 11.166 1.00 95.50 309 SER A CA 1
ATOM 2418 C C . SER A 1 309 ? 4.177 6.003 11.894 1.00 95.50 309 SER A C 1
ATOM 2420 O O . SER A 1 309 ? 3.000 6.264 12.146 1.00 95.50 309 SER A O 1
ATOM 2422 N N . LEU A 1 310 ? 4.752 4.871 12.324 1.00 95.38 310 LEU A N 1
ATOM 2423 C CA . LEU A 1 310 ? 4.009 3.807 13.012 1.00 95.38 310 LEU A CA 1
ATOM 2424 C C . LEU A 1 310 ? 3.267 4.294 14.268 1.00 95.38 310 LEU A C 1
ATOM 2426 O O . LEU A 1 310 ? 2.214 3.763 14.618 1.00 95.38 310 LEU A O 1
ATOM 2430 N N . GLN A 1 311 ? 3.787 5.316 14.950 1.00 95.69 311 GLN A N 1
ATOM 2431 C CA . GLN A 1 311 ? 3.148 5.881 16.142 1.00 95.69 311 GLN A CA 1
ATOM 2432 C C . GLN A 1 311 ? 1.794 6.552 15.844 1.00 95.69 311 GLN A C 1
ATOM 2434 O O . GLN A 1 311 ? 0.968 6.672 16.742 1.00 95.69 311 GLN A O 1
ATOM 2439 N N . PHE A 1 312 ? 1.564 6.978 14.598 1.00 96.94 312 PHE A N 1
ATOM 2440 C CA . PHE A 1 312 ? 0.321 7.621 14.161 1.00 96.94 312 PHE A CA 1
ATOM 2441 C C . PHE A 1 312 ? -0.726 6.615 13.674 1.00 96.94 312 PHE A C 1
ATOM 2443 O O . PHE A 1 312 ? -1.870 6.989 13.434 1.00 96.94 312 PHE A O 1
ATOM 2450 N N . ARG A 1 313 ? -0.339 5.343 13.533 1.00 96.56 313 ARG A N 1
ATOM 2451 C CA . ARG A 1 313 ? -1.203 4.264 13.058 1.00 96.56 313 ARG A CA 1
ATOM 2452 C C . ARG A 1 313 ? -1.988 3.652 14.232 1.00 96.56 313 ARG A C 1
ATOM 2454 O O . ARG A 1 313 ? -1.366 3.247 15.223 1.00 96.56 313 ARG A O 1
ATOM 2461 N N . PRO A 1 314 ? -3.327 3.580 14.166 1.00 97.50 314 PRO A N 1
ATOM 2462 C CA . PRO A 1 314 ? -4.158 2.977 15.203 1.00 97.50 314 PRO A CA 1
ATOM 2463 C C . PRO A 1 314 ? -4.167 1.443 15.117 1.00 97.50 314 PRO A C 1
ATOM 2465 O O . PRO A 1 314 ? -3.739 0.845 14.126 1.00 97.50 314 PRO A O 1
ATOM 2468 N N . GLU A 1 315 ? -4.682 0.805 16.165 1.00 97.88 315 GLU A N 1
ATOM 2469 C CA . GLU A 1 315 ? -5.142 -0.586 16.105 1.00 97.88 315 GLU A CA 1
ATOM 2470 C C . GLU A 1 315 ? -6.481 -0.680 15.345 1.00 97.88 315 GLU A C 1
ATOM 2472 O O . GLU A 1 315 ? -7.109 0.331 15.032 1.00 97.88 315 GLU A O 1
ATOM 2477 N N . ALA A 1 316 ? -6.943 -1.898 15.044 1.00 98.06 316 ALA A N 1
ATOM 2478 C CA . ALA A 1 316 ? -8.227 -2.104 14.359 1.00 98.06 316 ALA A CA 1
ATOM 2479 C C . ALA A 1 316 ? -9.451 -1.765 15.234 1.00 98.06 316 ALA A C 1
ATOM 2481 O O . ALA A 1 316 ? -10.542 -1.534 14.716 1.00 98.06 316 ALA A O 1
ATOM 2482 N N . HIS A 1 317 ? -9.293 -1.763 16.558 1.00 97.69 317 HIS A N 1
ATOM 2483 C CA . HIS A 1 317 ? -10.305 -1.273 17.489 1.00 97.69 317 HIS A CA 1
ATOM 2484 C C . HIS A 1 317 ? -10.003 0.176 17.864 1.00 97.69 317 HIS A C 1
ATOM 2486 O O . HIS A 1 317 ? -8.840 0.572 17.935 1.00 97.69 317 HIS A O 1
ATOM 2492 N N . THR A 1 318 ? -11.054 0.944 18.134 1.00 97.81 318 THR A N 1
ATOM 2493 C CA . THR A 1 318 ? -10.942 2.310 18.657 1.00 97.81 318 THR A CA 1
ATOM 2494 C C . THR A 1 318 ? -11.463 2.374 20.088 1.00 97.81 318 THR A C 1
ATOM 2496 O O . THR A 1 318 ? -12.061 1.423 20.597 1.00 97.81 318 THR A O 1
ATOM 2499 N N . GLU A 1 319 ? -11.258 3.509 20.746 1.00 97.38 319 GLU A N 1
ATOM 2500 C CA . GLU A 1 319 ? -11.860 3.798 22.045 1.00 97.38 319 GLU A CA 1
ATOM 2501 C C . GLU A 1 319 ? -13.389 3.975 21.942 1.00 97.38 319 GLU A C 1
ATOM 2503 O O . GLU A 1 319 ? -14.110 3.786 22.926 1.00 97.38 319 GLU A O 1
ATOM 2508 N N . ILE A 1 320 ? -13.908 4.253 20.738 1.00 98.06 320 ILE A N 1
ATOM 2509 C CA . ILE A 1 320 ? -15.341 4.242 20.454 1.00 98.06 320 ILE A CA 1
ATOM 2510 C C . ILE A 1 320 ? -15.800 2.803 20.265 1.00 98.06 320 ILE A C 1
ATOM 2512 O O . ILE A 1 320 ? -15.476 2.109 19.304 1.00 98.06 320 ILE A O 1
ATOM 2516 N N . SER A 1 321 ? -16.636 2.368 21.196 1.00 96.06 321 SER A N 1
ATOM 2517 C CA . SER A 1 321 ? -16.886 0.951 21.409 1.00 96.06 321 SER A CA 1
ATOM 2518 C C . SER A 1 321 ? -17.633 0.225 20.283 1.00 96.06 321 SER A C 1
ATOM 2520 O O . SER A 1 321 ? -17.689 -0.999 20.301 1.00 96.06 321 SER A O 1
ATOM 2522 N N . ASN A 1 322 ? -18.216 0.952 19.331 1.00 98.00 322 ASN A N 1
ATOM 2523 C CA . ASN A 1 322 ? -18.893 0.400 18.161 1.00 98.00 322 ASN A CA 1
ATOM 2524 C C . ASN A 1 322 ? -18.301 0.882 16.823 1.00 98.00 322 ASN A C 1
ATOM 2526 O O . ASN A 1 322 ? -18.961 0.744 15.794 1.00 98.00 322 ASN A O 1
ATOM 2530 N N . LEU A 1 323 ? -17.075 1.422 16.829 1.00 98.56 323 LEU A N 1
ATOM 2531 C CA . LEU A 1 323 ? -16.328 1.804 15.630 1.00 98.56 323 LEU A CA 1
ATOM 2532 C C . LEU A 1 323 ? -15.020 1.008 15.531 1.00 98.56 323 LEU A C 1
ATOM 2534 O O . LEU A 1 323 ? -14.158 1.082 16.411 1.00 98.56 323 LEU A O 1
ATOM 2538 N N . PHE A 1 324 ? -14.856 0.297 14.418 1.00 98.75 324 PHE A N 1
ATOM 2539 C CA . PHE A 1 324 ? -13.665 -0.486 14.083 1.00 98.75 324 PHE A CA 1
ATOM 2540 C C . PHE A 1 324 ? -13.069 -0.022 12.751 1.00 98.75 324 PHE A C 1
ATOM 2542 O O . PHE A 1 324 ? -13.757 0.589 11.933 1.00 98.75 324 PHE A O 1
ATOM 2549 N N . LEU A 1 325 ? -11.795 -0.328 12.519 1.00 98.62 325 LEU A N 1
ATOM 2550 C CA . LEU A 1 325 ? -11.019 0.126 11.366 1.00 98.62 325 LEU A CA 1
ATOM 2551 C C . LEU A 1 325 ? -10.46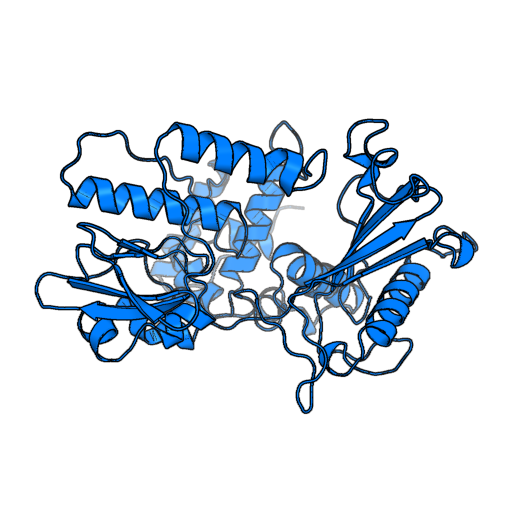7 -1.073 10.590 1.00 98.62 325 LEU A C 1
ATOM 2553 O O . LEU A 1 325 ? -9.840 -1.957 11.171 1.00 98.62 325 LEU A O 1
ATOM 2557 N N . ALA A 1 326 ? -10.662 -1.074 9.276 1.00 97.88 326 ALA A N 1
ATOM 2558 C CA . ALA A 1 326 ? -10.229 -2.111 8.343 1.00 97.88 326 ALA A CA 1
ATOM 2559 C C . ALA A 1 326 ? -9.569 -1.476 7.106 1.00 97.88 326 ALA A C 1
ATOM 2561 O O . ALA A 1 326 ? -10.002 -1.696 5.979 1.00 97.88 326 ALA A O 1
ATOM 2562 N N . SER A 1 327 ? -8.555 -0.641 7.337 1.00 94.62 327 SER A N 1
ATOM 2563 C CA . SER A 1 327 ? -7.862 0.135 6.302 1.00 94.62 327 SER A CA 1
ATOM 2564 C C . SER A 1 327 ? -6.342 -0.053 6.383 1.00 94.62 327 SER A C 1
ATOM 2566 O O . SER A 1 327 ? -5.831 -0.620 7.352 1.00 94.62 327 SER A O 1
ATOM 2568 N N . ASP A 1 328 ? -5.611 0.408 5.374 1.00 91.12 328 ASP A N 1
ATOM 2569 C CA . ASP A 1 328 ? -4.162 0.216 5.215 1.00 91.12 328 ASP A CA 1
ATOM 2570 C C . ASP A 1 328 ? -3.319 0.887 6.318 1.00 91.12 328 ASP A C 1
ATOM 2572 O O . ASP A 1 328 ? -2.263 0.383 6.714 1.00 91.12 328 ASP A O 1
ATOM 2576 N N . TYR A 1 329 ? -3.815 1.984 6.888 1.00 95.12 329 TYR A N 1
ATOM 2577 C CA . TYR A 1 329 ? -3.179 2.688 7.995 1.00 95.12 329 TYR A CA 1
ATOM 2578 C C . TYR A 1 329 ? -3.318 1.973 9.344 1.00 95.12 329 TYR A C 1
ATOM 2580 O O . TYR A 1 329 ? -2.631 2.349 10.294 1.00 95.12 329 TYR A O 1
ATOM 2588 N N . VAL A 1 330 ? -4.140 0.927 9.454 1.00 97.25 330 VAL A N 1
ATOM 2589 C CA . VAL A 1 330 ? -4.238 0.101 10.668 1.00 97.25 330 VAL A CA 1
ATOM 2590 C C . VAL A 1 330 ? -2.941 -0.679 10.874 1.00 97.25 330 VAL A C 1
ATOM 2592 O O . VAL A 1 330 ? -2.329 -1.151 9.918 1.00 97.25 330 VAL A O 1
ATOM 2595 N N . LYS A 1 331 ? -2.495 -0.826 12.125 1.00 95.94 331 LYS A N 1
ATOM 2596 C CA . LYS A 1 331 ? -1.332 -1.655 12.470 1.00 95.94 331 LYS A CA 1
ATOM 2597 C C . LYS A 1 331 ? -1.592 -3.130 12.148 1.00 95.94 331 LYS A C 1
ATOM 2599 O O . LYS A 1 331 ? -2.498 -3.759 12.693 1.00 95.94 331 LYS A O 1
ATOM 2604 N N . THR A 1 332 ? -0.751 -3.683 11.282 1.00 94.75 332 THR A N 1
ATOM 2605 C CA . THR A 1 332 ? -0.778 -5.083 10.838 1.00 94.75 332 THR A CA 1
ATOM 2606 C C . THR A 1 332 ? 0.620 -5.686 10.913 1.00 94.75 332 THR A C 1
ATOM 2608 O O . THR A 1 332 ? 1.608 -4.965 11.070 1.00 94.75 332 THR A O 1
ATOM 2611 N N . TYR A 1 333 ? 0.721 -7.012 10.824 1.00 91.81 333 TYR A N 1
ATOM 2612 C CA . TYR A 1 333 ? 2.010 -7.692 10.732 1.00 91.81 333 TYR A CA 1
ATOM 2613 C C . TYR A 1 333 ? 2.641 -7.536 9.352 1.00 91.81 333 TYR A C 1
ATOM 2615 O O . TYR A 1 333 ? 3.862 -7.413 9.266 1.00 91.81 333 TYR A O 1
ATOM 2623 N N . THR A 1 334 ? 1.825 -7.496 8.294 1.00 88.25 334 THR A N 1
ATOM 2624 C CA . THR A 1 334 ? 2.299 -7.246 6.925 1.00 88.25 334 THR A CA 1
ATOM 2625 C C . THR A 1 334 ? 2.994 -5.888 6.795 1.00 88.25 334 THR A C 1
ATOM 2627 O O . THR A 1 334 ? 4.027 -5.796 6.139 1.00 88.25 334 THR A O 1
ATOM 2630 N N . ASP A 1 335 ? 2.462 -4.855 7.461 1.00 86.94 335 ASP A N 1
ATOM 2631 C CA . ASP A 1 335 ? 3.090 -3.538 7.629 1.00 86.94 335 ASP A CA 1
ATOM 2632 C C . ASP A 1 335 ? 3.494 -2.800 6.334 1.00 86.94 335 ASP A C 1
ATOM 2634 O O . ASP A 1 335 ? 4.392 -1.964 6.326 1.00 86.94 335 ASP A O 1
ATOM 2638 N N . VAL A 1 336 ? 2.797 -3.049 5.231 1.00 87.44 336 VAL A N 1
ATOM 2639 C CA . VAL A 1 336 ? 2.922 -2.299 3.973 1.00 87.44 336 VAL A CA 1
ATOM 2640 C C . VAL A 1 336 ? 1.533 -2.139 3.363 1.00 87.44 336 VAL A C 1
ATOM 2642 O O . VAL A 1 336 ? 0.671 -2.986 3.591 1.00 87.44 336 VAL A O 1
ATOM 2645 N N . ALA A 1 337 ? 1.291 -1.054 2.626 1.00 87.88 337 ALA A N 1
ATOM 2646 C CA . ALA A 1 337 ? 0.043 -0.873 1.896 1.00 87.88 337 ALA A CA 1
ATOM 2647 C C . ALA A 1 337 ? -0.054 -1.928 0.781 1.00 87.88 337 ALA A C 1
ATOM 2649 O O . ALA A 1 337 ? 0.616 -1.842 -0.246 1.00 87.88 337 ALA A O 1
ATOM 2650 N N . CYS A 1 338 ? -0.831 -2.981 1.029 1.00 88.50 338 CYS A N 1
ATOM 2651 C CA . CYS A 1 338 ? -1.087 -4.055 0.079 1.00 88.50 338 CYS A CA 1
ATOM 2652 C C . CYS A 1 338 ? -2.384 -4.796 0.433 1.00 88.50 338 CYS A C 1
ATOM 2654 O O . CYS A 1 338 ? -2.954 -4.634 1.517 1.00 88.50 338 CYS A O 1
ATOM 2656 N N . MET A 1 339 ? -2.829 -5.665 -0.472 1.00 91.00 339 MET A N 1
ATOM 2657 C CA . MET A 1 339 ? -4.087 -6.402 -0.320 1.00 91.00 339 MET A CA 1
ATOM 2658 C C . MET A 1 339 ? -4.081 -7.364 0.880 1.00 91.00 339 MET A C 1
ATOM 2660 O O . MET A 1 339 ? -5.119 -7.547 1.514 1.00 91.00 339 MET A O 1
ATOM 2664 N N . GLU A 1 340 ? -2.927 -7.939 1.243 1.00 91.19 340 GLU A N 1
ATOM 2665 C CA . GLU A 1 340 ? -2.815 -8.791 2.439 1.00 91.19 340 GLU A CA 1
ATOM 2666 C C . GLU A 1 340 ? -2.927 -7.972 3.731 1.00 91.19 340 GLU A C 1
ATOM 2668 O O . GLU A 1 340 ? -3.634 -8.384 4.648 1.00 91.19 340 GLU A O 1
ATOM 2673 N N . ALA A 1 341 ? -2.320 -6.782 3.792 1.00 92.50 341 ALA A N 1
ATOM 2674 C CA . ALA A 1 341 ? -2.460 -5.893 4.943 1.00 92.50 341 ALA A CA 1
ATOM 2675 C C . ALA A 1 341 ? -3.911 -5.419 5.114 1.00 92.50 341 ALA A C 1
ATOM 2677 O O . ALA A 1 341 ? -4.427 -5.426 6.232 1.00 92.50 341 ALA A O 1
ATOM 2678 N N . ALA A 1 342 ? -4.597 -5.081 4.017 1.00 93.62 342 ALA A N 1
ATOM 2679 C CA . ALA A 1 342 ? -6.020 -4.746 4.043 1.00 93.62 342 ALA A CA 1
ATOM 2680 C C . ALA A 1 342 ? -6.873 -5.928 4.545 1.00 93.62 342 ALA A C 1
ATOM 2682 O O . ALA A 1 342 ? -7.755 -5.754 5.390 1.00 93.62 342 ALA A O 1
ATOM 2683 N N . ASN A 1 343 ? -6.573 -7.153 4.093 1.00 95.88 343 ASN A N 1
ATOM 2684 C CA . ASN A 1 343 ? -7.241 -8.355 4.588 1.00 95.88 343 ASN A CA 1
ATOM 2685 C C . ASN A 1 343 ? -6.973 -8.580 6.085 1.00 95.88 343 ASN A C 1
ATOM 2687 O O . ASN A 1 343 ? -7.906 -8.834 6.846 1.00 95.88 343 ASN A O 1
ATOM 2691 N N . GLU A 1 344 ? -5.724 -8.441 6.537 1.00 97.62 344 GLU A N 1
ATOM 2692 C CA . GLU A 1 344 ? -5.363 -8.566 7.948 1.00 97.62 344 GLU A CA 1
ATOM 2693 C C . GLU A 1 344 ? -6.080 -7.530 8.822 1.00 97.62 344 GLU A C 1
ATOM 2695 O O . GLU A 1 344 ? -6.621 -7.892 9.869 1.00 97.62 344 GLU A O 1
ATOM 2700 N N . ALA A 1 345 ? -6.142 -6.270 8.383 1.00 98.00 345 ALA A N 1
ATOM 2701 C CA . ALA A 1 345 ? -6.873 -5.212 9.073 1.00 98.00 345 ALA A CA 1
ATOM 2702 C C . ALA A 1 345 ? -8.362 -5.567 9.220 1.00 98.00 345 ALA A C 1
ATOM 2704 O O . ALA A 1 345 ? -8.912 -5.465 10.317 1.00 98.00 345 ALA A O 1
ATOM 2705 N N . ALA A 1 346 ? -8.995 -6.090 8.165 1.00 97.94 346 ALA A N 1
ATOM 2706 C CA . ALA A 1 346 ? -10.377 -6.565 8.226 1.00 97.94 346 ALA A CA 1
ATOM 2707 C C . ALA A 1 346 ? -10.558 -7.740 9.203 1.00 97.94 346 ALA A C 1
ATOM 2709 O O . ALA A 1 346 ? -11.490 -7.733 10.009 1.00 97.94 346 ALA A O 1
ATOM 2710 N N . ARG A 1 347 ? -9.649 -8.728 9.198 1.00 98.44 347 ARG A N 1
ATOM 2711 C CA . ARG A 1 347 ? -9.674 -9.857 10.152 1.00 98.44 347 ARG A CA 1
ATOM 2712 C C . ARG A 1 347 ? -9.585 -9.364 11.599 1.00 98.44 347 ARG A C 1
ATOM 2714 O O . ARG A 1 347 ? -10.342 -9.822 12.453 1.00 98.44 347 ARG A O 1
ATOM 2721 N N . ARG A 1 348 ? -8.707 -8.393 11.869 1.00 98.56 348 ARG A N 1
ATOM 2722 C CA . ARG A 1 348 ? -8.563 -7.758 13.190 1.00 98.56 348 ARG A CA 1
ATOM 2723 C C . ARG A 1 348 ? -9.817 -6.981 13.594 1.00 98.56 348 ARG A C 1
ATOM 2725 O O . ARG A 1 348 ? -10.266 -7.137 14.726 1.00 98.56 348 ARG A O 1
ATOM 2732 N N . ALA A 1 349 ? -10.401 -6.205 12.682 1.00 98.62 349 ALA A N 1
ATOM 2733 C CA . ALA A 1 349 ? -11.631 -5.452 12.926 1.00 98.62 349 ALA A CA 1
ATOM 2734 C C . ALA A 1 349 ? -12.802 -6.380 13.276 1.00 98.62 349 ALA A C 1
ATOM 2736 O O . ALA A 1 349 ? -13.508 -6.152 14.255 1.00 98.62 349 ALA A O 1
ATOM 2737 N N . VAL A 1 350 ? -12.967 -7.470 12.519 1.00 98.38 350 VAL A N 1
ATOM 2738 C CA . VAL A 1 350 ? -14.006 -8.476 12.777 1.00 98.38 350 VAL A CA 1
ATOM 2739 C C . VAL A 1 350 ? -13.775 -9.175 14.114 1.00 98.38 350 VAL A C 1
ATOM 2741 O O . VAL A 1 350 ? -14.727 -9.343 14.869 1.00 98.38 350 VAL A O 1
ATOM 2744 N N . ASN A 1 351 ? -12.537 -9.538 14.459 1.00 98.62 351 ASN A N 1
ATOM 2745 C CA . ASN A 1 351 ? -12.239 -10.123 15.770 1.00 98.62 351 ASN A CA 1
ATOM 2746 C C . ASN A 1 351 ? -12.601 -9.173 16.916 1.00 98.62 351 ASN A C 1
ATOM 2748 O O . ASN A 1 351 ? -13.279 -9.587 17.854 1.00 98.62 351 ASN A O 1
ATOM 2752 N N . ALA A 1 352 ? -12.222 -7.898 16.805 1.00 98.44 352 ALA A N 1
ATOM 2753 C CA . ALA A 1 352 ? -12.574 -6.883 17.792 1.00 98.44 352 ALA A CA 1
ATOM 2754 C C . ALA A 1 352 ? -14.096 -6.694 17.913 1.00 98.44 352 ALA A C 1
ATOM 2756 O O . ALA A 1 352 ? -14.614 -6.579 19.025 1.00 98.44 352 ALA A O 1
ATOM 2757 N N . LEU A 1 353 ? -14.823 -6.725 16.791 1.00 98.25 353 LEU A N 1
ATOM 2758 C CA . LEU A 1 353 ? -16.286 -6.694 16.782 1.00 98.25 353 LEU A CA 1
ATOM 2759 C C . LEU A 1 353 ? -16.869 -7.910 17.500 1.00 98.25 353 LEU A C 1
ATOM 2761 O O . LEU A 1 353 ? -17.727 -7.747 18.364 1.00 98.25 353 LEU A O 1
ATOM 2765 N N . LEU A 1 354 ? -16.404 -9.121 17.182 1.00 98.38 354 LEU A N 1
ATOM 2766 C CA . LEU A 1 354 ? -16.881 -10.352 17.816 1.00 98.38 354 LEU A CA 1
ATOM 2767 C C . LEU A 1 354 ? -16.668 -10.326 19.331 1.00 98.38 354 LEU A C 1
ATOM 2769 O O . LEU A 1 354 ? -17.578 -10.693 20.074 1.00 98.38 354 LEU A O 1
ATOM 2773 N N . ASP A 1 355 ? -15.505 -9.861 19.786 1.00 97.56 355 ASP A N 1
ATOM 2774 C CA . ASP A 1 355 ? -15.207 -9.728 21.211 1.00 97.56 355 ASP A CA 1
ATOM 2775 C C . ASP A 1 355 ? -16.118 -8.687 21.869 1.00 97.56 355 ASP A C 1
ATOM 2777 O O . ASP A 1 355 ? -16.687 -8.938 22.934 1.00 97.56 355 ASP A O 1
ATOM 2781 N N . ARG A 1 356 ? -16.345 -7.550 21.203 1.00 96.25 356 ARG A N 1
ATOM 2782 C CA . ARG A 1 356 ? -17.245 -6.504 21.697 1.00 96.25 356 ARG A CA 1
ATOM 2783 C C . ARG A 1 356 ? -18.701 -6.956 21.772 1.00 96.25 356 ARG A C 1
ATOM 2785 O O . ARG A 1 356 ? -19.406 -6.577 22.704 1.00 96.25 356 ARG A O 1
ATOM 2792 N N . ALA A 1 357 ? -19.139 -7.755 20.808 1.00 97.38 357 ALA A N 1
ATOM 2793 C CA . ALA A 1 357 ? -20.475 -8.333 20.757 1.00 97.38 357 ALA A CA 1
ATOM 2794 C C . ALA A 1 357 ? -20.654 -9.519 21.723 1.00 97.38 357 ALA A C 1
ATOM 2796 O O . ALA A 1 357 ? -21.751 -10.066 21.815 1.00 97.38 357 ALA A O 1
ATOM 2797 N N . GLY A 1 358 ? -19.596 -9.955 22.421 1.00 97.38 358 GLY A N 1
ATOM 2798 C CA . GLY A 1 358 ? -19.639 -11.147 23.270 1.00 97.38 358 GLY A CA 1
ATOM 2799 C C . GLY A 1 358 ? -19.896 -12.435 22.480 1.00 97.38 358 GLY A C 1
ATOM 2800 O O . GLY A 1 358 ? -20.455 -13.393 23.011 1.00 97.38 358 GLY A O 1
ATOM 2801 N N . SER A 1 359 ? -19.524 -12.460 21.198 1.00 98.19 359 SER A N 1
ATOM 2802 C CA . SER A 1 359 ? -19.787 -13.582 20.303 1.00 98.19 359 SER A CA 1
ATOM 2803 C C . SER A 1 359 ? -18.845 -14.758 20.570 1.00 98.19 359 SER A C 1
ATOM 2805 O O . SER A 1 359 ? -17.628 -14.612 20.736 1.00 98.19 359 SER A O 1
ATOM 2807 N N . SER A 1 360 ? -19.406 -15.967 20.551 1.00 97.81 360 SER A N 1
ATOM 2808 C CA . SER A 1 360 ? -18.654 -17.222 20.638 1.00 97.81 360 SER A CA 1
ATOM 2809 C C . SER A 1 360 ? -18.140 -17.715 19.280 1.00 97.81 360 SER A C 1
ATOM 2811 O O . SER A 1 360 ? -17.573 -18.804 19.211 1.00 97.81 360 SER A O 1
ATOM 2813 N N . ALA A 1 361 ? -18.348 -16.957 18.197 1.00 97.75 361 ALA A N 1
ATOM 2814 C CA . ALA A 1 361 ? -17.852 -17.323 16.874 1.00 97.75 361 ALA A CA 1
ATOM 2815 C C . ALA A 1 361 ? -16.314 -17.468 16.869 1.00 97.75 361 ALA A C 1
ATOM 2817 O O . ALA A 1 361 ? -15.617 -16.783 17.631 1.00 97.75 361 ALA A O 1
ATOM 2818 N N . PRO A 1 362 ? -15.757 -18.359 16.029 1.00 98.00 362 PRO A N 1
ATOM 2819 C CA . PRO A 1 362 ? -14.313 -18.486 15.898 1.00 98.00 362 PRO A CA 1
ATOM 2820 C C . PRO A 1 362 ? -13.710 -17.177 15.380 1.00 98.00 362 PRO A C 1
ATOM 2822 O O . PRO A 1 362 ? -14.290 -16.502 14.530 1.00 98.00 362 PRO A O 1
ATOM 2825 N N . ARG A 1 363 ? -12.534 -16.829 15.902 1.00 98.19 363 ARG A N 1
ATOM 2826 C CA . ARG A 1 363 ? -11.799 -15.631 15.485 1.00 98.19 363 ARG A CA 1
ATOM 2827 C C . ARG A 1 363 ? -11.115 -15.906 14.152 1.00 98.19 363 ARG A C 1
ATOM 2829 O O . ARG A 1 363 ? -10.618 -17.009 13.919 1.00 98.19 363 ARG A O 1
ATOM 2836 N N . ALA A 1 364 ? -11.078 -14.899 13.290 1.00 97.94 364 ALA A N 1
ATOM 2837 C CA . ALA A 1 364 ? -10.269 -14.924 12.087 1.00 97.94 364 ALA A CA 1
ATOM 2838 C C . ALA A 1 364 ? -8.787 -15.022 12.470 1.00 97.94 364 ALA A C 1
ATOM 2840 O O . ALA A 1 364 ? -8.317 -14.322 13.371 1.00 97.94 364 ALA A O 1
ATOM 2841 N N . ALA A 1 365 ? -8.051 -15.896 11.789 1.00 97.25 365 ALA A N 1
ATOM 2842 C CA . ALA A 1 365 ? -6.623 -16.044 12.017 1.00 97.25 365 ALA A CA 1
ATOM 2843 C C . ALA A 1 365 ? -5.857 -14.789 11.564 1.00 97.25 365 ALA A C 1
ATOM 2845 O O . ALA A 1 365 ? -6.223 -14.128 10.593 1.00 97.25 365 ALA A O 1
ATOM 2846 N N . VAL A 1 366 ? -4.778 -14.479 12.277 1.00 95.88 366 VAL A N 1
ATOM 2847 C CA . VAL A 1 366 ? -3.787 -13.465 11.908 1.00 95.88 366 VAL A CA 1
ATOM 2848 C C . VAL A 1 366 ? -2.411 -14.109 11.996 1.00 95.88 366 VAL A C 1
ATOM 2850 O O . VAL A 1 366 ? -2.184 -14.954 12.864 1.00 95.88 366 VAL A O 1
ATOM 2853 N N . TRP A 1 367 ? -1.505 -13.734 11.097 1.00 92.12 367 TRP A N 1
ATOM 2854 C CA . TRP A 1 367 ? -0.214 -14.404 10.946 1.00 92.12 367 TRP A CA 1
ATOM 2855 C C . TRP A 1 367 ? 0.932 -13.416 11.166 1.00 92.12 367 TRP A C 1
ATOM 2857 O O . TRP A 1 367 ? 1.242 -12.636 10.269 1.00 92.12 367 TRP A O 1
ATOM 2867 N N . PRO A 1 368 ? 1.555 -13.417 12.357 1.00 89.88 368 PRO A N 1
ATOM 2868 C CA . PRO A 1 368 ? 2.793 -12.686 12.584 1.00 89.88 368 PRO A CA 1
ATOM 2869 C C . PRO A 1 368 ? 3.919 -13.194 11.684 1.00 89.88 368 PRO A C 1
ATOM 2871 O O . PRO A 1 368 ? 3.943 -14.368 11.310 1.00 89.88 368 PRO A O 1
ATOM 2874 N N . LEU A 1 369 ? 4.903 -12.330 11.418 1.00 83.44 369 LEU A N 1
ATOM 2875 C CA . LEU A 1 369 ? 6.170 -12.755 10.832 1.00 83.44 369 LEU A CA 1
ATOM 2876 C C . LEU A 1 369 ? 6.831 -13.794 11.749 1.00 83.44 369 LEU A C 1
ATOM 2878 O O . LEU A 1 369 ? 7.211 -13.482 12.877 1.00 83.44 369 LEU A O 1
ATOM 2882 N N . ALA A 1 370 ? 6.963 -15.020 11.250 1.00 83.25 370 ALA A N 1
ATOM 2883 C CA . ALA A 1 370 ? 7.681 -16.092 11.921 1.00 83.25 370 ALA A CA 1
ATOM 2884 C C . ALA A 1 370 ? 9.117 -16.155 11.394 1.00 83.25 370 ALA A C 1
ATOM 2886 O O . ALA A 1 370 ? 9.349 -16.381 10.206 1.00 83.25 370 ALA A O 1
ATOM 2887 N N . GLU A 1 371 ? 10.083 -15.959 12.285 1.00 86.12 371 GLU A N 1
ATOM 2888 C CA . GLU A 1 371 ? 11.502 -16.090 11.966 1.00 86.12 371 GLU A CA 1
ATOM 2889 C C . GLU A 1 371 ? 11.968 -17.525 12.231 1.00 86.12 371 GLU A C 1
ATOM 2891 O O . GLU A 1 371 ? 11.479 -18.165 13.166 1.00 86.12 371 GLU A O 1
ATOM 2896 N N . PRO A 1 372 ? 12.916 -18.064 11.444 1.00 88.19 372 PRO A N 1
ATOM 2897 C CA . PRO A 1 372 ? 13.444 -19.395 11.701 1.00 88.19 372 PRO A CA 1
ATOM 2898 C C . PRO A 1 372 ? 14.021 -19.520 13.118 1.00 88.19 372 PRO A C 1
ATOM 2900 O O . PRO A 1 372 ? 14.887 -18.741 13.516 1.00 88.19 372 PRO A O 1
ATOM 2903 N N . GLU A 1 373 ? 13.603 -20.555 13.853 1.00 90.19 373 GLU A N 1
ATOM 2904 C CA . GLU A 1 373 ? 13.968 -20.782 15.265 1.00 90.19 373 GLU A CA 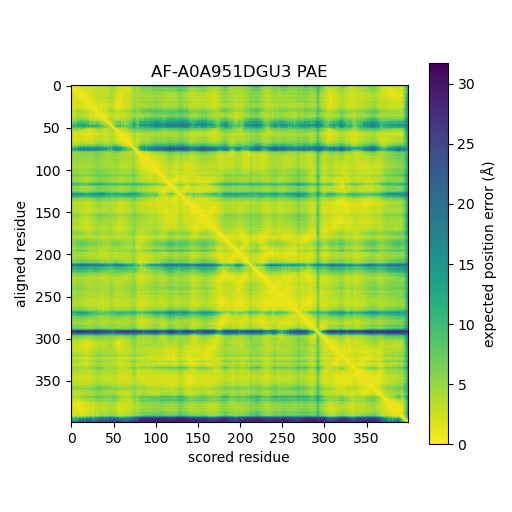1
ATOM 2905 C C . GLU A 1 373 ? 15.482 -20.780 15.531 1.00 90.19 373 GLU A C 1
ATOM 2907 O O . GLU A 1 373 ? 15.925 -20.428 16.624 1.00 90.19 373 GLU A O 1
ATOM 2912 N N . PHE A 1 374 ? 16.301 -21.131 14.536 1.00 91.25 374 PHE A N 1
ATOM 2913 C CA . PHE A 1 374 ? 17.757 -21.127 14.680 1.00 91.25 374 PHE A CA 1
ATOM 2914 C C . PHE A 1 374 ? 18.356 -19.716 14.843 1.00 91.25 374 PHE A C 1
ATOM 2916 O O . PHE A 1 374 ? 19.468 -19.599 15.355 1.00 91.25 374 PHE A O 1
ATOM 2923 N N . PHE A 1 375 ? 17.637 -18.646 14.472 1.00 92.06 375 PHE A N 1
ATOM 2924 C CA . PHE A 1 375 ? 18.045 -17.260 14.743 1.00 92.06 375 PHE A CA 1
ATOM 2925 C C . PHE A 1 375 ? 17.673 -16.782 16.150 1.00 92.06 375 PHE A C 1
ATOM 2927 O O . PHE A 1 375 ? 18.247 -15.797 16.620 1.00 92.06 375 PHE A O 1
ATOM 2934 N N . ARG A 1 376 ? 16.774 -17.485 16.856 1.00 94.00 376 ARG A N 1
ATOM 2935 C CA . ARG A 1 376 ? 16.285 -17.080 18.182 1.00 94.00 376 ARG A CA 1
ATOM 2936 C C . ARG A 1 376 ? 17.413 -16.776 19.179 1.00 94.00 376 ARG A C 1
ATOM 2938 O O . ARG A 1 376 ? 17.339 -15.726 19.805 1.00 94.00 376 ARG A O 1
ATOM 2945 N N . PRO A 1 377 ? 18.490 -17.582 19.310 1.00 95.75 377 PRO A N 1
ATOM 2946 C CA . PRO A 1 377 ? 19.580 -17.253 20.234 1.00 95.75 377 PRO A CA 1
ATOM 2947 C C . PRO A 1 377 ? 20.254 -15.902 19.949 1.00 95.75 377 PRO A C 1
ATOM 2949 O O . PRO A 1 377 ? 20.656 -15.213 20.882 1.00 95.75 377 PRO A O 1
ATOM 2952 N N . LEU A 1 378 ? 20.367 -15.508 18.675 1.00 95.69 378 LEU A N 1
ATOM 2953 C CA . LEU A 1 378 ? 20.968 -14.228 18.284 1.00 95.69 378 LEU A CA 1
ATOM 2954 C C . LEU A 1 378 ? 20.030 -13.056 18.594 1.00 95.69 378 LEU A C 1
ATOM 2956 O O . LEU A 1 378 ? 20.491 -12.021 19.064 1.00 95.69 378 LEU A O 1
ATOM 2960 N N . ILE A 1 379 ? 18.725 -13.255 18.395 1.00 95.31 379 ILE A N 1
ATOM 2961 C CA . ILE A 1 379 ? 17.676 -12.281 18.723 1.00 95.31 379 ILE A CA 1
ATOM 2962 C C . ILE A 1 379 ? 17.610 -12.044 20.239 1.00 95.31 379 ILE A C 1
ATOM 2964 O O . ILE A 1 379 ? 17.574 -10.899 20.684 1.00 95.31 379 ILE A O 1
ATOM 2968 N N . GLU A 1 380 ? 17.653 -13.110 21.046 1.00 96.50 380 GLU A N 1
ATOM 2969 C CA . GLU A 1 380 ? 17.694 -13.008 22.514 1.00 96.50 380 GLU A CA 1
ATOM 2970 C C . GLU A 1 380 ? 18.974 -12.323 23.008 1.00 96.50 380 GLU A C 1
ATOM 2972 O O . GLU A 1 380 ? 18.939 -11.508 23.932 1.00 96.50 380 GLU A O 1
ATOM 2977 N N . TYR A 1 381 ? 20.114 -12.613 22.372 1.00 96.62 381 TYR A N 1
ATOM 2978 C CA . TYR A 1 381 ? 21.365 -11.930 22.682 1.00 96.62 381 TYR A CA 1
ATOM 2979 C C . TYR A 1 381 ? 21.294 -10.432 22.358 1.00 96.62 381 TYR A C 1
ATOM 2981 O O . TYR A 1 381 ? 21.756 -9.615 23.157 1.00 96.62 381 TYR A O 1
ATOM 2989 N N . ASP A 1 382 ? 20.687 -10.049 21.230 1.00 97.69 382 ASP A N 1
ATOM 2990 C CA . ASP A 1 382 ? 20.452 -8.637 20.933 1.00 97.69 382 ASP A CA 1
ATOM 2991 C C . ASP A 1 382 ? 19.486 -7.982 21.927 1.00 97.69 382 ASP A C 1
ATOM 2993 O O . ASP A 1 382 ? 19.744 -6.851 22.335 1.00 97.69 382 ASP A O 1
ATOM 2997 N N . ARG A 1 383 ? 18.441 -8.688 22.387 1.00 97.81 383 ARG A N 1
ATOM 2998 C CA . ARG A 1 383 ? 17.533 -8.172 23.425 1.00 97.81 383 ARG A CA 1
ATOM 2999 C C . ARG A 1 383 ? 18.285 -7.822 24.705 1.00 97.81 383 ARG A C 1
ATOM 3001 O O . ARG A 1 383 ? 18.177 -6.696 25.174 1.00 97.81 383 ARG A O 1
ATOM 3008 N N . LEU A 1 384 ? 19.132 -8.727 25.204 1.00 97.75 384 LEU A N 1
ATOM 3009 C CA . LEU A 1 384 ? 19.973 -8.452 26.375 1.00 97.75 384 LEU A CA 1
ATOM 3010 C C . LEU A 1 384 ? 20.856 -7.214 26.163 1.00 97.75 384 LEU A C 1
ATOM 3012 O O . LEU A 1 384 ? 21.020 -6.393 27.061 1.00 97.75 384 LEU A O 1
ATOM 3016 N N . ARG A 1 385 ? 21.445 -7.066 24.972 1.00 97.38 385 ARG A N 1
ATOM 3017 C CA . ARG A 1 385 ? 22.267 -5.894 24.644 1.00 97.38 385 ARG A CA 1
ATOM 3018 C C . ARG A 1 385 ? 21.439 -4.617 24.598 1.00 97.38 385 ARG A C 1
ATOM 3020 O O . ARG A 1 385 ? 21.905 -3.599 25.100 1.00 97.38 385 ARG A O 1
ATOM 3027 N N . PHE A 1 386 ? 20.246 -4.671 24.013 1.00 97.62 386 PHE A N 1
ATOM 3028 C CA . PHE A 1 386 ? 19.319 -3.549 23.936 1.00 97.62 386 PHE A CA 1
ATOM 3029 C C . PHE A 1 386 ? 18.897 -3.082 25.334 1.00 97.62 386 PHE A C 1
ATOM 3031 O O . PHE A 1 386 ? 19.005 -1.893 25.628 1.00 97.62 386 PHE A O 1
ATOM 3038 N N . ASP A 1 387 ? 18.557 -4.014 26.226 1.00 97.69 387 ASP A N 1
ATOM 3039 C CA . ASP A 1 387 ? 18.208 -3.721 27.622 1.00 97.69 387 ASP A CA 1
ATOM 3040 C C . ASP A 1 387 ? 19.378 -3.089 28.400 1.00 97.69 387 ASP A C 1
ATOM 3042 O O . ASP A 1 387 ? 19.176 -2.273 29.299 1.00 97.69 387 ASP A O 1
ATOM 3046 N N . LEU A 1 388 ? 20.619 -3.419 28.024 1.00 97.56 388 LEU A N 1
ATOM 3047 C CA . LEU A 1 388 ? 21.844 -2.814 28.559 1.00 97.56 388 LEU A CA 1
ATOM 3048 C C . LEU A 1 388 ? 22.245 -1.496 27.863 1.00 97.56 388 LEU A C 1
ATOM 3050 O O . LEU A 1 388 ? 23.293 -0.935 28.186 1.00 97.56 388 LEU A O 1
ATOM 3054 N N . GLY A 1 389 ? 21.466 -1.004 26.895 1.00 96.75 389 GLY A N 1
ATOM 3055 C CA . GLY A 1 389 ? 21.775 0.207 26.122 1.00 96.75 389 GLY A CA 1
ATOM 3056 C C . GLY A 1 389 ? 22.957 0.058 25.154 1.00 96.75 389 GLY A C 1
ATOM 3057 O O . GLY A 1 389 ? 23.543 1.051 24.724 1.00 96.75 389 GLY A O 1
ATOM 3058 N N . LEU A 1 390 ? 23.342 -1.176 24.820 1.00 95.94 390 LEU A N 1
ATOM 3059 C CA . LEU A 1 390 ? 24.433 -1.486 23.898 1.00 95.94 390 LEU A CA 1
ATOM 3060 C C . LEU A 1 390 ? 23.922 -1.589 22.449 1.00 95.94 390 LEU A C 1
ATOM 3062 O O . LEU A 1 390 ? 22.782 -2.006 22.220 1.00 95.94 390 LEU A O 1
ATOM 3066 N N . PRO A 1 391 ? 24.764 -1.288 21.439 1.00 93.56 391 PRO A N 1
ATOM 3067 C CA . PRO A 1 391 ? 24.399 -1.483 20.038 1.00 93.56 391 PRO A CA 1
ATOM 3068 C C . PRO A 1 391 ? 24.268 -2.973 19.698 1.00 93.56 391 PRO A C 1
ATOM 3070 O O . PRO A 1 391 ? 24.864 -3.820 20.377 1.00 93.56 391 PRO A O 1
ATOM 3073 N N . HIS A 1 392 ? 23.558 -3.283 18.608 1.00 94.00 392 HIS A N 1
ATOM 3074 C CA . HIS A 1 392 ? 23.532 -4.627 18.015 1.00 94.00 392 HIS A CA 1
ATOM 3075 C C . HIS A 1 392 ? 24.963 -5.146 17.784 1.00 94.00 392 HIS A C 1
ATOM 3077 O O . HIS A 1 392 ? 25.879 -4.376 17.478 1.00 94.00 392 HIS A O 1
ATOM 3083 N N . ALA A 1 393 ? 25.188 -6.438 18.013 1.00 88.88 393 ALA A N 1
ATOM 3084 C CA . ALA A 1 393 ? 26.526 -7.011 17.939 1.00 88.88 393 ALA A CA 1
ATOM 3085 C C . ALA A 1 393 ? 26.996 -7.182 16.481 1.00 88.88 393 ALA A C 1
ATOM 3087 O O . ALA A 1 393 ? 26.264 -7.737 15.661 1.00 88.88 393 ALA A O 1
ATOM 3088 N N . PRO A 1 394 ? 28.241 -6.801 16.138 1.00 70.19 394 PRO A N 1
ATOM 3089 C CA . PRO A 1 394 ? 28.801 -7.131 14.838 1.00 70.19 394 PRO A CA 1
ATOM 3090 C C . PRO A 1 394 ? 29.068 -8.640 14.787 1.00 70.19 394 PRO A C 1
ATOM 3092 O O . PRO A 1 394 ? 30.063 -9.126 15.319 1.00 70.19 394 PRO A O 1
ATOM 3095 N N . PHE A 1 395 ? 28.175 -9.403 14.164 1.00 63.84 395 PHE A N 1
ATOM 3096 C CA . PHE A 1 395 ? 28.457 -10.798 13.851 1.00 63.84 395 PHE A CA 1
ATOM 3097 C C . PHE A 1 395 ? 29.338 -10.845 12.605 1.00 63.84 395 PHE A C 1
ATOM 3099 O O . PHE A 1 395 ? 28.883 -10.557 11.499 1.00 63.84 395 PHE A O 1
ATOM 3106 N N . ALA A 1 396 ? 30.608 -11.206 12.782 1.00 48.97 396 ALA A N 1
ATOM 3107 C CA . ALA A 1 396 ? 31.402 -11.707 11.672 1.00 48.97 396 ALA A CA 1
ATOM 3108 C C . ALA A 1 396 ? 30.804 -13.062 11.282 1.00 48.97 396 ALA A C 1
ATOM 3110 O O . ALA A 1 396 ? 30.899 -14.018 12.050 1.00 48.97 396 ALA A O 1
ATOM 3111 N N . ILE A 1 397 ? 30.140 -13.134 10.129 1.00 44.94 397 ILE A N 1
ATOM 3112 C CA . ILE A 1 397 ? 29.826 -14.425 9.516 1.00 44.94 397 ILE A CA 1
ATOM 3113 C C . ILE A 1 397 ? 31.192 -15.053 9.199 1.00 44.94 397 ILE A C 1
ATOM 3115 O O . ILE A 1 397 ? 31.965 -14.415 8.477 1.00 44.94 397 ILE A O 1
ATOM 3119 N N . PRO A 1 398 ? 31.557 -16.216 9.772 1.00 34.16 398 PRO A N 1
ATOM 3120 C CA . PRO A 1 398 ? 32.772 -16.905 9.361 1.00 34.16 398 PRO A CA 1
ATOM 3121 C C . PRO A 1 398 ? 32.683 -17.151 7.854 1.00 34.16 398 PRO A C 1
ATOM 3123 O O . PRO A 1 398 ? 31.664 -17.663 7.388 1.00 34.16 398 PRO A O 1
ATOM 3126 N N . ALA A 1 399 ? 33.700 -16.687 7.126 1.00 35.03 399 ALA A N 1
ATOM 3127 C CA . ALA A 1 399 ? 33.779 -16.769 5.670 1.00 35.03 399 ALA A CA 1
ATOM 3128 C C . ALA A 1 399 ? 33.726 -18.211 5.154 1.00 35.03 399 ALA A C 1
ATOM 3130 O O . ALA A 1 399 ? 34.270 -19.103 5.850 1.00 35.03 399 ALA A O 1
#

Nearest PDB structures (foldseek):
  9enk-assembly2_C  TM=5.117E-01  e=1.359E-05  Hebeloma cylindrosporum
  5bul-assembly1_A  TM=5.180E-01  e=6.466E-05  Streptomyces
  8rpf-assembly1_A  TM=4.051E-01  e=1.498E-04  Sphingobacterium daejeonense
  4udp-assembly1_A  TM=3.788E-01  e=1.022E-03  Methylovorus sp. MP688
  6f97-assembly1_A  TM=3.585E-01  e=1.299E-03  Methylovorus sp. MP688